Protein AF-A0A7X6Y6E1-F1 (afdb_monomer)

Structure (mmCIF, N/CA/C/O backbone):
data_AF-A0A7X6Y6E1-F1
#
_entry.id   AF-A0A7X6Y6E1-F1
#
loop_
_atom_site.group_PDB
_atom_site.id
_atom_site.type_symbol
_atom_site.label_atom_id
_atom_site.label_alt_id
_atom_site.label_comp_id
_atom_site.label_asym_id
_atom_site.label_entity_id
_atom_site.label_seq_id
_atom_site.pdbx_PDB_ins_code
_atom_site.Cartn_x
_atom_site.Cartn_y
_atom_site.Cartn_z
_atom_site.occupancy
_atom_site.B_iso_or_equiv
_atom_site.auth_seq_id
_atom_site.auth_comp_id
_atom_site.auth_asym_id
_atom_site.auth_atom_id
_atom_site.pdbx_PDB_model_num
ATOM 1 N N . MET A 1 1 ? 26.054 49.146 37.891 1.00 30.83 1 MET A N 1
ATOM 2 C CA . MET A 1 1 ? 25.494 49.285 36.531 1.00 30.83 1 MET A CA 1
ATOM 3 C C . MET A 1 1 ? 24.995 47.897 36.118 1.00 30.83 1 MET A C 1
ATOM 5 O O . MET A 1 1 ? 25.824 47.010 36.020 1.00 30.83 1 MET A O 1
ATOM 9 N N . LYS A 1 2 ? 23.659 47.724 36.072 1.00 27.67 2 LYS A N 1
ATOM 10 C CA . LYS A 1 2 ? 22.815 46.646 35.478 1.00 27.67 2 LYS A CA 1
ATOM 11 C C . LYS A 1 2 ? 23.360 45.190 35.498 1.00 27.67 2 LYS A C 1
ATOM 13 O O . LYS A 1 2 ? 24.242 44.877 34.717 1.00 27.67 2 LYS A O 1
ATOM 18 N N . THR A 1 3 ? 23.024 44.337 36.478 1.00 25.50 3 THR A N 1
ATOM 19 C CA . THR A 1 3 ? 21.828 43.450 36.661 1.00 25.50 3 THR A CA 1
ATOM 20 C C . THR A 1 3 ? 21.759 42.224 35.729 1.00 25.50 3 THR A C 1
ATOM 22 O O . THR A 1 3 ? 21.552 42.403 34.538 1.00 25.50 3 THR A O 1
ATOM 25 N N . LEU A 1 4 ? 21.864 41.006 36.299 1.00 22.98 4 LEU A N 1
ATOM 26 C CA . LEU A 1 4 ? 20.872 39.891 36.333 1.00 22.98 4 LEU A CA 1
ATOM 27 C C . LEU A 1 4 ? 21.601 38.569 36.690 1.00 22.98 4 LEU A C 1
ATOM 29 O O . LEU A 1 4 ? 22.464 38.115 35.951 1.00 22.98 4 LEU A O 1
ATOM 33 N N . ILE A 1 5 ? 21.522 38.082 37.935 1.00 23.28 5 ILE A N 1
ATOM 34 C CA . ILE A 1 5 ? 20.510 37.170 38.524 1.00 23.28 5 ILE A CA 1
ATOM 35 C C . ILE A 1 5 ? 20.552 35.748 37.924 1.00 23.28 5 ILE A C 1
ATOM 37 O O . ILE A 1 5 ? 20.005 35.478 36.862 1.00 23.28 5 ILE A O 1
ATOM 41 N N . ARG A 1 6 ? 21.185 34.837 38.683 1.00 20.30 6 ARG A N 1
ATOM 42 C CA . ARG A 1 6 ? 21.036 33.373 38.629 1.00 20.30 6 ARG A CA 1
ATOM 43 C C . ARG A 1 6 ? 19.869 32.972 39.537 1.00 20.30 6 ARG A C 1
ATOM 45 O O . ARG A 1 6 ? 19.841 33.413 40.684 1.00 20.30 6 ARG A O 1
ATOM 52 N N . ILE A 1 7 ? 18.987 32.090 39.073 1.00 22.06 7 ILE A N 1
ATOM 53 C CA . ILE A 1 7 ? 18.078 31.324 39.939 1.00 22.06 7 ILE A CA 1
ATOM 54 C C . ILE A 1 7 ? 18.465 29.846 39.849 1.00 22.06 7 ILE A C 1
ATOM 56 O O . ILE A 1 7 ? 18.719 29.312 38.773 1.00 22.06 7 ILE A O 1
ATOM 60 N N . VAL A 1 8 ? 18.581 29.247 41.031 1.00 20.56 8 VAL A N 1
ATOM 61 C CA . VAL A 1 8 ? 19.031 27.889 41.337 1.00 20.56 8 VAL A CA 1
ATOM 62 C C . VAL A 1 8 ? 17.807 26.982 41.496 1.00 20.56 8 VAL A C 1
ATOM 64 O O . VAL A 1 8 ? 16.844 27.367 42.156 1.00 20.56 8 VAL A O 1
ATOM 67 N N . LEU A 1 9 ? 17.868 25.780 40.914 1.00 20.02 9 LEU A N 1
ATOM 68 C CA . LEU A 1 9 ? 16.958 24.662 41.186 1.00 20.02 9 LEU A CA 1
ATOM 69 C C . LEU A 1 9 ? 17.162 24.128 42.611 1.00 20.02 9 LEU A C 1
ATOM 71 O O . LEU A 1 9 ? 18.298 23.853 42.995 1.00 20.02 9 LEU A O 1
ATOM 75 N N . VAL A 1 10 ? 16.072 23.842 43.328 1.00 20.66 10 VAL A N 1
ATOM 76 C CA . VAL A 1 10 ? 16.084 22.901 44.460 1.00 20.66 10 VAL A CA 1
ATOM 77 C C . VAL A 1 10 ? 14.851 21.997 44.393 1.00 20.66 10 VAL A C 1
ATOM 79 O O . VAL A 1 10 ? 13.717 22.466 44.397 1.00 20.66 10 VAL A O 1
ATOM 82 N N . PHE A 1 11 ? 15.117 20.692 44.335 1.00 20.47 11 PHE A N 1
ATOM 83 C CA . PHE A 1 11 ? 14.186 19.585 44.554 1.00 20.47 11 PHE A CA 1
ATOM 84 C C . PHE A 1 11 ? 13.979 19.358 46.058 1.00 20.47 11 PHE A C 1
ATOM 86 O O . PHE A 1 11 ? 14.962 19.343 46.797 1.00 20.47 11 PHE A O 1
ATOM 93 N N . VAL A 1 12 ? 12.749 19.052 46.488 1.00 21.39 12 VAL A N 1
ATOM 94 C CA . VAL A 1 12 ? 12.488 18.310 47.736 1.00 21.39 12 VAL A CA 1
ATOM 95 C C . VAL A 1 12 ? 11.337 17.325 47.515 1.00 21.39 12 VAL A C 1
ATOM 97 O O . VAL A 1 12 ? 10.285 17.684 46.993 1.00 21.39 12 VAL A O 1
ATOM 100 N N . SER A 1 13 ? 11.571 16.078 47.917 1.00 22.95 13 SER A N 1
ATOM 101 C CA . SER A 1 13 ? 10.633 14.960 48.000 1.00 22.95 13 SER A CA 1
ATOM 102 C C . SER A 1 13 ? 10.063 14.812 49.421 1.00 22.95 13 SER A C 1
ATOM 104 O O . SER A 1 13 ? 10.759 15.139 50.379 1.00 22.95 13 SER A O 1
ATOM 106 N N . ALA A 1 14 ? 8.830 14.286 49.549 1.00 21.70 14 ALA A N 1
ATOM 107 C CA . ALA A 1 14 ? 8.412 13.209 50.478 1.00 21.70 14 ALA A CA 1
ATOM 108 C C . ALA A 1 14 ? 6.897 13.226 50.830 1.00 21.70 14 ALA A C 1
ATOM 110 O O . ALA A 1 14 ? 6.402 14.154 51.456 1.00 21.70 14 ALA A O 1
ATOM 111 N N . SER 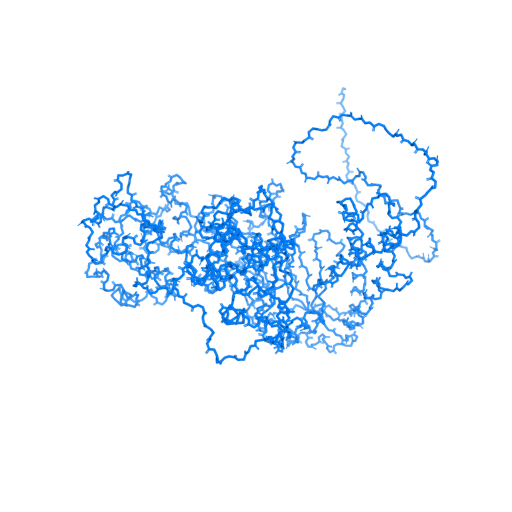A 1 15 ? 6.224 12.128 50.459 1.00 22.19 15 SER A N 1
ATOM 112 C CA . SER A 1 15 ? 5.396 11.216 51.286 1.00 22.19 15 SER A CA 1
ATOM 113 C C . SER A 1 15 ? 4.114 11.649 52.044 1.00 22.19 15 SER A C 1
ATOM 115 O O . SER A 1 15 ? 4.159 12.408 53.001 1.00 22.19 15 SER A O 1
ATOM 117 N N . MET A 1 16 ? 3.026 10.923 51.710 1.00 21.45 16 MET A N 1
ATOM 118 C CA . MET A 1 16 ? 1.918 10.380 52.541 1.00 21.45 16 MET A CA 1
ATOM 119 C C . MET A 1 16 ? 1.062 11.298 53.442 1.00 21.45 16 MET A C 1
ATOM 121 O O . MET A 1 16 ? 1.480 11.628 54.545 1.00 21.45 16 MET A O 1
ATOM 125 N N . ILE A 1 17 ? -0.225 11.475 53.081 1.00 22.83 17 ILE A N 1
ATOM 126 C CA . ILE A 1 17 ? -1.359 11.646 54.021 1.00 22.83 17 ILE A CA 1
ATOM 127 C C . ILE A 1 17 ? -2.628 10.974 53.449 1.00 22.83 17 ILE A C 1
ATOM 129 O O . ILE A 1 17 ? -3.116 11.333 52.382 1.00 22.83 17 ILE A O 1
ATOM 133 N N . THR A 1 18 ? -3.182 10.008 54.184 1.00 22.05 18 THR A N 1
ATOM 134 C CA . THR A 1 18 ? -4.583 9.545 54.117 1.00 22.05 18 THR A CA 1
ATOM 135 C C . THR A 1 18 ? -5.521 10.570 54.765 1.00 22.05 18 THR A C 1
ATOM 137 O O . THR A 1 18 ? -5.207 10.982 55.875 1.00 22.05 18 THR A O 1
ATOM 140 N N . PHE A 1 19 ? -6.668 10.915 54.152 1.00 19.98 19 PHE A N 1
ATOM 141 C CA . PHE A 1 19 ? -8.023 10.922 54.762 1.00 19.98 19 PHE A CA 1
ATOM 142 C C . PHE A 1 19 ? -9.105 11.521 53.824 1.00 19.98 19 PHE A C 1
ATOM 144 O O . PHE A 1 19 ? -8.983 12.646 53.363 1.00 19.98 19 PHE A O 1
ATOM 151 N N . SER A 1 20 ? -10.182 10.743 53.658 1.00 19.56 20 SER A N 1
ATOM 152 C CA . SER A 1 20 ? -11.622 11.074 53.607 1.00 19.56 20 SER A CA 1
ATOM 153 C C . SER A 1 20 ? -12.250 12.091 52.635 1.00 19.56 20 SER A C 1
ATOM 155 O O . SER A 1 20 ? -11.835 13.230 52.469 1.00 19.56 20 SER A O 1
ATOM 157 N N . PHE A 1 21 ? -13.386 11.622 52.102 1.00 26.11 21 PHE A N 1
ATOM 158 C CA . PHE A 1 21 ? -14.432 12.296 51.334 1.00 26.11 21 PHE A CA 1
ATOM 159 C C . PHE A 1 21 ? -14.767 13.721 51.803 1.00 26.11 21 PHE A C 1
ATOM 161 O O . PHE A 1 21 ? -15.201 13.928 52.935 1.00 26.11 21 PHE A O 1
ATOM 168 N N . ALA A 1 22 ? -14.732 14.659 50.856 1.00 21.11 22 ALA A N 1
ATOM 169 C CA . ALA A 1 22 ? -15.537 15.870 50.878 1.00 21.11 22 ALA A CA 1
ATOM 170 C C . ALA A 1 22 ? -16.020 16.167 49.450 1.00 21.11 22 ALA A C 1
ATOM 172 O O . ALA A 1 22 ? -15.223 16.314 48.526 1.00 21.11 22 ALA A O 1
ATOM 173 N N . PHE A 1 23 ? -17.341 16.232 49.284 1.00 28.31 23 PHE A N 1
ATOM 174 C CA . PHE A 1 23 ? -17.993 16.893 48.156 1.00 28.31 23 PHE A CA 1
ATOM 175 C C . PHE A 1 23 ? -17.422 18.314 48.020 1.00 28.31 23 PHE A C 1
ATOM 177 O O . PHE A 1 23 ? -17.504 19.091 48.972 1.00 28.31 23 PHE A O 1
ATOM 184 N N . LEU A 1 24 ? -16.895 18.674 46.847 1.00 21.78 24 LEU A N 1
ATOM 185 C CA . LEU A 1 24 ? -16.661 20.070 46.473 1.00 21.78 24 LEU A CA 1
ATOM 186 C C . LEU A 1 24 ? -17.215 20.353 45.065 1.00 21.78 24 LEU A C 1
ATOM 188 O O . LEU A 1 24 ? -17.225 19.456 44.222 1.00 21.78 24 LEU A O 1
ATOM 192 N N . PRO A 1 25 ? -17.743 21.568 44.836 1.00 24.05 25 PRO A N 1
ATOM 193 C CA . PRO A 1 25 ? -18.765 21.837 43.836 1.00 24.05 25 PRO A CA 1
ATOM 194 C C . PRO A 1 25 ? -18.189 22.237 42.475 1.00 24.05 25 PRO A C 1
ATOM 196 O O . PRO A 1 25 ? -17.036 22.641 42.345 1.00 24.05 25 PRO A O 1
ATOM 199 N N . ALA A 1 26 ? -19.059 22.178 41.468 1.00 26.02 26 ALA A N 1
ATOM 200 C CA . ALA A 1 26 ? -18.879 22.722 40.131 1.00 26.02 26 ALA A CA 1
ATOM 201 C C . ALA A 1 26 ? -18.269 24.139 40.144 1.00 26.02 26 ALA A C 1
ATOM 203 O O . ALA A 1 26 ? -18.972 25.109 40.417 1.00 26.02 26 ALA A O 1
ATOM 204 N N . ARG A 1 27 ? -16.963 24.249 39.864 1.00 25.50 27 ARG A N 1
ATOM 205 C CA . ARG A 1 27 ? -16.255 25.443 39.350 1.00 25.50 27 ARG A CA 1
ATOM 206 C C . ARG A 1 27 ? -14.773 25.113 39.131 1.00 25.50 27 ARG A C 1
ATOM 208 O O . ARG A 1 27 ? -13.900 25.547 39.869 1.00 25.50 27 ARG A O 1
ATOM 215 N N . LEU A 1 28 ? -14.502 24.312 38.105 1.00 22.06 28 LEU A N 1
ATOM 216 C CA . LEU A 1 28 ? -13.175 24.174 37.488 1.00 22.06 28 LEU A CA 1
ATOM 217 C C . LEU A 1 28 ? -13.330 23.691 36.036 1.00 22.06 28 LEU A C 1
ATOM 219 O O . LEU A 1 28 ? -12.651 22.790 35.575 1.00 22.06 28 LEU A O 1
ATOM 223 N N . PHE A 1 29 ? -14.280 24.298 35.326 1.00 27.67 29 PHE A N 1
ATOM 224 C CA . PHE A 1 29 ? -14.415 24.208 33.875 1.00 27.67 29 PHE A CA 1
ATOM 225 C C . PHE A 1 29 ? -14.790 25.600 33.372 1.00 27.67 29 PHE A C 1
ATOM 227 O O . PHE A 1 29 ? -15.958 25.924 33.187 1.00 27.67 29 PHE A O 1
ATOM 234 N N . ALA A 1 30 ? -13.783 26.457 33.239 1.00 24.16 30 ALA A N 1
ATOM 235 C CA . ALA A 1 30 ? -13.841 27.534 32.267 1.00 24.16 30 ALA A CA 1
ATOM 236 C C . ALA A 1 30 ? -13.084 27.006 31.046 1.00 24.16 30 ALA A C 1
ATOM 238 O O . ALA A 1 30 ? -11.857 26.952 31.050 1.00 24.16 30 ALA A O 1
ATOM 239 N N . ALA A 1 31 ? -13.832 26.510 30.062 1.00 25.94 31 ALA A N 1
ATOM 240 C CA . ALA A 1 31 ? -13.303 26.288 28.725 1.00 25.94 31 ALA A CA 1
ATOM 241 C C . ALA A 1 31 ? -12.850 27.644 28.149 1.00 25.94 31 ALA A C 1
ATOM 243 O O . ALA A 1 31 ? -13.511 28.653 28.427 1.00 25.94 31 ALA A O 1
ATOM 244 N N . PRO A 1 32 ? -11.764 27.710 27.362 1.00 23.92 32 PRO A N 1
ATOM 245 C CA . PRO A 1 32 ? -11.493 28.903 26.582 1.00 23.92 32 PRO A CA 1
ATOM 246 C C . PRO A 1 32 ? -12.630 29.094 25.571 1.00 23.92 32 PRO A C 1
ATOM 248 O O . PRO A 1 32 ? -13.103 28.143 24.949 1.00 23.92 32 PRO A O 1
ATOM 251 N N . THR A 1 33 ? -13.087 30.333 25.430 1.00 24.66 33 THR A N 1
ATOM 252 C CA . THR A 1 33 ? -13.958 30.773 24.335 1.00 24.66 33 THR A CA 1
ATOM 253 C C . THR A 1 33 ? -13.275 30.568 22.969 1.00 24.66 33 THR A C 1
ATOM 255 O O . THR A 1 33 ? -12.047 30.492 22.938 1.00 24.66 33 THR A O 1
ATOM 258 N N . PRO A 1 34 ? -14.014 30.531 21.838 1.00 27.05 34 PRO A N 1
ATOM 259 C CA . PRO A 1 34 ? -13.505 30.151 20.504 1.00 27.05 34 PRO A CA 1
ATOM 260 C C . PRO A 1 34 ? -12.503 31.119 19.831 1.00 27.05 34 PRO A C 1
ATOM 262 O O . PRO A 1 34 ? -12.514 31.253 18.613 1.00 27.05 34 PRO A O 1
ATOM 265 N N . ALA A 1 35 ? -11.650 31.813 20.585 1.00 27.00 35 ALA A N 1
ATOM 266 C CA . ALA A 1 35 ? -10.698 32.794 20.062 1.00 27.00 35 ALA A CA 1
ATOM 267 C C . ALA A 1 35 ? -9.215 32.428 20.259 1.00 27.00 35 ALA A C 1
ATOM 269 O O . ALA A 1 35 ? -8.367 33.150 19.754 1.00 27.00 35 ALA A O 1
ATOM 270 N N . ASP A 1 36 ? -8.883 31.306 20.905 1.00 26.39 36 ASP A N 1
ATOM 271 C CA . ASP A 1 36 ? -7.486 30.886 21.101 1.00 26.39 36 ASP A CA 1
ATOM 272 C C . ASP A 1 36 ? -7.236 29.482 20.527 1.00 26.39 36 ASP A C 1
ATOM 274 O O . ASP A 1 36 ? -6.964 28.522 21.249 1.00 26.39 36 ASP A O 1
ATOM 278 N N . ILE A 1 37 ? -7.337 29.360 19.201 1.00 27.25 37 ILE A N 1
ATOM 279 C CA . ILE A 1 37 ? -6.746 28.247 18.450 1.00 27.25 37 ILE A CA 1
ATOM 280 C C . ILE A 1 37 ? -5.604 28.837 17.626 1.00 27.25 37 ILE A C 1
ATOM 282 O O . ILE A 1 37 ? -5.818 29.634 16.715 1.00 27.25 37 ILE A O 1
ATOM 286 N N . TYR A 1 38 ? -4.380 28.462 17.992 1.00 23.58 38 TYR A N 1
ATOM 287 C CA . TYR A 1 38 ? -3.181 28.709 17.201 1.00 23.58 38 TYR A CA 1
ATOM 288 C C . TYR A 1 38 ? -3.335 27.972 15.863 1.00 23.58 38 TYR A C 1
ATOM 290 O O . TYR A 1 38 ? -3.324 26.743 15.822 1.00 23.58 38 TYR A O 1
ATOM 298 N N . TYR A 1 39 ? -3.518 28.737 14.790 1.00 25.19 39 TYR A N 1
ATOM 299 C CA . TYR A 1 39 ? -3.417 28.270 13.413 1.00 25.19 39 TYR A CA 1
ATOM 300 C C . TYR A 1 39 ? -1.936 28.153 13.036 1.00 25.19 39 TYR A C 1
ATOM 302 O O . TYR A 1 39 ? -1.189 29.118 13.190 1.00 25.19 39 TYR A O 1
ATOM 310 N N . ASP A 1 40 ? -1.528 27.002 12.507 1.00 23.80 40 ASP A N 1
ATOM 311 C CA . ASP A 1 40 ? -0.341 26.895 11.659 1.00 23.80 40 ASP A CA 1
ATOM 312 C C . ASP A 1 40 ? -0.819 26.767 10.210 1.00 23.80 40 ASP A C 1
ATOM 314 O O . ASP A 1 40 ? -1.248 25.700 9.776 1.00 23.80 40 ASP A O 1
ATOM 318 N N . TYR A 1 41 ? -0.848 27.898 9.505 1.00 23.92 41 TYR A N 1
ATOM 319 C CA . TYR A 1 41 ? -0.945 27.969 8.050 1.00 23.92 41 TYR A CA 1
ATOM 320 C C . TYR A 1 41 ? -0.172 29.201 7.581 1.00 23.92 41 TYR A C 1
ATOM 322 O O . TYR A 1 41 ? -0.607 30.343 7.752 1.00 23.92 41 TYR A O 1
ATOM 330 N N . ASP A 1 42 ? 0.975 28.954 6.957 1.00 25.12 42 ASP A N 1
ATOM 331 C CA . ASP A 1 42 ? 1.692 29.935 6.156 1.00 25.12 42 ASP A CA 1
ATOM 332 C C . ASP A 1 42 ? 0.908 30.158 4.850 1.00 25.12 42 ASP A C 1
ATOM 334 O O . ASP A 1 42 ? 1.059 29.440 3.864 1.00 25.12 42 ASP A O 1
ATOM 338 N N . SER A 1 43 ? -0.017 31.119 4.856 1.00 24.80 43 SER A N 1
ATOM 339 C CA . SER A 1 43 ? -0.505 31.751 3.629 1.00 24.80 43 SER A CA 1
ATOM 340 C C . SER A 1 43 ? -0.918 33.194 3.911 1.00 24.80 43 SER A C 1
ATOM 342 O O . SER A 1 43 ? -1.805 33.501 4.705 1.00 24.80 43 SER A O 1
ATOM 344 N N . HIS A 1 44 ? -0.200 34.118 3.280 1.00 24.23 44 HIS A N 1
ATOM 345 C CA . HIS A 1 44 ? -0.448 35.547 3.366 1.00 24.23 44 HIS A CA 1
ATOM 346 C C . HIS A 1 44 ? -1.785 35.925 2.719 1.00 24.23 44 HIS A C 1
ATOM 348 O O . HIS A 1 44 ? -1.869 36.063 1.500 1.00 24.23 44 HIS A O 1
ATOM 354 N N . VAL A 1 45 ? -2.789 36.232 3.539 1.00 22.88 45 VAL A N 1
ATOM 355 C CA . VAL A 1 45 ? -3.883 37.133 3.158 1.00 22.88 45 VAL A CA 1
ATOM 356 C C . VAL A 1 45 ? -4.015 38.193 4.248 1.00 22.88 45 VAL A C 1
ATOM 358 O O . VAL A 1 45 ? -4.409 37.918 5.377 1.00 22.88 45 VAL A O 1
ATOM 361 N N . ARG A 1 46 ? -3.614 39.424 3.915 1.00 22.34 46 ARG A N 1
ATOM 362 C CA . ARG A 1 46 ? -3.819 40.608 4.757 1.00 22.34 46 ARG A CA 1
ATOM 363 C C . ARG A 1 46 ? -5.319 40.879 4.878 1.00 22.34 46 ARG A C 1
ATOM 365 O O . ARG A 1 46 ? -5.961 41.130 3.863 1.00 22.34 46 ARG A O 1
ATOM 372 N N . LEU A 1 47 ? -5.834 40.909 6.102 1.00 23.30 47 LEU A N 1
ATOM 373 C CA . LEU A 1 47 ? -7.111 41.540 6.422 1.00 23.30 47 LEU A CA 1
ATOM 374 C C . LEU A 1 47 ? -6.813 42.815 7.215 1.00 23.30 47 LEU A C 1
ATOM 376 O O . LEU A 1 47 ? -6.195 42.763 8.277 1.00 23.30 47 LEU A O 1
ATOM 380 N N . GLU A 1 48 ? -7.173 43.955 6.626 1.00 22.61 48 GLU A N 1
ATOM 381 C CA . GLU A 1 48 ? -7.148 45.265 7.274 1.00 22.61 48 GLU A CA 1
ATOM 382 C C . GLU A 1 48 ? -8.302 45.403 8.277 1.00 22.61 48 GLU A C 1
ATOM 384 O O . GLU A 1 48 ? -9.341 44.750 8.175 1.00 22.61 48 GLU A O 1
ATOM 389 N N . ASP A 1 49 ? -8.055 46.258 9.264 1.00 24.72 49 ASP A N 1
ATOM 390 C CA . ASP A 1 49 ? -8.791 46.455 10.503 1.00 24.72 49 ASP A CA 1
ATOM 391 C C . ASP A 1 49 ? -10.294 46.763 10.371 1.00 24.72 49 ASP A C 1
ATOM 393 O O . ASP A 1 49 ? -10.716 47.659 9.644 1.00 24.72 49 ASP A O 1
ATOM 397 N N . GLY A 1 50 ? -11.056 46.130 11.270 1.00 26.59 50 GLY A N 1
ATOM 398 C CA . GLY A 1 50 ? -12.085 46.785 12.077 1.00 26.59 50 GLY A CA 1
ATOM 399 C C . GLY A 1 50 ? -13.472 46.952 11.461 1.00 26.59 50 GLY A C 1
ATOM 400 O O . GLY A 1 50 ? -13.691 47.864 10.678 1.00 26.59 50 GLY A O 1
ATOM 401 N N . MET A 1 51 ? -14.465 46.223 11.987 1.00 21.53 51 MET A N 1
ATOM 402 C CA . MET A 1 51 ? -15.784 46.811 12.251 1.00 21.53 51 MET A CA 1
ATOM 403 C C . MET A 1 51 ? -16.479 46.180 13.464 1.00 21.53 51 MET A C 1
ATOM 405 O O . MET A 1 51 ? -16.494 44.971 13.674 1.00 21.53 51 MET A O 1
ATOM 409 N N . MET A 1 52 ? -17.006 47.094 14.277 1.00 21.28 52 MET A N 1
ATOM 410 C CA . MET A 1 52 ? -17.697 46.941 15.550 1.00 21.28 52 MET A CA 1
ATOM 411 C C . MET A 1 52 ? -19.062 46.254 15.428 1.00 21.28 52 MET A C 1
ATOM 413 O O . MET A 1 52 ? -19.784 46.429 14.451 1.00 21.28 52 MET A O 1
ATOM 417 N N . TYR A 1 53 ? -19.436 45.591 16.524 1.00 27.97 53 TYR A N 1
ATOM 418 C CA . TYR A 1 53 ? -20.789 45.191 16.906 1.00 27.97 53 TYR A CA 1
ATOM 419 C C . TYR A 1 53 ? -21.851 46.264 16.616 1.00 27.97 53 TYR A C 1
ATOM 421 O O . TYR A 1 53 ? -21.726 47.396 17.079 1.00 27.97 53 TYR A O 1
ATOM 429 N N . MET A 1 54 ? -22.958 45.865 15.984 1.00 20.97 54 MET A N 1
ATOM 430 C CA . MET A 1 54 ? -24.242 46.569 16.052 1.00 20.97 54 MET A CA 1
ATOM 431 C C . MET A 1 54 ? -25.361 45.546 16.266 1.00 20.97 54 MET A C 1
ATOM 433 O O . MET A 1 54 ? -25.709 44.777 15.375 1.00 20.97 54 MET A O 1
ATOM 437 N N . VAL A 1 55 ? -25.909 45.550 17.482 1.00 26.39 55 VAL A N 1
ATOM 438 C CA . VAL A 1 55 ? -27.181 44.913 17.836 1.00 26.39 55 VAL A CA 1
ATOM 439 C C . VAL A 1 55 ? -28.295 45.757 17.222 1.00 26.39 55 VAL A C 1
ATOM 441 O O . VAL A 1 55 ? -28.500 46.897 17.631 1.00 26.39 55 VAL A O 1
ATOM 444 N N . GLY A 1 56 ? -29.003 45.205 16.240 1.00 22.27 56 GLY A N 1
ATOM 445 C CA . GLY A 1 56 ? -30.251 45.754 15.721 1.00 22.27 56 GLY A CA 1
ATOM 446 C C . GLY A 1 56 ? -31.399 44.814 16.064 1.00 22.27 56 GLY A C 1
ATOM 447 O O . GLY A 1 56 ? -31.567 43.792 15.409 1.00 22.27 56 GLY A O 1
ATOM 448 N N . LEU A 1 57 ? -32.170 45.151 17.099 1.00 28.72 57 LEU A N 1
ATOM 449 C CA . LEU A 1 57 ? -33.514 44.610 17.293 1.00 28.72 57 LEU A CA 1
ATOM 450 C C . LEU A 1 57 ? -34.422 45.259 16.243 1.00 28.72 57 LEU A C 1
ATOM 452 O O . LEU A 1 57 ? -34.582 46.478 16.265 1.00 28.72 57 LEU A O 1
ATOM 456 N N . ASN A 1 58 ? -35.016 44.461 15.359 1.00 25.59 58 ASN A N 1
ATOM 457 C CA . ASN A 1 58 ? -36.192 44.864 14.593 1.00 25.59 58 ASN A CA 1
ATOM 458 C C . ASN A 1 58 ? -37.351 43.936 14.971 1.00 25.59 58 ASN A C 1
ATOM 460 O O . ASN A 1 58 ? -37.310 42.739 14.700 1.00 25.59 58 ASN A O 1
ATOM 464 N N . GLU A 1 59 ? -38.356 44.512 15.630 1.00 33.28 59 GLU A N 1
ATOM 465 C CA . GLU A 1 59 ? -39.700 43.951 15.765 1.00 33.28 59 GLU A CA 1
ATOM 466 C C . GLU A 1 59 ? -40.573 44.376 14.568 1.00 33.28 59 GLU A C 1
ATOM 468 O O . GLU A 1 59 ? -40.528 45.535 14.152 1.00 33.28 59 GLU A O 1
ATOM 473 N N . GLY A 1 60 ? -41.416 43.450 14.092 1.00 27.52 60 GLY A N 1
ATOM 474 C CA . GLY A 1 60 ? -42.468 43.644 13.077 1.00 27.52 60 GLY A CA 1
ATOM 475 C C . GLY A 1 60 ? -42.045 43.105 11.704 1.00 27.52 60 GLY A C 1
ATOM 476 O O . GLY A 1 60 ? -41.006 43.500 11.199 1.00 27.52 60 GLY A O 1
ATOM 477 N N . GLU A 1 61 ? -42.752 42.189 11.036 1.00 23.64 61 GLU A N 1
ATOM 478 C CA . GLU A 1 61 ? -44.204 42.016 10.903 1.00 23.64 61 GLU A CA 1
ATOM 479 C C . GLU A 1 61 ? -44.581 40.572 10.498 1.00 23.64 61 GLU A C 1
ATOM 481 O O . GLU A 1 61 ? -43.852 39.898 9.779 1.00 23.64 61 GLU A O 1
ATOM 486 N N . LEU A 1 62 ? -45.760 40.127 10.948 1.00 38.78 62 LEU A N 1
ATOM 487 C CA . LEU A 1 62 ? -46.357 38.802 10.747 1.00 38.78 62 LEU A CA 1
ATOM 488 C C . LEU A 1 62 ? -46.692 38.487 9.278 1.00 38.78 62 LEU A C 1
ATOM 490 O O . LEU A 1 62 ? -47.400 39.258 8.629 1.00 38.78 62 LEU A O 1
ATOM 494 N N . GLY A 1 63 ? -46.359 37.273 8.822 1.00 32.62 63 GLY A N 1
ATOM 495 C CA . GLY A 1 63 ? -47.026 36.659 7.670 1.00 32.62 63 GLY A CA 1
ATOM 496 C C . GLY A 1 63 ? -46.372 35.382 7.131 1.00 32.62 63 GLY A C 1
ATOM 497 O O . GLY A 1 63 ? -45.515 35.474 6.264 1.00 32.62 63 GLY A O 1
ATOM 498 N N . SER A 1 64 ? -46.891 34.213 7.547 1.00 34.91 64 SER A N 1
ATOM 499 C CA . SER A 1 64 ? -46.687 32.840 7.004 1.00 34.91 64 SER A CA 1
ATOM 500 C C . SER A 1 64 ? -45.602 31.907 7.593 1.00 34.91 64 SER A C 1
ATOM 502 O O . SER A 1 64 ? -45.229 30.938 6.940 1.00 34.91 64 SER A O 1
ATOM 504 N N . GLU A 1 65 ? -45.155 32.102 8.838 1.00 36.81 65 GLU A N 1
ATOM 505 C CA . GLU A 1 65 ? -43.934 31.437 9.353 1.00 36.81 65 GLU A CA 1
ATOM 506 C C . GLU A 1 65 ? -44.051 30.015 9.952 1.00 36.81 65 GLU A C 1
ATOM 508 O O . GLU A 1 65 ? -43.021 29.379 10.137 1.00 36.81 65 GLU A O 1
ATOM 513 N N . ASP A 1 66 ? -45.230 29.436 10.200 1.00 39.56 66 ASP A N 1
ATOM 514 C CA . ASP A 1 66 ? -45.271 28.157 10.952 1.00 39.56 66 ASP A CA 1
ATOM 515 C C . ASP A 1 66 ? -45.047 26.881 10.114 1.00 39.56 66 ASP A C 1
ATOM 517 O O . ASP A 1 66 ? -44.734 25.835 10.673 1.00 39.56 66 ASP A O 1
ATOM 521 N N . TYR A 1 67 ? -45.177 26.928 8.783 1.00 39.19 67 TYR A N 1
ATOM 522 C CA . TYR A 1 67 ? -45.036 25.717 7.950 1.00 39.19 67 TYR A CA 1
ATOM 523 C C . TYR A 1 67 ? -43.613 25.485 7.407 1.00 39.19 67 TYR A C 1
ATOM 525 O O . TYR A 1 67 ? -43.337 24.399 6.908 1.00 39.19 67 TYR A O 1
ATOM 533 N N . GLY A 1 68 ? -42.711 26.474 7.499 1.00 49.84 68 GLY A N 1
ATOM 534 C CA . GLY A 1 68 ? -41.327 26.374 7.003 1.00 49.84 68 GLY A CA 1
ATOM 535 C C . GLY A 1 68 ? -40.282 26.037 8.073 1.00 49.84 68 GLY A C 1
ATOM 536 O O . GLY A 1 68 ? -39.290 25.379 7.767 1.00 49.84 68 GLY A O 1
ATOM 537 N N . GLU A 1 69 ? -40.502 26.438 9.331 1.00 53.78 69 GLU A N 1
ATOM 538 C CA . GLU A 1 69 ? -39.522 26.234 10.411 1.00 53.78 69 GLU A CA 1
ATOM 539 C C . GLU A 1 69 ? -39.402 24.764 10.855 1.00 53.78 69 GLU A C 1
ATOM 541 O O . GLU A 1 69 ? -38.308 24.312 11.204 1.00 53.78 69 GLU A O 1
ATOM 546 N N . GLU A 1 70 ? -40.503 24.003 10.835 1.00 59.00 70 GLU A N 1
ATOM 547 C CA . GLU A 1 70 ? -40.512 22.590 11.246 1.00 59.00 70 GLU A CA 1
ATOM 548 C C . GLU A 1 70 ? -39.766 21.711 10.224 1.00 59.00 70 GLU A C 1
ATOM 550 O O . GLU A 1 70 ? -38.907 20.910 10.596 1.00 59.00 70 GLU A O 1
ATOM 555 N N . GLU A 1 71 ? -39.990 21.951 8.924 1.00 65.56 71 GLU A N 1
ATOM 556 C CA . GLU A 1 71 ? -39.299 21.250 7.834 1.00 65.56 71 GLU A CA 1
ATOM 557 C C . GLU A 1 71 ? -37.794 21.575 7.804 1.00 65.56 71 GLU A C 1
ATOM 559 O O . GLU A 1 71 ? -36.957 20.705 7.545 1.00 65.56 71 GLU A O 1
ATOM 564 N N . GLU A 1 72 ? -37.419 22.820 8.112 1.00 68.19 72 GLU A N 1
ATOM 565 C CA . GLU A 1 72 ? -36.018 23.227 8.199 1.00 68.19 72 GLU A CA 1
ATOM 566 C C . GLU A 1 72 ? -35.300 22.591 9.402 1.00 68.19 72 GLU A C 1
ATOM 568 O O . GLU A 1 72 ? -34.167 22.110 9.276 1.00 68.19 72 GLU A O 1
ATOM 573 N N . GLY A 1 73 ? -35.967 22.534 10.559 1.00 72.88 73 GLY A N 1
ATOM 574 C CA . GLY A 1 73 ? -35.461 21.860 11.754 1.00 72.88 73 GLY A CA 1
ATOM 575 C C . GLY A 1 73 ? -35.217 20.365 11.530 1.00 72.88 73 GLY A C 1
ATOM 576 O O . GLY A 1 73 ? -34.184 19.836 11.951 1.00 72.88 73 GLY A O 1
ATOM 577 N N . ASP A 1 74 ? -36.115 19.693 10.812 1.00 79.56 74 ASP A N 1
ATOM 578 C CA . ASP A 1 74 ? -35.973 18.275 10.479 1.00 79.56 74 ASP A CA 1
ATOM 579 C C . ASP A 1 74 ? -34.825 18.014 9.495 1.00 79.56 74 ASP A C 1
ATOM 581 O O . ASP A 1 74 ? -34.066 17.057 9.674 1.00 79.56 74 ASP A O 1
ATOM 585 N N . ARG A 1 75 ? -34.605 18.902 8.515 1.00 80.25 75 ARG A N 1
ATOM 586 C CA . ARG A 1 75 ? -33.440 18.823 7.613 1.00 80.25 75 ARG A CA 1
ATOM 587 C C . ARG A 1 75 ? -32.116 18.995 8.360 1.00 80.25 75 ARG A C 1
ATOM 589 O O . ARG A 1 75 ? -31.180 18.234 8.127 1.00 80.25 75 ARG A O 1
ATOM 596 N N . LYS A 1 76 ? -32.036 19.943 9.300 1.00 83.00 76 LYS A N 1
ATOM 597 C CA . LYS A 1 76 ? -30.848 20.146 10.153 1.00 83.00 76 LYS A CA 1
ATOM 598 C C . LYS A 1 76 ? -30.531 18.905 10.994 1.00 83.00 76 LYS A C 1
ATOM 600 O O . LYS A 1 76 ? -29.374 18.488 11.074 1.00 83.00 76 LYS A O 1
ATOM 605 N N . LYS A 1 77 ? -31.557 18.273 11.577 1.00 84.81 77 LYS A N 1
ATOM 606 C CA . LYS A 1 77 ? -31.408 17.002 12.305 1.00 84.81 77 LYS A CA 1
ATOM 607 C C . LYS A 1 77 ? -30.967 15.859 11.396 1.00 84.81 77 LYS A C 1
ATOM 609 O O . LYS A 1 77 ? -30.136 15.059 11.816 1.00 84.81 77 LYS A O 1
ATOM 614 N N . ALA A 1 78 ? -31.490 15.784 10.171 1.00 84.75 78 ALA A N 1
ATOM 615 C CA . ALA A 1 78 ? -31.092 14.768 9.201 1.00 84.75 78 ALA A CA 1
ATOM 616 C C . ALA A 1 78 ? -29.596 14.868 8.862 1.00 84.75 78 ALA A C 1
ATOM 618 O O . ALA A 1 78 ? -28.892 13.872 8.987 1.00 84.75 78 ALA A O 1
ATOM 619 N N . ILE A 1 79 ? -29.087 16.074 8.573 1.00 84.06 79 ILE A N 1
ATOM 620 C CA . ILE A 1 79 ? -27.654 16.312 8.309 1.00 84.06 79 ILE A CA 1
ATOM 621 C C . ILE A 1 79 ? -26.791 15.870 9.500 1.00 84.06 79 ILE A C 1
ATOM 623 O O . ILE A 1 79 ? -25.815 15.136 9.335 1.00 84.06 79 ILE A O 1
ATOM 627 N N . PHE A 1 80 ? -27.164 16.270 10.722 1.00 87.81 80 PHE A N 1
ATOM 628 C CA . PHE A 1 80 ? -26.453 15.836 11.927 1.00 87.81 80 PHE A CA 1
ATOM 629 C C . PHE A 1 80 ? -26.469 14.311 12.078 1.00 87.81 80 PHE A C 1
ATOM 631 O O . PHE A 1 80 ? -25.425 13.704 12.321 1.00 87.81 80 PHE A O 1
ATOM 638 N N . LYS A 1 81 ? -27.629 13.678 11.886 1.00 88.75 81 LYS A N 1
ATOM 639 C CA . LYS A 1 81 ? -27.778 12.225 11.975 1.00 88.75 81 LYS A CA 1
ATOM 640 C C . LYS A 1 81 ? -26.947 11.500 10.921 1.00 88.75 81 LYS A C 1
ATOM 642 O O . LYS A 1 81 ? -26.335 10.488 11.243 1.00 88.75 81 LYS A O 1
ATOM 647 N N . ASP A 1 82 ? -26.857 12.022 9.704 1.00 85.00 82 ASP A N 1
ATOM 648 C CA . ASP A 1 82 ? -26.021 11.451 8.648 1.00 85.00 82 ASP A CA 1
ATOM 649 C C . ASP A 1 82 ? -24.531 11.529 8.999 1.00 85.00 82 ASP A C 1
ATOM 651 O O . ASP A 1 82 ? -23.797 10.551 8.828 1.00 85.00 82 ASP A O 1
ATOM 655 N N . LYS A 1 83 ? -24.078 12.642 9.586 1.00 83.81 83 LYS A N 1
ATOM 656 C CA . LYS A 1 83 ? -22.694 12.782 10.067 1.00 83.81 83 LYS A CA 1
ATOM 657 C C . LYS A 1 83 ? -22.410 11.858 11.259 1.00 83.81 83 LYS A C 1
ATOM 659 O O . LYS A 1 83 ? -21.342 11.246 11.305 1.00 83.81 83 LYS A O 1
ATOM 664 N N . VAL A 1 84 ? -23.366 11.680 12.176 1.00 87.31 84 VAL A N 1
ATOM 665 C CA . VAL A 1 84 ? -23.284 10.686 13.265 1.00 87.31 84 VAL A CA 1
ATOM 666 C C . VAL A 1 84 ? -23.228 9.263 12.705 1.00 87.31 84 VAL A C 1
ATOM 668 O O . VAL A 1 84 ? -22.358 8.492 13.101 1.00 87.31 84 VAL A O 1
ATOM 671 N N . ASN A 1 85 ? -24.074 8.923 11.730 1.00 82.38 85 ASN A N 1
ATOM 672 C CA . ASN A 1 85 ? -24.056 7.621 11.060 1.00 82.38 85 ASN A CA 1
ATOM 673 C C . ASN A 1 85 ? -22.699 7.363 10.392 1.00 82.38 85 ASN A C 1
ATOM 675 O O . ASN A 1 85 ? -22.157 6.263 10.500 1.00 82.38 85 ASN A O 1
ATOM 679 N N . LYS A 1 86 ? -22.111 8.381 9.748 1.00 81.81 86 LYS A N 1
ATOM 680 C CA . LYS A 1 86 ? -20.762 8.307 9.169 1.00 81.81 86 LYS A CA 1
ATOM 681 C C . LYS A 1 86 ? -19.700 8.065 10.244 1.00 81.81 86 LYS A C 1
ATOM 683 O O . LYS A 1 86 ? -18.870 7.175 10.070 1.00 81.81 86 LYS A O 1
ATOM 688 N N . PHE A 1 87 ? -19.746 8.777 11.367 1.00 85.19 87 PHE A N 1
ATOM 689 C CA . PHE A 1 87 ? -18.868 8.531 12.518 1.00 85.19 87 PHE A CA 1
ATOM 690 C C . PHE A 1 87 ? -19.008 7.093 13.056 1.00 85.19 87 PHE A C 1
ATOM 692 O O . PHE A 1 87 ? -18.024 6.363 13.210 1.00 85.19 87 PHE A O 1
ATOM 699 N N . GLU A 1 88 ? -20.239 6.631 13.271 1.00 85.06 88 GLU A N 1
ATOM 700 C CA . GLU A 1 88 ? -20.520 5.274 13.742 1.00 85.06 88 GLU A CA 1
ATOM 701 C C . GLU A 1 88 ? -20.124 4.204 12.726 1.00 85.06 88 GLU A C 1
ATOM 703 O O . GLU A 1 88 ? -19.844 3.060 13.111 1.00 85.06 88 GLU A O 1
ATOM 708 N N . SER A 1 89 ? -20.027 4.582 11.447 1.00 86.38 89 SER A N 1
ATOM 709 C CA . SER A 1 89 ? -19.632 3.684 10.373 1.00 86.38 89 SER A CA 1
ATOM 710 C C . SER A 1 89 ? -18.163 3.242 10.418 1.00 86.38 89 SER A C 1
ATOM 712 O O . SER A 1 89 ? -17.807 2.250 9.778 1.00 86.38 89 SER A O 1
ATOM 714 N N . SER A 1 90 ? -17.330 3.917 11.219 1.00 88.88 90 SER A N 1
ATOM 715 C CA . SER A 1 90 ? -15.933 3.535 11.448 1.00 88.88 90 SER A CA 1
ATOM 716 C C . SER A 1 90 ? -15.805 2.113 12.010 1.00 88.88 90 SER A C 1
ATOM 718 O O . SER A 1 90 ? -16.645 1.662 12.797 1.00 88.88 90 SER A O 1
ATOM 720 N N . PHE A 1 91 ? -14.717 1.423 11.657 1.00 93.44 91 PHE A N 1
ATOM 721 C CA . PHE A 1 91 ? -14.357 0.098 12.175 1.00 93.44 91 PHE A CA 1
ATOM 722 C C . PHE A 1 91 ? -13.779 0.114 13.593 1.00 93.44 91 PHE A C 1
ATOM 724 O O . PHE A 1 91 ? -13.533 -0.949 14.157 1.00 93.44 91 PHE A O 1
ATOM 731 N N . TYR A 1 92 ? -13.577 1.286 14.190 1.00 94.31 92 TYR A N 1
ATOM 732 C CA . TYR A 1 92 ? -12.990 1.419 15.519 1.00 94.31 92 TYR A CA 1
ATOM 733 C C . TYR A 1 92 ? -13.615 2.565 16.317 1.00 94.31 92 TYR A C 1
ATOM 735 O O . TYR A 1 92 ? -14.283 3.444 15.769 1.00 94.31 92 TYR A O 1
ATOM 743 N N . TRP A 1 93 ? -13.391 2.547 17.627 1.00 94.69 93 TRP A N 1
ATOM 744 C CA . TRP A 1 93 ? -13.523 3.715 18.495 1.00 94.69 93 TRP A CA 1
ATOM 745 C C . TRP A 1 93 ? -12.130 4.234 18.840 1.00 94.69 93 TRP A C 1
ATOM 747 O O . TRP A 1 93 ? -11.246 3.440 19.163 1.00 94.69 93 TRP A O 1
ATOM 757 N N . GLU A 1 94 ? -11.922 5.549 18.786 1.00 92.88 94 GLU A N 1
ATOM 758 C CA . GLU A 1 94 ? -10.710 6.150 19.348 1.00 92.88 94 GLU A CA 1
ATOM 759 C C . GLU A 1 94 ? -10.720 5.985 20.876 1.00 92.88 94 GLU A C 1
ATOM 761 O O . GLU A 1 94 ? -11.770 6.005 21.519 1.00 92.88 94 GLU A O 1
ATOM 766 N N . VAL A 1 95 ? -9.543 5.780 21.458 1.00 94.75 95 VAL A N 1
ATOM 767 C CA . VAL A 1 95 ? -9.329 5.594 22.891 1.00 94.75 95 VAL A CA 1
ATOM 768 C C . VAL A 1 95 ? -8.314 6.632 23.340 1.00 94.75 95 VAL A C 1
ATOM 770 O O . VAL A 1 95 ? -7.202 6.701 22.817 1.00 94.75 95 VAL A O 1
ATOM 773 N N . ASN A 1 96 ? -8.683 7.443 24.329 1.00 90.50 96 ASN A N 1
ATOM 774 C CA . ASN A 1 96 ? -7.755 8.408 24.903 1.00 90.50 96 ASN A CA 1
ATOM 775 C C . ASN A 1 96 ? -6.626 7.688 25.664 1.00 90.50 96 ASN A C 1
ATOM 777 O O . ASN A 1 96 ? -6.872 6.729 26.392 1.00 90.50 96 ASN A O 1
ATOM 781 N N . THR A 1 97 ? -5.387 8.161 25.547 1.00 81.06 97 THR A N 1
ATOM 782 C CA . THR A 1 97 ? -4.200 7.470 26.095 1.00 81.06 97 THR A CA 1
ATOM 783 C C . THR A 1 97 ? -3.564 8.206 27.275 1.00 81.06 97 THR A C 1
ATOM 785 O O . THR A 1 97 ? -2.607 7.702 27.852 1.00 81.06 97 THR A O 1
ATOM 788 N N . GLN A 1 98 ? -4.056 9.399 27.656 1.00 75.94 98 GLN A N 1
ATOM 789 C CA . GLN A 1 98 ? -3.375 10.346 28.576 1.00 75.94 98 GLN A CA 1
ATOM 790 C C . GLN A 1 98 ? -1.940 10.735 28.154 1.00 75.94 98 GLN A C 1
ATOM 792 O O . GLN A 1 98 ? -1.313 11.576 28.796 1.00 75.94 98 GLN A O 1
ATOM 797 N N . ASN A 1 99 ? -1.432 10.168 27.061 1.00 79.06 99 ASN A N 1
ATOM 798 C CA . ASN A 1 99 ? -0.113 10.381 26.512 1.00 79.06 99 ASN A CA 1
ATOM 799 C C . ASN A 1 99 ? -0.283 11.037 25.142 1.00 79.06 99 ASN A C 1
ATOM 801 O O . ASN A 1 99 ? -0.678 10.386 24.181 1.00 79.06 99 ASN A O 1
ATOM 805 N N . SER A 1 100 ? 0.058 12.320 25.036 1.00 75.62 100 SER A N 1
ATOM 806 C CA . SER A 1 100 ? -0.087 13.084 23.790 1.00 75.62 100 SER A CA 1
ATOM 807 C C . SER A 1 100 ? 0.745 12.541 22.622 1.00 75.62 100 SER A C 1
ATOM 809 O O . SER A 1 100 ? 0.532 12.956 21.490 1.00 75.62 100 SER A O 1
ATOM 811 N N . THR A 1 101 ? 1.679 11.619 22.879 1.00 79.06 101 THR A N 1
ATOM 812 C CA . THR A 1 101 ? 2.496 10.961 21.847 1.00 79.06 101 THR A CA 1
ATOM 813 C C . THR A 1 101 ? 1.896 9.655 21.318 1.00 79.06 101 THR A C 1
ATOM 815 O O . THR A 1 101 ? 2.473 9.022 20.428 1.00 79.06 101 THR A O 1
ATOM 818 N N . GLU A 1 102 ? 0.754 9.230 21.860 1.00 85.25 102 GLU A N 1
ATOM 819 C CA . GLU A 1 102 ? 0.125 7.947 21.569 1.00 85.25 102 GLU A CA 1
ATOM 820 C C . GLU A 1 102 ? -1.338 8.116 21.168 1.00 85.25 102 GLU A C 1
ATOM 822 O O . GLU A 1 102 ? -2.108 8.796 21.846 1.00 85.25 102 GLU A O 1
ATOM 827 N N . ARG A 1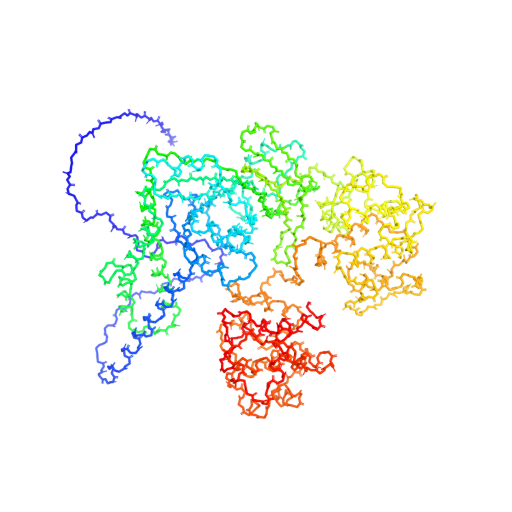 103 ? -1.740 7.430 20.100 1.00 88.56 103 ARG A N 1
ATOM 828 C CA . ARG A 1 103 ? -3.144 7.220 19.742 1.00 88.56 103 ARG A CA 1
ATOM 829 C C . ARG A 1 103 ? -3.497 5.761 19.924 1.00 88.56 103 ARG A C 1
ATOM 831 O O . ARG A 1 103 ? -2.704 4.886 19.586 1.00 88.56 103 ARG A O 1
ATOM 838 N N . ALA A 1 104 ? -4.691 5.502 20.432 1.00 94.00 104 ALA A N 1
ATOM 839 C CA . ALA A 1 104 ? -5.173 4.148 20.595 1.00 94.00 104 ALA A CA 1
ATOM 840 C C . ALA A 1 104 ? -6.565 3.977 19.998 1.00 94.00 104 ALA A C 1
ATOM 842 O O . ALA A 1 104 ? -7.362 4.914 19.961 1.00 94.00 104 ALA A O 1
ATOM 843 N N . PHE A 1 105 ? -6.853 2.764 19.542 1.00 95.31 105 PHE A N 1
ATOM 844 C CA . PHE A 1 105 ? -8.102 2.428 18.878 1.00 95.31 105 PHE A CA 1
ATOM 845 C C . PHE A 1 105 ? -8.598 1.070 19.362 1.00 95.31 105 PHE A C 1
ATOM 847 O O . PHE A 1 105 ? -7.837 0.106 19.399 1.00 95.31 105 PHE A O 1
ATOM 854 N N . LEU A 1 106 ? -9.879 0.985 19.709 1.00 97.19 106 LEU A N 1
ATOM 855 C CA . LEU A 1 106 ? -10.565 -0.271 19.998 1.00 97.19 106 LEU A CA 1
ATOM 856 C C . LEU A 1 106 ? -11.371 -0.693 18.778 1.00 97.19 106 LEU A C 1
ATOM 858 O O . LEU A 1 106 ? -12.289 0.019 18.367 1.00 97.19 106 LEU A O 1
ATOM 862 N N . LEU A 1 107 ? -11.044 -1.850 18.208 1.00 97.12 107 LEU A N 1
ATOM 863 C CA . LEU A 1 107 ? -11.734 -2.348 17.025 1.00 97.12 107 LEU A CA 1
ATOM 864 C C . LEU A 1 107 ? -13.169 -2.786 17.347 1.00 97.12 107 LEU A C 1
ATOM 866 O O . LEU A 1 107 ? -13.450 -3.390 18.386 1.00 97.12 107 LEU A O 1
ATOM 870 N N . LYS A 1 108 ? -14.092 -2.493 16.427 1.00 95.88 108 LYS A N 1
ATOM 871 C CA . LYS A 1 108 ? -15.498 -2.890 16.517 1.00 95.88 108 LYS A CA 1
ATOM 872 C C . LYS A 1 108 ? -15.665 -4.321 16.005 1.00 95.88 108 LYS A C 1
ATOM 874 O O . LYS A 1 108 ? -15.929 -4.516 14.819 1.00 95.88 108 LYS A O 1
ATOM 879 N N . GLY A 1 109 ? -15.510 -5.295 16.903 1.00 93.00 109 GLY A N 1
ATOM 880 C CA . GLY A 1 109 ? -15.508 -6.735 16.631 1.00 93.00 109 GLY A CA 1
ATOM 881 C C . GLY A 1 109 ? -16.568 -7.183 15.631 1.00 93.00 109 GLY A C 1
ATOM 882 O O . GLY A 1 109 ? -16.230 -7.605 14.531 1.00 93.00 109 GLY A O 1
ATOM 883 N N . ASP A 1 110 ? -17.843 -6.988 15.961 1.00 90.69 110 ASP A N 1
ATOM 884 C CA . ASP A 1 110 ? -18.960 -7.435 15.116 1.00 90.69 110 ASP A CA 1
ATOM 885 C C . ASP A 1 110 ? -18.991 -6.752 13.752 1.00 90.69 110 ASP A C 1
ATOM 887 O O . ASP A 1 110 ? -19.362 -7.354 12.750 1.00 90.69 110 ASP A O 1
ATOM 891 N N . ARG A 1 111 ? -18.603 -5.474 13.697 1.00 91.62 111 ARG A N 1
ATOM 892 C CA . ARG A 1 111 ? -18.602 -4.714 12.446 1.00 91.62 111 ARG A CA 1
ATOM 893 C C . ARG A 1 111 ? -17.528 -5.234 11.500 1.00 91.62 111 ARG A C 1
ATOM 895 O O . ARG A 1 111 ? -17.790 -5.380 10.310 1.00 91.62 111 ARG A O 1
ATOM 902 N N . ILE A 1 112 ? -16.341 -5.517 12.031 1.00 91.38 112 ILE A N 1
ATOM 903 C CA . ILE A 1 112 ? -15.241 -6.096 11.260 1.00 91.38 112 ILE A CA 1
ATOM 904 C C . ILE A 1 112 ? -15.568 -7.538 10.878 1.00 91.38 112 ILE A C 1
ATOM 906 O O . ILE A 1 112 ? -15.417 -7.883 9.713 1.00 91.38 112 ILE A O 1
ATOM 910 N N . ALA A 1 113 ? -16.083 -8.355 11.801 1.00 88.50 113 ALA A N 1
ATOM 911 C CA . ALA A 1 113 ? -16.508 -9.722 11.507 1.00 88.50 113 ALA A CA 1
ATOM 912 C C . ALA A 1 113 ? -17.562 -9.755 10.386 1.00 88.50 113 ALA A C 1
ATOM 914 O O . ALA A 1 113 ? -17.367 -10.439 9.386 1.00 88.50 113 ALA A O 1
ATOM 915 N N . ASN A 1 114 ? -18.604 -8.921 10.477 1.00 85.50 114 ASN A N 1
ATOM 916 C CA . ASN A 1 114 ? -19.601 -8.777 9.415 1.00 85.50 114 ASN A CA 1
ATOM 917 C C . ASN A 1 114 ? -18.978 -8.312 8.094 1.00 85.50 114 ASN A C 1
ATOM 919 O O . ASN A 1 114 ? -19.371 -8.782 7.031 1.00 85.50 114 ASN A O 1
ATOM 923 N N . HIS A 1 115 ? -18.015 -7.390 8.127 1.00 84.94 115 HIS A N 1
ATOM 924 C CA . HIS A 1 115 ? -17.327 -6.971 6.911 1.00 84.94 115 HIS A CA 1
ATOM 925 C C . HIS A 1 115 ? -16.534 -8.131 6.290 1.00 84.94 115 HIS A C 1
ATOM 927 O O . HIS A 1 115 ? -16.623 -8.343 5.085 1.00 84.94 115 HIS A O 1
ATOM 933 N N . LEU A 1 116 ? -15.798 -8.900 7.096 1.00 81.62 116 LEU A N 1
ATOM 934 C CA . LEU A 1 116 ? -15.013 -10.049 6.639 1.00 81.62 116 LEU A CA 1
ATOM 935 C C . LEU A 1 116 ? -15.895 -11.130 6.004 1.00 81.62 116 LEU A C 1
ATOM 937 O O . LEU A 1 116 ? -15.529 -11.663 4.961 1.00 81.62 116 LEU A O 1
ATOM 941 N N . GLU A 1 117 ? -17.072 -11.401 6.567 1.00 80.25 117 GLU A N 1
ATOM 942 C CA . GLU A 1 117 ? -18.022 -12.382 6.018 1.00 80.25 117 GLU A CA 1
ATOM 943 C C . GLU A 1 117 ? -18.645 -11.949 4.678 1.00 80.25 117 GLU A C 1
ATOM 945 O O . GLU A 1 117 ? -19.081 -12.790 3.893 1.00 80.25 117 GLU A O 1
ATOM 950 N N . ASN A 1 118 ? -18.703 -10.640 4.405 1.00 79.19 118 ASN A N 1
ATOM 951 C CA . ASN A 1 118 ? -19.436 -10.084 3.262 1.00 79.19 118 ASN A CA 1
ATOM 952 C C . ASN A 1 118 ? -18.545 -9.419 2.197 1.00 79.19 118 ASN A C 1
ATOM 954 O O . ASN A 1 118 ? -19.060 -8.948 1.183 1.00 79.19 118 ASN A O 1
ATOM 958 N N . SER A 1 119 ? -17.224 -9.379 2.390 1.00 76.38 119 SER A N 1
ATOM 959 C CA . SER A 1 119 ? -16.264 -8.794 1.442 1.00 76.38 119 SER A CA 1
ATOM 960 C C . SER A 1 119 ? -15.253 -9.820 0.921 1.00 76.38 119 SER A C 1
ATOM 962 O O . SER A 1 119 ? -15.135 -10.922 1.451 1.00 76.38 119 SER A O 1
ATOM 964 N N . ARG A 1 120 ? -14.499 -9.470 -0.128 1.00 73.81 120 ARG A N 1
ATOM 965 C CA . ARG A 1 120 ? -13.366 -10.257 -0.659 1.00 73.81 120 ARG A CA 1
ATOM 966 C C . ARG A 1 120 ? -12.058 -9.464 -0.513 1.00 73.81 120 ARG A C 1
ATOM 968 O O . ARG A 1 120 ? -12.103 -8.255 -0.338 1.00 73.81 120 ARG A O 1
ATOM 975 N N . GLY A 1 121 ? -10.903 -10.131 -0.602 1.00 75.25 121 GLY A N 1
ATOM 976 C CA . GLY A 1 121 ? -9.574 -9.481 -0.573 1.00 75.25 121 GLY A CA 1
ATOM 977 C C . GLY A 1 121 ? -8.991 -9.272 0.835 1.00 75.25 121 GLY A C 1
ATOM 978 O O . GLY A 1 121 ? -9.558 -9.754 1.800 1.00 75.25 121 GLY A O 1
ATOM 979 N N . PRO A 1 122 ? -7.843 -8.617 1.031 1.00 75.81 122 PRO A N 1
ATOM 980 C CA . PRO A 1 122 ? -7.356 -8.289 2.378 1.00 75.81 122 PRO A CA 1
ATOM 981 C C . PRO A 1 122 ? -8.314 -7.317 3.096 1.00 75.81 122 PRO A C 1
ATOM 983 O O . PRO A 1 122 ? -8.928 -6.468 2.456 1.00 75.81 122 PRO A O 1
ATOM 986 N N . PHE A 1 123 ? -8.446 -7.414 4.421 1.00 84.94 123 PHE A N 1
ATOM 987 C CA . PHE A 1 123 ? -9.080 -6.361 5.216 1.00 84.94 123 PHE A CA 1
ATOM 988 C C . PHE A 1 123 ? -8.063 -5.263 5.483 1.00 84.94 123 PHE A C 1
ATOM 990 O O . PHE A 1 123 ? -7.071 -5.510 6.166 1.00 84.94 123 PHE A O 1
ATOM 997 N N . LEU A 1 124 ? -8.309 -4.066 4.962 1.00 87.62 124 LEU A N 1
ATOM 998 C CA . LEU A 1 124 ? -7.465 -2.903 5.192 1.00 87.62 124 LEU A CA 1
ATOM 999 C C . LEU A 1 124 ? -8.094 -2.000 6.254 1.00 87.62 124 LEU A C 1
ATOM 1001 O O . LEU A 1 124 ? -9.197 -1.485 6.084 1.00 87.62 124 LEU A O 1
ATOM 1005 N N . LEU A 1 125 ? -7.361 -1.798 7.343 1.00 87.06 125 LEU A N 1
ATOM 1006 C CA . LEU A 1 125 ? -7.634 -0.775 8.334 1.00 87.06 125 LEU A CA 1
ATOM 1007 C C . LEU A 1 125 ? -6.756 0.441 8.047 1.00 87.06 125 LEU A C 1
ATOM 1009 O O . LEU A 1 125 ? -5.565 0.446 8.363 1.00 87.06 125 LEU A O 1
ATOM 1013 N N . GLU A 1 126 ? -7.356 1.476 7.475 1.00 82.31 126 GLU A N 1
ATOM 1014 C CA . GLU A 1 126 ? -6.685 2.757 7.279 1.00 82.31 126 GLU A CA 1
ATOM 1015 C C . GLU A 1 126 ? -6.805 3.612 8.538 1.00 82.31 126 GLU A C 1
ATOM 1017 O O . GLU A 1 126 ? -7.903 3.945 8.994 1.00 82.31 126 GLU A O 1
ATOM 1022 N N . ILE A 1 127 ? -5.658 3.975 9.106 1.00 76.75 127 ILE A N 1
ATOM 1023 C CA . ILE A 1 127 ? -5.569 4.935 10.198 1.00 76.75 127 ILE A CA 1
ATOM 1024 C C . ILE A 1 127 ? -5.080 6.240 9.582 1.00 76.75 127 ILE A C 1
ATOM 1026 O O . ILE A 1 127 ? -3.966 6.318 9.060 1.00 76.75 127 ILE A O 1
ATOM 1030 N N . GLY A 1 128 ? -5.933 7.269 9.631 1.00 63.94 128 GLY A N 1
ATOM 1031 C CA . GLY A 1 128 ? -5.619 8.588 9.080 1.00 63.94 128 GLY A CA 1
ATOM 1032 C C . GLY A 1 128 ? -4.300 9.159 9.615 1.00 63.94 128 GLY A C 1
ATOM 1033 O O . GLY A 1 128 ? -3.802 8.729 10.659 1.00 63.94 128 GLY A O 1
ATOM 1034 N N . ASN A 1 129 ? -3.750 10.145 8.898 1.00 59.94 129 ASN A N 1
ATOM 1035 C CA . ASN A 1 129 ? -2.437 10.737 9.173 1.00 59.94 129 ASN A CA 1
ATOM 1036 C C . ASN A 1 129 ? -2.189 10.997 10.668 1.00 59.94 129 ASN A C 1
ATOM 1038 O O . ASN A 1 129 ? -3.062 11.483 11.392 1.00 59.94 129 ASN A O 1
ATOM 1042 N N . MET A 1 130 ? -0.975 10.676 11.125 1.00 65.38 130 MET A N 1
ATOM 1043 C CA . MET A 1 130 ? -0.585 10.903 12.513 1.00 65.38 130 MET A CA 1
ATOM 1044 C C . MET A 1 130 ? -0.581 12.408 12.814 1.00 65.38 130 MET A C 1
ATOM 1046 O O . MET A 1 130 ? 0.096 13.157 12.107 1.00 65.38 130 MET A O 1
ATOM 1050 N N . PRO A 1 131 ? -1.304 12.862 13.856 1.00 66.62 131 PRO A N 1
ATOM 1051 C CA . PRO A 1 131 ? -1.207 14.237 14.319 1.00 66.62 131 PRO A CA 1
ATOM 1052 C C . PRO A 1 131 ? 0.225 14.583 14.724 1.00 66.62 131 PRO A C 1
ATOM 1054 O O . PRO A 1 131 ? 0.990 13.719 15.161 1.00 66.62 131 PRO A O 1
ATOM 1057 N N . TYR A 1 132 ? 0.566 15.867 14.637 1.00 63.72 132 TYR A N 1
ATOM 1058 C CA . TYR A 1 132 ? 1.869 16.359 15.064 1.00 63.72 132 TYR A CA 1
ATOM 1059 C C . TYR A 1 132 ? 2.185 15.934 16.515 1.00 63.72 132 TYR A C 1
ATOM 1061 O O . TYR A 1 132 ? 1.351 16.065 17.413 1.00 63.72 132 TYR A O 1
ATOM 1069 N N . GLY A 1 133 ? 3.391 15.401 16.740 1.00 65.75 133 GLY A N 1
ATOM 1070 C CA . GLY A 1 133 ? 3.850 14.912 18.047 1.00 65.75 133 GLY A CA 1
ATOM 1071 C C . GLY A 1 133 ? 3.404 13.490 18.419 1.00 65.75 133 GLY A C 1
ATOM 1072 O O . GLY A 1 133 ? 3.926 12.938 19.390 1.00 65.75 133 GLY A O 1
ATOM 1073 N N . VAL A 1 134 ? 2.503 12.866 17.651 1.00 74.38 134 VAL A N 1
ATOM 1074 C CA . VAL A 1 134 ? 2.136 11.452 17.819 1.00 74.38 134 VAL A CA 1
ATOM 1075 C C . VAL A 1 134 ? 3.142 10.575 17.090 1.00 74.38 134 VAL A C 1
ATOM 1077 O O . VAL A 1 134 ? 3.382 10.735 15.898 1.00 74.38 134 VAL A O 1
ATOM 1080 N N . HIS A 1 135 ? 3.698 9.606 17.807 1.00 79.62 135 HIS A N 1
ATOM 1081 C CA . HIS A 1 135 ? 4.656 8.651 17.256 1.00 79.62 135 HIS A CA 1
ATOM 1082 C C . HIS A 1 135 ? 4.317 7.199 17.605 1.00 79.62 135 HIS A C 1
ATOM 1084 O O . HIS A 1 135 ? 5.089 6.303 17.288 1.00 79.62 135 HIS A O 1
ATOM 1090 N N . THR A 1 136 ? 3.205 6.942 18.298 1.00 88.25 136 THR A N 1
ATOM 1091 C CA . THR A 1 136 ? 2.782 5.592 18.689 1.00 88.25 136 THR A CA 1
ATOM 1092 C C . THR A 1 136 ? 1.309 5.392 18.371 1.00 88.25 136 THR A C 1
ATOM 1094 O O . THR A 1 136 ? 0.483 6.224 18.739 1.00 88.25 136 THR A O 1
ATOM 1097 N N . ASN A 1 137 ? 0.979 4.269 17.742 1.00 91.12 137 ASN A N 1
ATOM 1098 C CA . ASN A 1 137 ? -0.389 3.811 17.543 1.00 91.12 137 ASN A CA 1
ATOM 1099 C C . ASN A 1 137 ? -0.582 2.473 18.257 1.00 91.12 137 ASN A C 1
ATOM 1101 O O . ASN A 1 137 ? 0.276 1.595 18.164 1.00 91.12 137 ASN A O 1
ATOM 1105 N N . VAL A 1 138 ? -1.701 2.322 18.961 1.00 94.88 138 VAL A N 1
ATOM 1106 C CA . VAL A 1 138 ? -2.076 1.096 19.672 1.00 94.88 138 VAL A CA 1
ATOM 1107 C C . VAL A 1 138 ? -3.429 0.618 19.166 1.00 94.88 138 VAL A C 1
ATOM 1109 O O . VAL A 1 138 ? -4.410 1.357 19.189 1.00 94.88 138 VAL A O 1
ATOM 1112 N N . LEU A 1 139 ? -3.494 -0.627 18.713 1.00 96.56 139 LEU A N 1
ATOM 1113 C CA . LEU A 1 139 ? -4.724 -1.281 18.292 1.00 96.56 139 LEU A CA 1
ATOM 1114 C C . LEU A 1 139 ? -5.101 -2.343 19.309 1.00 96.56 139 LEU A C 1
ATOM 1116 O O . LEU A 1 139 ? -4.365 -3.308 19.503 1.00 96.56 139 LEU A O 1
ATOM 1120 N N . TYR A 1 140 ? -6.267 -2.169 19.915 1.00 97.25 140 TYR A N 1
ATOM 1121 C CA . TYR A 1 140 ? -6.922 -3.158 20.751 1.00 97.25 140 TYR A CA 1
ATOM 1122 C C . TYR A 1 140 ? -7.875 -3.983 19.884 1.00 97.25 140 TYR A C 1
ATOM 1124 O O . TYR A 1 140 ? -8.879 -3.470 19.381 1.00 97.25 140 TYR A O 1
ATOM 1132 N N . ILE A 1 141 ? -7.549 -5.258 19.702 1.00 96.75 141 ILE A N 1
ATOM 1133 C CA . ILE A 1 141 ? -8.239 -6.184 18.808 1.00 96.75 141 ILE A CA 1
ATOM 1134 C C . ILE A 1 141 ? -8.977 -7.234 19.649 1.00 96.75 141 ILE A C 1
ATOM 1136 O O . ILE A 1 141 ? -8.326 -8.051 20.310 1.00 96.75 141 ILE A O 1
ATOM 1140 N N . PRO A 1 142 ? -10.323 -7.225 19.647 1.00 95.75 142 PRO A N 1
ATOM 1141 C CA . PRO A 1 142 ? -11.128 -8.244 20.317 1.00 95.75 142 PRO A CA 1
ATOM 1142 C C . PRO A 1 142 ? -10.895 -9.645 19.745 1.00 95.75 142 PRO A C 1
ATOM 1144 O O . PRO A 1 142 ? -10.628 -9.796 18.550 1.00 95.75 142 PRO A O 1
ATOM 1147 N N . GLU A 1 143 ? -11.088 -10.676 20.572 1.00 92.88 143 GLU A N 1
ATOM 1148 C CA . GLU A 1 143 ? -10.962 -12.081 20.164 1.00 92.88 143 GLU A CA 1
ATOM 1149 C C . GLU A 1 143 ? -11.883 -12.424 18.972 1.00 92.88 143 GLU A C 1
ATOM 1151 O O . GLU A 1 143 ? -11.489 -13.170 18.076 1.00 92.88 143 GLU A O 1
ATOM 1156 N N . SER A 1 144 ? -13.069 -11.808 18.892 1.00 93.06 144 SER A N 1
ATOM 1157 C CA . SER A 1 144 ? -14.012 -11.998 17.780 1.00 93.06 144 SER A CA 1
ATOM 1158 C C . SER A 1 144 ? -13.450 -11.606 16.408 1.00 93.06 144 SER A C 1
ATOM 1160 O O . SER A 1 144 ? -13.782 -12.248 15.412 1.00 93.06 144 SER A O 1
ATOM 1162 N N . VAL A 1 145 ? -12.566 -10.604 16.339 1.00 93.69 145 VAL A N 1
ATOM 1163 C CA . VAL A 1 145 ? -11.906 -10.209 15.082 1.00 93.69 145 VAL A CA 1
ATOM 1164 C C . VAL A 1 145 ? -10.905 -11.272 14.647 1.00 93.69 145 VAL A C 1
ATOM 1166 O O . VAL A 1 145 ? -10.855 -11.610 13.467 1.00 93.69 145 VAL A O 1
ATOM 1169 N N . ILE A 1 146 ? -10.132 -11.816 15.591 1.00 91.88 146 ILE A N 1
ATOM 1170 C CA . ILE A 1 146 ? -9.137 -12.859 15.312 1.00 91.88 146 ILE A CA 1
ATOM 1171 C C . ILE A 1 146 ? -9.829 -14.103 14.749 1.00 91.88 146 ILE A C 1
ATOM 1173 O O . ILE A 1 146 ? -9.477 -14.565 13.665 1.00 91.88 146 ILE A O 1
ATOM 1177 N N . HIS A 1 147 ? -10.901 -14.554 15.405 1.00 90.75 147 HIS A N 1
ATOM 1178 C CA . HIS A 1 147 ? -11.699 -15.691 14.937 1.00 90.75 147 HIS A CA 1
ATOM 1179 C C . HIS A 1 147 ? -12.319 -15.458 13.561 1.00 90.75 147 HIS A C 1
ATOM 1181 O O . HIS A 1 147 ? -12.354 -16.374 12.742 1.00 90.75 147 HIS A O 1
ATOM 1187 N N . ALA A 1 148 ? -12.798 -14.244 13.279 1.00 91.81 148 ALA A N 1
ATOM 1188 C CA . ALA A 1 148 ? -13.345 -13.911 11.968 1.00 91.81 148 ALA A CA 1
ATOM 1189 C C . ALA A 1 148 ? -12.266 -13.933 10.870 1.00 91.81 148 ALA A C 1
ATOM 1191 O O . ALA A 1 148 ? -12.501 -14.471 9.789 1.00 91.81 148 ALA A O 1
ATOM 1192 N N . LEU A 1 149 ? -11.070 -13.402 11.147 1.00 90.06 149 LEU A N 1
ATOM 1193 C CA . LEU A 1 149 ? -9.938 -13.441 10.215 1.00 90.06 149 LEU A CA 1
ATOM 1194 C C . LEU A 1 149 ? -9.492 -14.878 9.914 1.00 90.06 149 LEU A C 1
ATOM 1196 O O . LEU A 1 149 ? -9.221 -15.201 8.755 1.00 90.06 149 LEU A O 1
ATOM 1200 N N . GLU A 1 150 ? -9.444 -15.740 10.933 1.00 88.19 150 GLU A N 1
ATOM 1201 C CA . GLU A 1 150 ? -9.118 -17.162 10.788 1.00 88.19 150 GLU A CA 1
ATOM 1202 C C . GLU A 1 150 ? -10.187 -17.915 9.987 1.00 88.19 150 GLU A C 1
ATOM 1204 O O . GLU A 1 150 ? -9.859 -18.610 9.022 1.00 88.19 150 GLU A O 1
ATOM 1209 N N . LYS A 1 151 ? -11.465 -17.747 10.354 1.00 90.31 151 LYS A N 1
ATOM 1210 C CA . LYS A 1 151 ? -12.614 -18.395 9.705 1.00 90.31 151 LYS A CA 1
ATOM 1211 C C . LYS A 1 151 ? -12.671 -18.077 8.213 1.00 90.31 151 LYS A C 1
ATOM 1213 O O . LYS A 1 151 ? -12.839 -18.983 7.400 1.00 90.31 151 LYS A O 1
ATOM 1218 N N . GLU A 1 152 ? -12.511 -16.804 7.867 1.00 88.25 152 GLU A N 1
ATOM 1219 C CA . GLU A 1 152 ? -12.590 -16.328 6.485 1.00 88.25 152 GLU A CA 1
ATOM 1220 C C . GLU A 1 152 ? -11.240 -16.435 5.743 1.00 88.25 152 GLU A C 1
ATOM 1222 O O . GLU A 1 152 ? -11.158 -16.132 4.551 1.00 88.25 152 GLU A O 1
ATOM 1227 N N . ASN A 1 153 ? -10.171 -16.868 6.429 1.00 86.00 153 ASN A N 1
ATOM 1228 C CA . ASN A 1 153 ? -8.806 -16.988 5.908 1.00 86.00 153 ASN A CA 1
ATOM 1229 C C . ASN A 1 153 ? -8.314 -15.694 5.224 1.00 86.00 153 ASN A C 1
ATOM 1231 O O . ASN A 1 153 ? -7.858 -15.700 4.076 1.00 86.00 153 ASN A O 1
ATOM 1235 N N . ARG A 1 154 ? -8.438 -14.564 5.930 1.00 85.19 154 ARG A N 1
ATOM 1236 C CA . ARG A 1 154 ? -8.201 -13.212 5.395 1.00 85.19 154 ARG A CA 1
ATOM 1237 C C . ARG A 1 154 ? -6.912 -12.607 5.939 1.00 85.19 154 ARG A C 1
ATOM 1239 O O . ARG A 1 154 ? -6.551 -12.807 7.094 1.00 85.19 154 ARG A O 1
ATOM 1246 N N . GLU A 1 155 ? -6.228 -11.837 5.098 1.00 83.56 155 GLU A N 1
ATOM 1247 C CA . GLU A 1 155 ? -5.134 -10.969 5.538 1.00 83.56 155 GLU A CA 1
ATOM 1248 C C . GLU A 1 155 ? -5.710 -9.722 6.223 1.00 83.56 155 GLU A C 1
ATOM 1250 O O . GLU A 1 155 ? -6.669 -9.132 5.728 1.00 83.56 155 GLU A O 1
ATOM 1255 N N . PHE A 1 156 ? -5.109 -9.313 7.337 1.00 89.94 156 PHE A N 1
ATOM 1256 C CA . PHE A 1 156 ? -5.406 -8.076 8.051 1.00 89.94 156 PHE A CA 1
ATOM 1257 C C . PHE A 1 156 ? -4.268 -7.082 7.822 1.00 89.94 156 PHE A C 1
ATOM 1259 O O . PHE A 1 156 ? -3.134 -7.341 8.210 1.00 89.94 156 PHE A O 1
ATOM 1266 N N . ARG A 1 157 ? -4.544 -5.950 7.180 1.00 91.19 157 ARG A N 1
ATOM 1267 C CA . ARG A 1 157 ? -3.570 -4.892 6.900 1.00 91.19 157 ARG A CA 1
ATOM 1268 C C . ARG A 1 157 ? -3.892 -3.660 7.726 1.00 91.19 157 ARG A C 1
ATOM 1270 O O . ARG A 1 157 ? -5.047 -3.265 7.817 1.00 91.19 157 ARG A O 1
ATOM 1277 N N . VAL A 1 158 ? -2.864 -3.034 8.279 1.00 89.75 158 VAL A N 1
ATOM 1278 C CA . VAL A 1 158 ? -2.962 -1.737 8.956 1.00 89.75 158 VAL A CA 1
ATOM 1279 C C . VAL A 1 158 ? -2.101 -0.741 8.191 1.00 89.75 158 VAL A C 1
ATOM 1281 O O . VAL A 1 158 ? -0.896 -0.963 8.098 1.00 89.75 158 VAL A O 1
ATOM 1284 N N . ASP A 1 159 ? -2.693 0.330 7.660 1.00 84.81 159 ASP A N 1
ATOM 1285 C CA . ASP A 1 159 ? -1.956 1.464 7.081 1.00 84.81 159 ASP A CA 1
ATOM 1286 C C . ASP A 1 159 ? -1.904 2.615 8.092 1.00 84.81 159 ASP A C 1
ATOM 1288 O O . ASP A 1 159 ? -2.938 3.098 8.558 1.00 84.81 159 ASP A O 1
ATOM 1292 N N . ILE A 1 160 ? -0.686 3.037 8.439 1.00 79.88 160 ILE A N 1
ATOM 1293 C CA . ILE A 1 160 ? -0.409 4.217 9.257 1.00 79.88 160 ILE A CA 1
ATOM 1294 C C . ILE A 1 160 ? 0.534 5.125 8.473 1.00 79.88 160 ILE A C 1
ATOM 1296 O O . ILE A 1 160 ? 1.740 4.875 8.391 1.00 79.88 160 ILE A O 1
ATOM 1300 N N . GLY A 1 161 ? 0.002 6.213 7.913 1.00 69.19 161 GLY A N 1
ATOM 1301 C CA . GLY A 1 161 ? 0.814 7.220 7.222 1.00 69.19 161 GLY A CA 1
ATOM 1302 C C . GLY A 1 161 ? 1.613 6.665 6.032 1.00 69.19 161 GLY A C 1
ATOM 1303 O O . GLY A 1 161 ? 2.681 7.183 5.714 1.00 69.19 161 GLY A O 1
ATOM 1304 N N . GLY A 1 162 ? 1.125 5.609 5.372 1.00 71.56 162 GLY A N 1
ATOM 1305 C CA . GLY A 1 162 ? 1.808 4.890 4.294 1.00 71.56 162 GLY A CA 1
ATOM 1306 C C . GLY A 1 162 ? 2.643 3.699 4.729 1.00 71.56 162 GLY A C 1
ATOM 1307 O O . GLY A 1 162 ? 3.102 2.950 3.872 1.00 71.56 162 GLY A O 1
ATOM 1308 N N . MET A 1 163 ? 2.868 3.498 6.025 1.00 80.88 163 MET A N 1
ATOM 1309 C CA . MET A 1 163 ? 3.491 2.272 6.510 1.00 80.88 163 MET A CA 1
ATOM 1310 C C . MET A 1 163 ? 2.423 1.196 6.638 1.00 80.88 163 MET A C 1
ATOM 1312 O O . MET A 1 163 ? 1.481 1.360 7.411 1.00 80.88 163 MET A O 1
ATOM 1316 N N . VAL A 1 164 ? 2.585 0.093 5.907 1.00 86.62 164 VAL A N 1
ATOM 1317 C CA . VAL A 1 164 ? 1.601 -0.995 5.892 1.00 86.62 164 VAL A CA 1
ATOM 1318 C C . VAL A 1 164 ? 2.131 -2.201 6.653 1.00 86.62 164 VAL A C 1
ATOM 1320 O O . VAL A 1 164 ? 3.218 -2.703 6.361 1.00 86.62 164 VAL A O 1
ATOM 1323 N N . PHE A 1 165 ? 1.335 -2.692 7.598 1.00 90.94 165 PHE A N 1
ATOM 1324 C CA . PHE A 1 165 ? 1.596 -3.896 8.381 1.00 90.94 165 PHE A CA 1
ATOM 1325 C C . PHE A 1 165 ? 0.563 -4.953 7.998 1.00 90.94 165 PHE A C 1
ATOM 1327 O O . PHE A 1 165 ? -0.590 -4.883 8.416 1.00 90.94 165 PHE A O 1
ATOM 1334 N N . GLY A 1 166 ? 0.971 -5.902 7.159 1.00 90.56 166 GLY A N 1
ATOM 1335 C CA . GLY A 1 166 ? 0.158 -7.011 6.677 1.00 90.56 166 GLY A CA 1
ATOM 1336 C C . GLY A 1 166 ? 0.328 -8.260 7.534 1.00 90.56 166 GLY A C 1
ATOM 1337 O O . GLY A 1 166 ? 1.345 -8.954 7.476 1.00 90.56 166 GLY A O 1
ATOM 1338 N N . PHE A 1 167 ? -0.693 -8.573 8.314 1.00 89.31 167 PHE A N 1
ATOM 1339 C CA . PHE A 1 167 ? -0.835 -9.812 9.058 1.00 89.31 167 PHE A CA 1
ATOM 1340 C C . PHE A 1 167 ? -1.538 -10.829 8.160 1.00 89.31 167 PHE A C 1
ATOM 1342 O O . PHE A 1 167 ? -2.740 -10.745 7.915 1.00 89.31 167 PHE A O 1
ATOM 1349 N N . ARG A 1 168 ? -0.773 -11.790 7.640 1.00 84.12 168 ARG A N 1
ATOM 1350 C CA . ARG A 1 168 ? -1.292 -12.865 6.785 1.00 84.12 168 ARG A CA 1
ATOM 1351 C C . ARG A 1 168 ? -2.282 -13.737 7.561 1.00 84.12 168 ARG A C 1
ATOM 1353 O O . ARG A 1 168 ? -2.279 -13.696 8.796 1.00 84.12 168 ARG A O 1
ATOM 1360 N N . PRO A 1 169 ? -3.084 -14.573 6.878 1.00 81.31 169 PRO A N 1
ATOM 1361 C CA . PRO A 1 169 ? -3.836 -15.602 7.576 1.00 81.31 169 PRO A CA 1
ATOM 1362 C C . PRO A 1 169 ? -2.898 -16.377 8.504 1.00 81.31 169 PRO A C 1
ATOM 1364 O O . PRO A 1 169 ? -1.830 -16.813 8.070 1.00 81.31 169 PRO A O 1
ATOM 1367 N N . LYS A 1 170 ? -3.296 -16.509 9.771 1.00 84.62 170 LYS A N 1
ATOM 1368 C CA . LYS A 1 170 ? -2.524 -17.099 10.878 1.00 84.62 170 LYS A CA 1
ATOM 1369 C C . LYS A 1 170 ? -1.408 -16.268 11.508 1.00 84.62 170 LYS A C 1
ATOM 1371 O O . LYS A 1 170 ? -0.824 -16.680 12.510 1.00 84.62 170 LYS A O 1
ATOM 1376 N N . SER A 1 171 ? -1.125 -15.061 11.016 1.00 85.50 171 SER A N 1
ATOM 1377 C CA . SER A 1 171 ? -0.160 -14.173 11.684 1.00 85.50 171 SER A CA 1
ATOM 1378 C C . SER A 1 171 ? -0.638 -13.775 13.080 1.00 85.50 171 SER A C 1
ATOM 1380 O O . SER A 1 171 ? 0.194 -13.599 13.968 1.00 85.50 171 SER A O 1
ATOM 1382 N N . LEU A 1 172 ? -1.957 -13.687 13.278 1.00 86.25 172 LEU A N 1
ATOM 1383 C CA . LEU A 1 172 ? -2.590 -13.377 14.558 1.00 86.25 172 LEU A CA 1
ATOM 1384 C C . LEU A 1 172 ? -3.114 -14.608 15.321 1.00 86.25 172 LEU A C 1
ATOM 1386 O O . LEU A 1 172 ? -3.850 -14.421 16.286 1.00 86.25 172 LEU A O 1
ATOM 1390 N N . ASP A 1 173 ? -2.632 -15.826 15.026 1.00 86.25 173 ASP A N 1
ATOM 1391 C CA . ASP A 1 173 ? -2.833 -17.029 15.872 1.00 86.25 173 ASP A CA 1
ATOM 1392 C C . ASP A 1 173 ? -2.069 -16.908 17.220 1.00 86.25 173 ASP A C 1
ATOM 1394 O O . ASP A 1 173 ? -1.610 -17.878 17.827 1.00 86.25 173 ASP A O 1
ATOM 1398 N N . VAL A 1 174 ? -1.882 -15.683 17.714 1.00 84.94 174 VAL A N 1
ATOM 1399 C CA . VAL A 1 174 ? -1.174 -15.353 18.951 1.00 84.94 174 VAL A CA 1
ATOM 1400 C C . VAL A 1 174 ? -1.901 -15.896 20.179 1.00 84.94 174 VAL A C 1
ATOM 1402 O O . VAL A 1 174 ? -1.273 -16.148 21.208 1.00 84.94 174 VAL A O 1
ATOM 1405 N N . LEU A 1 175 ? -3.210 -16.135 20.062 1.00 86.88 175 LEU A N 1
ATOM 1406 C CA . LEU A 1 175 ? -4.034 -16.744 21.105 1.00 86.88 175 LEU A CA 1
ATOM 1407 C C . LEU A 1 175 ? -3.717 -18.232 21.307 1.00 86.88 175 LEU A C 1
ATOM 1409 O O . LEU A 1 175 ? -3.985 -18.777 22.379 1.00 86.88 175 LEU A O 1
ATOM 1413 N N . GLU A 1 176 ? -3.079 -18.874 20.325 1.00 87.50 176 GLU A N 1
ATOM 1414 C CA . GLU A 1 176 ? -2.674 -20.275 20.409 1.00 87.50 176 GLU A CA 1
ATOM 1415 C C . GLU A 1 176 ? -1.335 -20.481 21.132 1.00 87.50 176 GLU A C 1
ATOM 1417 O O . GLU A 1 176 ? -0.984 -21.623 21.465 1.00 87.50 176 GLU A O 1
ATOM 1422 N N . THR A 1 177 ? -0.616 -19.392 21.432 1.00 87.94 177 THR A N 1
ATOM 1423 C CA . THR A 1 177 ? 0.636 -19.416 22.200 1.00 87.94 177 THR A CA 1
ATOM 1424 C C . THR A 1 177 ? 0.411 -19.914 23.629 1.00 87.94 177 THR A C 1
ATOM 1426 O O . THR A 1 177 ? -0.678 -19.810 24.205 1.00 87.94 177 THR A O 1
ATOM 1429 N N . ARG A 1 178 ? 1.458 -20.491 24.233 1.00 89.75 178 ARG A N 1
ATOM 1430 C CA . ARG A 1 178 ? 1.378 -21.036 25.595 1.00 89.75 178 ARG A CA 1
ATOM 1431 C C . ARG A 1 178 ? 1.047 -19.933 26.599 1.00 89.75 178 ARG A C 1
ATOM 1433 O O . ARG A 1 178 ? 0.229 -20.142 27.490 1.00 89.75 178 ARG A O 1
ATOM 1440 N N . GLU A 1 179 ? 1.689 -18.787 26.449 1.00 90.56 179 GLU A N 1
ATOM 1441 C CA . GLU A 1 179 ? 1.574 -17.607 27.294 1.00 90.56 179 GLU A CA 1
ATOM 1442 C C . GLU A 1 179 ? 0.144 -17.055 27.252 1.00 90.56 179 GLU A C 1
ATOM 1444 O O . GLU A 1 179 ? -0.483 -16.902 28.304 1.00 90.56 179 GLU A O 1
ATOM 1449 N N . ALA A 1 180 ? -0.420 -16.871 26.050 1.00 92.44 180 ALA A N 1
ATOM 1450 C CA . ALA A 1 180 ? -1.797 -16.411 25.882 1.00 92.44 180 ALA A CA 1
ATOM 1451 C C . ALA A 1 180 ? -2.817 -17.413 26.446 1.00 92.44 180 ALA A C 1
ATOM 1453 O O . ALA A 1 180 ? -3.746 -17.013 27.148 1.00 92.44 180 ALA A O 1
ATOM 1454 N N . LYS A 1 181 ? -2.621 -18.723 26.233 1.00 93.75 181 LYS A N 1
ATOM 1455 C CA . LYS A 1 181 ? -3.485 -19.771 26.810 1.00 93.75 181 LYS A CA 1
ATOM 1456 C C . LYS A 1 181 ? -3.455 -19.788 28.336 1.00 93.75 181 LYS A C 1
ATOM 1458 O O . LYS A 1 181 ? -4.492 -20.005 28.962 1.00 93.75 181 LYS A O 1
ATOM 1463 N N . VAL A 1 182 ? -2.290 -19.578 28.952 1.00 94.25 182 VAL A N 1
ATOM 1464 C CA . VAL A 1 182 ? -2.174 -19.482 30.417 1.00 94.25 182 VAL A CA 1
ATOM 1465 C C . VAL A 1 182 ? -2.920 -18.253 30.934 1.00 94.25 182 VAL A C 1
ATOM 1467 O O . VAL A 1 182 ? -3.667 -18.373 31.904 1.00 94.25 182 VAL A O 1
ATOM 1470 N N . LEU A 1 183 ? -2.770 -17.103 30.271 1.00 95.12 183 LEU A N 1
ATOM 1471 C CA . LEU A 1 183 ? -3.469 -15.873 30.640 1.00 95.12 183 LEU A CA 1
ATOM 1472 C C . LEU A 1 183 ? -4.991 -16.009 30.484 1.00 95.12 183 LEU A C 1
ATOM 1474 O O . LEU A 1 183 ? -5.724 -15.682 31.413 1.00 95.12 183 LEU A O 1
ATOM 1478 N N . LYS A 1 184 ? -5.465 -16.563 29.362 1.00 93.50 184 LYS A N 1
ATOM 1479 C CA . LYS A 1 184 ? -6.893 -16.786 29.080 1.00 93.50 184 LYS A CA 1
ATOM 1480 C C . LYS A 1 184 ? -7.575 -17.666 30.130 1.00 93.50 184 LYS A C 1
ATOM 1482 O O . LYS A 1 184 ? -8.727 -17.433 30.473 1.00 93.50 184 LYS A O 1
ATOM 1487 N N . ASN A 1 185 ? -6.860 -18.658 30.661 1.00 94.00 185 ASN A N 1
ATOM 1488 C CA . ASN A 1 185 ? -7.371 -19.570 31.689 1.00 94.00 185 ASN A CA 1
ATOM 1489 C C . ASN A 1 185 ? -7.134 -19.073 33.129 1.00 94.00 185 ASN A C 1
ATOM 1491 O O . ASN A 1 185 ? -7.459 -19.779 34.088 1.00 94.00 185 ASN A O 1
ATOM 1495 N N . ALA A 1 186 ? -6.539 -17.891 33.313 1.00 94.00 186 ALA A N 1
ATOM 1496 C CA . ALA A 1 186 ? -6.279 -17.351 34.638 1.00 94.00 186 ALA A CA 1
ATOM 1497 C C . ALA A 1 186 ? -7.581 -16.893 35.315 1.00 94.00 186 ALA A C 1
ATOM 1499 O O . ALA A 1 186 ? -8.442 -16.258 34.711 1.00 94.00 186 ALA A O 1
ATOM 1500 N N . GLY A 1 187 ? -7.707 -17.158 36.619 1.00 93.19 187 GLY A N 1
ATOM 1501 C CA . GLY A 1 187 ? -8.845 -16.671 37.400 1.00 93.19 187 GLY A CA 1
ATOM 1502 C C . GLY A 1 187 ? -8.980 -15.145 37.318 1.00 93.19 187 GLY A C 1
ATOM 1503 O O . GLY A 1 187 ? -7.993 -14.426 37.487 1.00 93.19 187 GLY A O 1
ATOM 1504 N N . GLY A 1 188 ? -10.203 -14.667 37.070 1.00 91.75 188 GLY A N 1
ATOM 1505 C CA . GLY A 1 188 ? -10.517 -13.243 36.897 1.00 91.75 188 GLY A CA 1
ATOM 1506 C C . GLY A 1 188 ? -10.449 -12.738 35.452 1.00 91.75 188 GLY A C 1
ATOM 1507 O O . GLY A 1 188 ? -10.851 -11.602 35.209 1.00 91.75 188 GLY A O 1
ATOM 1508 N N . VAL A 1 189 ? -9.998 -13.570 34.507 1.00 96.62 189 VAL A N 1
ATOM 1509 C CA . VAL A 1 189 ? -10.039 -13.295 33.066 1.00 96.62 189 VAL A CA 1
ATOM 1510 C C . VAL A 1 189 ? -11.296 -13.940 32.475 1.00 96.62 189 VAL A C 1
ATOM 1512 O O . VAL A 1 189 ? -11.526 -15.134 32.650 1.00 96.62 189 VAL A O 1
ATOM 1515 N N . LYS A 1 190 ? -12.138 -13.140 31.820 1.00 96.38 190 LYS A N 1
ATOM 1516 C CA . LYS A 1 190 ? -13.316 -13.586 31.062 1.00 96.38 190 LYS A CA 1
ATOM 1517 C C . LYS A 1 190 ? -13.026 -13.712 29.568 1.00 96.38 190 LYS A C 1
ATOM 1519 O O . LYS A 1 190 ? -13.577 -14.592 28.921 1.00 96.38 190 LYS A O 1
ATOM 1524 N N . GLU A 1 191 ? -12.192 -12.823 29.041 1.00 95.44 191 GLU A N 1
ATOM 1525 C CA . GLU A 1 191 ? -11.823 -12.738 27.626 1.00 95.44 191 GLU A CA 1
ATOM 1526 C C . GLU A 1 191 ? -10.411 -12.152 27.508 1.00 95.44 191 GLU A C 1
ATOM 1528 O O . GLU A 1 191 ? -9.876 -11.616 28.482 1.00 95.44 191 GLU A O 1
ATOM 1533 N N . VAL A 1 192 ? -9.794 -12.265 26.336 1.00 95.56 192 VAL A N 1
ATOM 1534 C CA . VAL A 1 192 ? -8.488 -11.674 26.037 1.00 95.56 192 VAL A CA 1
ATOM 1535 C C . VAL A 1 192 ? -8.584 -10.651 24.909 1.00 95.56 192 VAL A C 1
ATOM 1537 O O . VAL A 1 192 ? -9.437 -10.742 24.031 1.00 95.56 192 VAL A O 1
ATOM 1540 N N . LEU A 1 193 ? -7.674 -9.685 24.936 1.00 95.38 193 LEU A N 1
ATOM 1541 C CA . LEU A 1 193 ? -7.550 -8.606 23.964 1.00 95.38 193 LEU A CA 1
ATOM 1542 C C . LEU A 1 193 ? -6.145 -8.650 23.373 1.00 95.38 193 LEU A C 1
ATOM 1544 O O . LEU A 1 193 ? -5.168 -8.685 24.123 1.00 95.38 193 LEU A O 1
ATOM 1548 N N . VAL A 1 194 ? -6.034 -8.656 22.048 1.00 96.31 194 VAL A N 1
ATOM 1549 C CA . VAL A 1 194 ? -4.734 -8.551 21.377 1.00 96.31 194 VAL A CA 1
ATOM 1550 C C . VAL A 1 194 ? -4.382 -7.075 21.231 1.00 96.31 194 VAL A C 1
ATOM 1552 O O . VAL A 1 194 ? -5.198 -6.275 20.782 1.00 96.31 194 VAL A O 1
ATOM 1555 N N . GLU A 1 195 ? -3.162 -6.713 21.601 1.00 95.88 195 GLU A N 1
ATOM 1556 C CA . GLU A 1 195 ? -2.623 -5.364 21.481 1.00 95.88 195 GLU A CA 1
ATOM 1557 C C . GLU A 1 195 ? -1.536 -5.348 20.411 1.00 95.88 195 GLU A C 1
ATOM 1559 O O . GLU A 1 195 ? -0.508 -6.016 20.549 1.00 95.88 195 GLU A O 1
ATOM 1564 N N . ILE A 1 196 ? -1.752 -4.568 19.352 1.00 96.06 196 ILE A N 1
ATOM 1565 C CA . ILE A 1 196 ? -0.724 -4.265 18.355 1.00 96.06 196 ILE A CA 1
ATOM 1566 C C . ILE A 1 196 ? -0.257 -2.843 18.591 1.00 96.06 196 ILE A C 1
ATOM 1568 O O . ILE A 1 196 ? -1.021 -1.896 18.408 1.00 96.06 196 ILE A O 1
ATOM 1572 N N . ARG A 1 197 ? 1.005 -2.683 18.974 1.00 94.75 197 ARG A N 1
ATOM 1573 C CA . ARG A 1 197 ? 1.599 -1.369 19.189 1.00 94.75 197 ARG A CA 1
ATOM 1574 C C . ARG A 1 197 ? 2.670 -1.108 18.147 1.00 94.75 197 ARG A C 1
ATOM 1576 O O . ARG A 1 197 ? 3.608 -1.884 17.995 1.00 94.75 197 ARG A O 1
ATOM 1583 N N . ILE A 1 198 ? 2.503 -0.005 17.431 1.00 92.75 198 ILE A N 1
ATOM 1584 C CA . ILE A 1 198 ? 3.371 0.434 16.345 1.00 92.75 198 ILE A CA 1
ATOM 1585 C C . ILE A 1 198 ? 3.914 1.807 16.721 1.00 92.75 198 ILE A C 1
ATOM 1587 O O . ILE A 1 198 ? 3.170 2.788 16.745 1.00 92.75 198 ILE A O 1
ATOM 1591 N N . ALA A 1 199 ? 5.205 1.881 17.029 1.00 89.44 199 ALA A N 1
ATOM 1592 C CA . ALA A 1 199 ? 5.892 3.138 17.294 1.00 89.44 199 ALA A CA 1
ATOM 1593 C C . ALA A 1 199 ? 6.798 3.518 16.120 1.00 89.44 199 ALA A C 1
ATOM 1595 O O . ALA A 1 199 ? 7.597 2.716 15.650 1.00 89.44 199 ALA A O 1
ATOM 1596 N N . ILE A 1 200 ? 6.695 4.757 15.655 1.00 83.88 200 ILE A N 1
ATOM 1597 C CA . ILE A 1 200 ? 7.442 5.300 14.522 1.00 83.88 200 ILE A CA 1
ATOM 1598 C C . ILE A 1 200 ? 8.400 6.352 15.076 1.00 83.88 200 ILE A C 1
ATOM 1600 O O . ILE A 1 200 ? 8.014 7.466 15.413 1.00 83.88 200 ILE A O 1
ATOM 1604 N N . LYS A 1 201 ? 9.666 5.970 15.233 1.00 77.12 201 LYS A N 1
ATOM 1605 C CA . LYS A 1 201 ? 10.717 6.785 15.848 1.00 77.12 201 LYS A CA 1
ATOM 1606 C C . LYS A 1 201 ? 11.636 7.357 14.770 1.00 77.12 201 LYS A C 1
ATOM 1608 O O . LYS A 1 201 ? 12.229 6.617 13.991 1.00 77.12 201 LYS A O 1
ATOM 1613 N N . GLY A 1 202 ? 11.816 8.675 14.781 1.00 62.06 202 GLY A N 1
ATOM 1614 C CA . GLY A 1 202 ? 12.597 9.403 13.778 1.00 62.06 202 GLY A CA 1
ATOM 1615 C C . GLY A 1 202 ? 11.689 10.022 12.718 1.00 62.06 202 GLY A C 1
ATOM 1616 O O . GLY A 1 202 ? 10.792 9.374 12.193 1.00 62.06 202 GLY A O 1
ATOM 1617 N N . GLU A 1 203 ? 11.889 11.306 12.448 1.00 48.53 203 GLU A N 1
ATOM 1618 C CA . GLU A 1 203 ? 11.000 12.089 11.594 1.00 48.53 203 GLU A CA 1
ATOM 1619 C C . GLU A 1 203 ? 11.327 11.879 10.110 1.00 48.53 203 GLU A C 1
ATOM 1621 O O . GLU A 1 203 ? 12.487 11.972 9.697 1.00 48.53 203 GLU A O 1
ATOM 1626 N N . ALA A 1 204 ? 10.294 11.651 9.298 1.00 40.25 204 ALA A N 1
ATOM 1627 C CA . ALA A 1 204 ? 10.350 11.881 7.863 1.00 40.25 204 ALA A CA 1
ATOM 1628 C C . ALA A 1 204 ? 9.960 13.340 7.584 1.00 40.25 204 ALA A C 1
ATOM 1630 O O . ALA A 1 204 ? 8.841 13.627 7.190 1.00 40.25 204 ALA A O 1
ATOM 1631 N N . THR A 1 205 ? 10.892 14.259 7.852 1.00 39.69 205 THR A N 1
ATOM 1632 C CA . THR A 1 205 ? 11.080 15.517 7.103 1.00 39.69 205 THR A CA 1
ATOM 1633 C C . THR A 1 205 ? 9.819 16.210 6.558 1.00 39.69 205 THR A C 1
ATOM 1635 O O . THR A 1 205 ? 9.723 16.478 5.363 1.00 39.69 205 THR A O 1
ATOM 1638 N N . THR A 1 206 ? 8.897 16.610 7.430 1.00 33.56 206 THR A N 1
ATOM 1639 C CA . THR A 1 206 ? 7.998 17.738 7.148 1.00 33.56 206 THR A CA 1
ATOM 1640 C C . THR A 1 206 ? 8.528 18.975 7.861 1.00 33.56 206 THR A C 1
ATOM 1642 O O . THR A 1 206 ? 8.026 19.342 8.911 1.00 33.56 206 THR A O 1
ATOM 1645 N N . GLY A 1 207 ? 9.581 19.584 7.304 1.00 36.91 207 GLY A N 1
ATOM 1646 C CA . GLY A 1 207 ? 9.909 21.018 7.409 1.00 36.91 207 GLY A CA 1
ATOM 1647 C C . GLY A 1 207 ? 10.208 21.680 8.764 1.00 36.91 207 GLY A C 1
ATOM 1648 O O . GLY A 1 207 ? 10.976 22.637 8.779 1.00 36.91 207 GLY A O 1
ATOM 1649 N N . ILE A 1 208 ? 9.676 21.234 9.896 1.00 31.03 208 ILE A N 1
ATOM 1650 C CA . ILE A 1 208 ? 9.891 21.842 11.207 1.00 31.03 208 ILE A CA 1
ATOM 1651 C C . ILE A 1 208 ? 9.922 20.697 12.215 1.00 31.03 208 ILE A C 1
ATOM 1653 O O . ILE A 1 208 ? 8.938 19.989 12.354 1.00 31.03 208 ILE A O 1
ATOM 1657 N N . HIS A 1 209 ? 11.073 20.557 12.875 1.00 36.44 209 HIS A N 1
ATOM 1658 C CA . HIS A 1 209 ? 11.384 19.892 14.148 1.00 36.44 209 HIS A CA 1
ATOM 1659 C C . HIS A 1 209 ? 12.665 19.021 14.083 1.00 36.44 209 HIS A C 1
ATOM 1661 O O . HIS A 1 209 ? 13.002 18.448 13.052 1.00 36.44 209 HIS A O 1
ATOM 1667 N N . PRO A 1 210 ? 13.525 19.035 15.125 1.00 30.22 210 PRO A N 1
ATOM 1668 C CA . PRO A 1 210 ? 14.897 18.539 15.020 1.00 30.22 210 PRO A CA 1
ATOM 1669 C C . PRO A 1 210 ? 15.046 17.171 15.699 1.00 30.22 210 PRO A C 1
ATOM 1671 O O . PRO A 1 210 ? 14.969 17.090 16.923 1.00 30.22 210 PRO A O 1
ATOM 1674 N N . GLY A 1 211 ? 15.330 16.099 14.943 1.00 38.22 211 GLY A N 1
ATOM 1675 C CA . GLY A 1 211 ? 15.424 14.774 15.576 1.00 38.22 211 GLY A CA 1
ATOM 1676 C C . GLY A 1 211 ? 16.029 13.586 14.817 1.00 38.22 211 GLY A C 1
ATOM 1677 O O . GLY A 1 211 ? 15.880 12.469 15.293 1.00 38.22 211 GLY A O 1
ATOM 1678 N N . ILE A 1 212 ? 16.753 13.742 13.699 1.00 43.66 212 ILE A N 1
ATOM 1679 C CA . ILE A 1 212 ? 17.435 12.593 13.034 1.00 43.66 212 ILE A CA 1
ATOM 1680 C C . ILE A 1 212 ? 18.638 12.058 13.858 1.00 43.66 212 ILE A C 1
ATOM 1682 O O . ILE A 1 212 ? 19.177 10.982 13.599 1.00 43.66 212 ILE A O 1
ATOM 1686 N N . ARG A 1 213 ? 19.078 12.780 14.897 1.00 44.12 213 ARG A N 1
ATOM 1687 C CA . ARG A 1 213 ? 20.342 12.490 15.598 1.00 44.12 213 ARG A CA 1
ATOM 1688 C C . ARG A 1 213 ? 20.353 11.229 16.470 1.00 44.12 213 ARG A C 1
ATOM 1690 O O . ARG A 1 213 ? 21.453 10.742 16.729 1.00 44.12 213 ARG A O 1
ATOM 1697 N N . ASP A 1 214 ? 19.204 10.696 16.882 1.00 41.91 214 ASP A N 1
ATOM 1698 C CA . ASP A 1 214 ? 19.169 9.562 17.820 1.00 41.91 214 ASP A CA 1
ATOM 1699 C C . ASP A 1 214 ? 19.043 8.196 17.126 1.00 41.91 214 ASP A C 1
ATOM 1701 O O . ASP A 1 214 ? 19.679 7.240 17.565 1.00 41.91 214 ASP A O 1
ATOM 1705 N N . ALA A 1 215 ? 18.347 8.101 15.984 1.00 46.84 215 ALA A N 1
ATOM 1706 C CA . ALA A 1 215 ? 18.310 6.870 15.178 1.00 46.84 215 ALA A CA 1
ATOM 1707 C C . ALA A 1 215 ? 19.662 6.566 14.497 1.00 46.84 215 ALA A C 1
ATOM 1709 O O . ALA A 1 215 ? 20.002 5.408 14.273 1.00 46.84 215 ALA A O 1
ATOM 1710 N N . ALA A 1 216 ? 20.464 7.598 14.211 1.00 50.69 216 ALA A N 1
ATOM 1711 C CA . ALA A 1 216 ? 21.754 7.474 13.532 1.00 50.69 216 ALA A CA 1
ATOM 1712 C C . ALA A 1 216 ? 22.893 6.898 14.402 1.00 50.69 216 ALA A C 1
ATOM 1714 O O . ALA A 1 216 ? 23.954 6.586 13.867 1.00 50.69 216 ALA A O 1
ATOM 1715 N N . ARG A 1 217 ? 22.723 6.773 15.729 1.00 55.38 217 ARG A N 1
ATOM 1716 C CA . ARG A 1 217 ? 23.807 6.315 16.628 1.00 55.38 217 ARG A CA 1
ATOM 1717 C C . ARG A 1 217 ? 23.942 4.795 16.736 1.00 55.38 217 ARG A C 1
ATOM 1719 O O . ARG A 1 217 ? 25.023 4.330 17.078 1.00 55.38 217 ARG A O 1
ATOM 1726 N N . ASP A 1 218 ? 22.885 4.055 16.406 1.00 69.56 218 ASP A N 1
ATOM 1727 C CA . ASP A 1 218 ? 22.777 2.608 16.648 1.00 69.56 218 ASP A CA 1
ATOM 1728 C C . ASP A 1 218 ? 22.696 1.768 15.359 1.00 69.56 218 ASP A C 1
ATOM 1730 O O . ASP A 1 218 ? 22.398 0.577 15.430 1.00 69.56 218 ASP A O 1
ATOM 1734 N N . VAL A 1 219 ? 22.926 2.350 14.177 1.00 76.94 219 VAL A N 1
ATOM 1735 C CA . VAL A 1 219 ? 22.912 1.615 12.896 1.00 76.94 219 VAL A CA 1
ATOM 1736 C C . VAL A 1 219 ? 24.290 1.013 12.569 1.00 76.94 219 VAL A C 1
ATOM 1738 O O . VAL A 1 219 ? 25.310 1.534 13.027 1.00 76.94 219 VAL A O 1
ATOM 1741 N N . PRO A 1 220 ? 24.365 -0.077 11.776 1.00 83.38 220 PRO A N 1
ATOM 1742 C CA . PRO A 1 220 ? 25.636 -0.644 11.327 1.00 83.38 220 PRO A CA 1
ATOM 1743 C C . PRO A 1 220 ? 26.564 0.386 10.661 1.00 83.38 220 PRO A C 1
ATOM 1745 O O . PRO A 1 220 ? 26.119 1.302 9.972 1.00 83.38 220 PRO A O 1
ATOM 1748 N N . LYS A 1 221 ? 27.881 0.215 10.829 1.00 82.25 221 LYS A N 1
ATOM 1749 C CA . LYS A 1 221 ? 28.894 1.106 10.240 1.00 82.25 221 LYS A CA 1
ATOM 1750 C C . LYS A 1 221 ? 28.785 1.144 8.708 1.00 82.25 221 LYS A C 1
ATOM 1752 O O . LYS A 1 221 ? 28.691 0.095 8.079 1.00 82.25 221 LYS A O 1
ATOM 1757 N N . GLY A 1 222 ? 28.891 2.340 8.122 1.00 81.25 222 GLY A N 1
ATOM 1758 C CA . GLY A 1 222 ? 28.809 2.542 6.669 1.00 81.25 222 GLY A CA 1
ATOM 1759 C C . GLY A 1 222 ? 27.382 2.498 6.122 1.00 81.25 222 GLY A C 1
ATOM 1760 O O . GLY A 1 222 ? 27.201 2.297 4.925 1.00 81.25 222 GLY A O 1
ATOM 1761 N N . LYS A 1 223 ? 26.376 2.651 6.991 1.00 82.88 223 LYS A N 1
ATOM 1762 C CA . LYS A 1 223 ? 24.957 2.683 6.637 1.00 82.88 223 LYS A CA 1
ATOM 1763 C C . LYS A 1 223 ? 24.299 3.965 7.147 1.00 82.88 223 LYS A C 1
ATOM 1765 O O . LYS A 1 223 ? 24.618 4.431 8.239 1.00 82.88 223 LYS A O 1
ATOM 1770 N N . LYS A 1 224 ? 23.326 4.487 6.395 1.00 81.75 224 LYS A N 1
ATOM 1771 C CA . LYS A 1 224 ? 22.472 5.621 6.792 1.00 81.75 224 LYS A CA 1
ATOM 1772 C C . LYS A 1 224 ? 20.998 5.231 6.777 1.00 81.75 224 LYS A C 1
ATOM 1774 O O . LYS A 1 224 ? 20.575 4.576 5.827 1.00 81.75 224 LYS A O 1
ATOM 1779 N N . PRO A 1 225 ? 20.199 5.655 7.770 1.00 81.62 225 PRO A N 1
ATOM 1780 C CA . PRO A 1 225 ? 18.757 5.462 7.720 1.00 81.62 225 PRO A CA 1
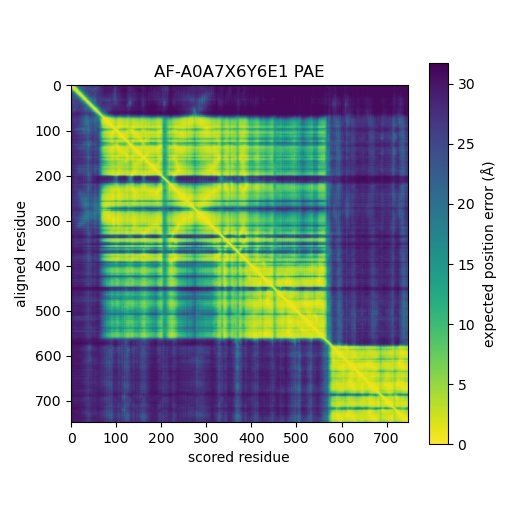ATOM 1781 C C . PRO A 1 225 ? 18.134 6.289 6.592 1.00 81.62 225 PRO A C 1
ATOM 1783 O O . PRO A 1 225 ? 18.372 7.492 6.490 1.00 81.62 225 PRO A O 1
ATOM 1786 N N . VAL A 1 226 ? 17.319 5.627 5.771 1.00 81.25 226 VAL A N 1
ATOM 1787 C CA . VAL A 1 226 ? 16.476 6.231 4.722 1.00 81.25 226 VAL A CA 1
ATOM 1788 C C . VAL A 1 226 ? 14.989 6.051 5.015 1.00 81.25 226 VAL A C 1
ATOM 1790 O O . VAL A 1 226 ? 14.145 6.260 4.157 1.00 81.25 226 VAL A O 1
ATOM 1793 N N . SER A 1 227 ? 14.654 5.666 6.242 1.00 81.38 227 SER A N 1
ATOM 1794 C CA . SER A 1 227 ? 13.294 5.639 6.768 1.00 81.38 227 SER A CA 1
ATOM 1795 C C . SER A 1 227 ? 13.317 5.943 8.268 1.00 81.38 227 SER A C 1
ATOM 1797 O O . SER A 1 227 ? 14.377 5.846 8.901 1.00 81.38 227 SER A O 1
ATOM 1799 N N . PRO A 1 228 ? 12.157 6.235 8.876 1.00 80.75 228 PRO A N 1
ATOM 1800 C CA . PRO A 1 228 ? 11.984 6.110 10.318 1.00 80.75 228 PRO A CA 1
ATOM 1801 C C . PRO A 1 228 ? 12.314 4.695 10.810 1.00 80.75 228 PRO A C 1
ATOM 1803 O O . PRO A 1 228 ? 12.218 3.720 10.056 1.00 80.75 228 PRO A O 1
ATOM 1806 N N . VAL A 1 229 ? 12.667 4.585 12.091 1.00 85.44 229 VAL A N 1
ATOM 1807 C CA . VAL A 1 229 ? 12.727 3.305 12.799 1.00 85.44 229 VAL A CA 1
ATOM 1808 C C . VAL A 1 229 ? 11.321 2.965 13.268 1.00 85.44 229 VAL A C 1
ATOM 1810 O O . VAL A 1 229 ? 10.737 3.674 14.083 1.00 85.44 229 VAL A O 1
ATOM 1813 N N . VAL A 1 230 ? 10.794 1.858 12.776 1.00 88.62 230 VAL A N 1
ATOM 1814 C CA . VAL A 1 230 ? 9.476 1.344 13.132 1.00 88.62 230 VAL A CA 1
ATOM 1815 C C . VAL A 1 230 ? 9.640 0.248 14.172 1.00 88.62 230 VAL A C 1
ATOM 1817 O O . VAL A 1 230 ? 10.425 -0.671 13.982 1.00 88.62 230 VAL A O 1
ATOM 1820 N N . GLU A 1 231 ? 8.907 0.320 15.270 1.00 90.94 231 GLU A N 1
ATOM 1821 C CA . GLU A 1 231 ? 8.889 -0.680 16.332 1.00 90.94 231 GLU A CA 1
ATOM 1822 C C . GLU A 1 231 ? 7.501 -1.312 16.402 1.00 90.94 231 GLU A C 1
ATOM 1824 O O . GLU A 1 231 ? 6.510 -0.605 16.571 1.00 90.94 231 GLU A O 1
ATOM 1829 N N . LEU A 1 232 ? 7.441 -2.634 16.245 1.00 93.38 232 LEU A N 1
ATOM 1830 C CA . LEU A 1 232 ? 6.232 -3.440 16.396 1.00 93.38 232 LEU A CA 1
ATOM 1831 C C . LEU A 1 232 ? 6.327 -4.223 17.701 1.00 93.38 232 LEU A C 1
ATOM 1833 O O . LEU A 1 232 ? 7.272 -4.991 17.887 1.00 93.38 232 LEU A O 1
ATOM 1837 N N . GLU A 1 233 ? 5.318 -4.085 18.549 1.00 94.44 233 GLU A N 1
ATOM 1838 C CA . GLU A 1 233 ? 5.086 -4.906 19.734 1.00 94.44 233 GLU A CA 1
ATOM 1839 C C . GLU A 1 233 ? 3.735 -5.623 19.585 1.00 94.44 233 GLU A C 1
ATOM 1841 O O . GLU A 1 233 ? 2.766 -5.044 19.084 1.00 94.44 233 GLU A O 1
ATOM 1846 N N . LEU A 1 234 ? 3.675 -6.880 20.029 1.00 94.62 234 LEU A N 1
ATOM 1847 C CA . LEU A 1 234 ? 2.446 -7.667 20.103 1.00 94.62 234 LEU A CA 1
ATOM 1848 C C . LEU A 1 234 ? 2.276 -8.196 21.521 1.00 94.62 234 LEU A C 1
ATOM 1850 O O . LEU A 1 234 ? 3.167 -8.875 22.040 1.00 94.62 234 LEU A O 1
ATOM 1854 N N . LYS A 1 235 ? 1.127 -7.906 22.128 1.00 95.88 235 LYS A N 1
ATOM 1855 C CA . LYS A 1 235 ? 0.784 -8.372 23.473 1.00 95.88 235 LYS A CA 1
ATOM 1856 C C . LYS A 1 235 ? -0.612 -8.963 23.516 1.00 95.88 235 LYS A C 1
ATOM 1858 O O . LYS A 1 235 ? -1.456 -8.665 22.674 1.00 95.88 235 LYS A O 1
ATOM 1863 N N . VAL A 1 236 ? -0.854 -9.792 24.521 1.00 96.56 236 VAL A N 1
ATOM 1864 C CA . VAL A 1 236 ? -2.192 -10.262 24.877 1.00 96.56 236 VAL A CA 1
ATOM 1865 C C . VAL A 1 236 ? -2.487 -9.839 26.307 1.00 96.56 236 VAL A C 1
ATOM 1867 O O . VAL A 1 236 ? -1.718 -10.137 27.221 1.00 96.56 236 VAL A O 1
ATOM 1870 N N . SER A 1 237 ? -3.616 -9.165 26.492 1.00 95.75 237 SER A N 1
ATOM 1871 C CA . SER A 1 237 ? -4.101 -8.675 27.780 1.00 95.75 237 SER A CA 1
ATOM 1872 C C . SER A 1 237 ? -5.347 -9.443 28.206 1.00 95.75 237 SER A C 1
ATOM 1874 O O . SER A 1 237 ? -6.223 -9.732 27.395 1.00 95.75 237 SER A O 1
ATOM 1876 N N . GLY A 1 238 ? -5.443 -9.783 29.491 1.00 96.06 238 GLY A N 1
ATOM 1877 C CA . GLY A 1 238 ? -6.634 -10.411 30.059 1.00 96.06 238 GLY A CA 1
ATOM 1878 C C . GLY A 1 238 ? -7.664 -9.359 30.460 1.00 96.06 238 GLY A C 1
ATOM 1879 O O . GLY A 1 238 ? -7.318 -8.360 31.088 1.00 96.06 238 GLY A O 1
ATOM 1880 N N . MET A 1 239 ? -8.936 -9.599 30.159 1.00 96.50 239 MET A N 1
ATOM 1881 C CA . MET A 1 239 ? -10.050 -8.722 30.511 1.00 96.50 239 MET A CA 1
ATOM 1882 C C . MET A 1 239 ? -10.952 -9.376 31.561 1.00 96.50 239 MET A C 1
ATOM 1884 O O . MET A 1 239 ? -11.311 -10.543 31.459 1.00 96.50 239 MET A O 1
ATOM 1888 N N . SER A 1 240 ? -11.359 -8.611 32.572 1.00 95.88 240 SER A N 1
ATOM 1889 C CA . SER A 1 240 ? -12.367 -8.986 33.576 1.00 95.88 240 SER A CA 1
ATOM 1890 C C . SER A 1 240 ? -13.812 -8.783 33.104 1.00 95.88 240 SER A C 1
ATOM 1892 O O . SER A 1 240 ? -14.758 -9.232 33.760 1.00 95.88 240 SER A O 1
ATOM 1894 N N . ARG A 1 241 ? -13.991 -8.119 31.960 1.00 95.94 241 ARG A N 1
ATOM 1895 C CA . ARG A 1 241 ? -15.250 -7.996 31.219 1.00 95.94 241 ARG A CA 1
ATOM 1896 C C . ARG A 1 241 ? -15.072 -8.575 29.824 1.00 95.94 241 ARG A C 1
ATOM 1898 O O . ARG A 1 241 ? -13.951 -8.668 29.348 1.00 95.94 241 ARG A O 1
ATOM 1905 N N . THR A 1 242 ? -16.165 -8.970 29.199 1.00 96.44 242 THR A N 1
ATOM 1906 C CA . THR A 1 242 ? -16.166 -9.356 27.782 1.00 96.44 242 THR A CA 1
ATOM 1907 C C . THR A 1 242 ? -16.184 -8.117 26.888 1.00 96.44 242 THR A C 1
ATOM 1909 O O . THR A 1 242 ? -16.600 -7.035 27.319 1.00 96.44 242 THR A O 1
ATOM 1912 N N . TYR A 1 243 ? -15.765 -8.267 25.636 1.00 95.88 243 TYR A N 1
ATOM 1913 C CA . TYR A 1 243 ? -15.894 -7.244 24.609 1.00 95.88 243 TYR A CA 1
ATOM 1914 C C . TYR A 1 243 ? -17.355 -6.799 24.443 1.00 95.88 243 TYR A C 1
ATOM 1916 O O . TYR A 1 243 ? -17.620 -5.599 24.402 1.00 95.88 243 TYR A O 1
ATOM 1924 N N . ASP A 1 244 ? -18.309 -7.733 24.457 1.00 96.56 244 ASP A N 1
ATOM 1925 C CA . ASP A 1 244 ? -19.741 -7.425 24.352 1.00 96.56 244 ASP A CA 1
ATOM 1926 C C . ASP A 1 244 ? -20.239 -6.560 25.517 1.00 96.56 244 ASP A C 1
ATOM 1928 O O . ASP A 1 244 ? -21.022 -5.627 25.323 1.00 96.56 244 ASP A O 1
ATOM 1932 N N . GLU A 1 245 ? -19.770 -6.817 26.744 1.00 97.25 245 GLU A N 1
ATOM 1933 C CA . GLU A 1 245 ? -20.069 -5.957 27.896 1.00 97.25 245 GLU A CA 1
ATOM 1934 C C . GLU A 1 245 ? -19.545 -4.525 27.669 1.00 97.25 245 GLU A C 1
ATOM 1936 O O . GLU A 1 245 ? -20.260 -3.565 27.961 1.00 97.25 245 GLU A O 1
ATOM 1941 N N . ILE A 1 246 ? -18.337 -4.363 27.115 1.00 96.69 246 ILE A N 1
ATOM 1942 C CA . ILE A 1 246 ? -17.751 -3.048 26.794 1.00 96.69 246 ILE A CA 1
ATOM 1943 C C . ILE A 1 246 ? -18.517 -2.357 25.668 1.00 96.69 246 ILE A C 1
ATOM 1945 O O . ILE A 1 246 ? -18.889 -1.192 25.813 1.00 96.69 246 ILE A O 1
ATOM 1949 N N . LYS A 1 247 ? -18.792 -3.064 24.569 1.00 96.25 247 LYS A N 1
ATOM 1950 C CA . LYS A 1 247 ? -19.562 -2.562 23.427 1.00 96.25 247 LYS A CA 1
ATOM 1951 C C . LYS A 1 247 ? -20.914 -2.013 23.880 1.00 96.25 247 LYS A C 1
ATOM 1953 O O . LYS A 1 247 ? -21.238 -0.870 23.573 1.00 96.25 247 LYS A O 1
ATOM 1958 N N . ASN A 1 248 ? -21.658 -2.773 24.682 1.00 96.31 248 ASN A N 1
ATOM 1959 C CA . ASN A 1 248 ? -22.955 -2.336 25.202 1.00 96.31 248 ASN A CA 1
ATOM 1960 C C . ASN A 1 248 ? -22.842 -1.062 26.059 1.00 96.31 248 ASN A C 1
ATOM 1962 O O . ASN A 1 248 ? -23.709 -0.189 26.010 1.00 96.31 248 ASN A O 1
ATOM 1966 N N . MET A 1 249 ? -21.769 -0.922 26.847 1.00 96.56 249 MET A N 1
ATOM 1967 C CA . MET A 1 249 ? -21.518 0.302 27.613 1.00 96.56 249 MET A CA 1
ATOM 1968 C C . MET A 1 249 ? -21.212 1.499 26.698 1.00 96.56 249 MET A C 1
ATOM 1970 O O . MET A 1 249 ? -21.697 2.599 26.969 1.00 96.56 249 MET A O 1
ATOM 1974 N N . MET A 1 250 ? -20.448 1.290 25.620 1.00 95.75 250 MET A N 1
ATOM 1975 C CA . MET A 1 250 ? -20.145 2.306 24.602 1.00 95.75 250 MET A CA 1
ATOM 1976 C C . MET A 1 250 ? -21.411 2.771 23.875 1.00 95.75 250 MET A C 1
ATOM 1978 O O . MET A 1 250 ? -21.673 3.970 23.808 1.00 95.75 250 MET A O 1
ATOM 1982 N N . GLU A 1 251 ? -22.235 1.834 23.400 1.00 95.25 251 GLU A N 1
ATOM 1983 C CA . GLU A 1 251 ? -23.507 2.126 22.727 1.00 95.25 251 GLU A CA 1
ATOM 1984 C C . GLU A 1 251 ? -24.471 2.874 23.647 1.00 95.25 251 GLU A C 1
ATOM 1986 O O . GLU A 1 251 ? -25.069 3.871 23.244 1.00 95.25 251 GLU A O 1
ATOM 1991 N N . LYS A 1 252 ? -24.557 2.468 24.919 1.00 96.19 252 LYS A N 1
ATOM 1992 C CA . LYS A 1 252 ? -25.362 3.186 25.908 1.00 96.19 252 LYS A CA 1
ATOM 1993 C C . LYS A 1 252 ? -24.867 4.618 26.115 1.00 96.19 252 LYS A C 1
ATOM 1995 O O . LYS A 1 252 ? -25.680 5.534 26.168 1.00 96.19 252 LYS A O 1
ATOM 2000 N N . ARG A 1 253 ? -23.552 4.848 26.215 1.00 96.38 253 ARG A N 1
ATOM 2001 C CA . ARG A 1 253 ? -23.013 6.215 26.346 1.00 96.38 253 ARG A CA 1
ATOM 2002 C C . ARG A 1 253 ? -23.327 7.078 25.125 1.00 96.38 253 ARG A C 1
ATOM 2004 O O . ARG A 1 253 ? -23.495 8.286 25.276 1.00 96.38 253 ARG A O 1
ATOM 2011 N N . LEU A 1 254 ? -23.413 6.478 23.944 1.00 95.06 254 LEU A N 1
ATOM 2012 C CA . LEU A 1 254 ? -23.700 7.197 22.711 1.00 95.06 254 LEU A CA 1
ATOM 2013 C C . LEU A 1 254 ? -25.195 7.535 22.567 1.00 95.06 254 LEU A C 1
ATOM 2015 O O . LEU A 1 254 ? -25.526 8.688 22.298 1.00 95.06 254 LEU A O 1
ATOM 2019 N N . HIS A 1 255 ? -26.079 6.564 22.823 1.00 95.81 255 HIS A N 1
ATOM 2020 C CA . HIS A 1 255 ? -27.489 6.599 22.396 1.00 95.81 255 HIS A CA 1
ATOM 2021 C C . HIS A 1 255 ? -28.538 6.628 23.512 1.00 95.81 255 HIS A C 1
ATOM 2023 O O . HIS A 1 255 ? -29.728 6.707 23.210 1.00 95.81 255 HIS A O 1
ATOM 2029 N N . ASP A 1 256 ? -28.157 6.550 24.791 1.00 93.88 256 ASP A N 1
ATOM 2030 C CA . ASP A 1 256 ? -29.132 6.592 25.890 1.00 93.88 256 ASP A CA 1
ATOM 2031 C C . ASP A 1 256 ? -30.047 7.824 25.766 1.00 93.88 256 ASP A C 1
ATOM 2033 O O . ASP A 1 256 ? -29.587 8.962 25.716 1.00 93.88 256 ASP A O 1
ATOM 2037 N N . THR A 1 257 ? -31.362 7.605 25.718 1.00 81.44 257 THR A N 1
ATOM 2038 C CA . THR A 1 257 ? -32.343 8.637 25.340 1.00 81.44 257 THR A CA 1
ATOM 2039 C C . THR A 1 257 ? -32.358 9.852 26.272 1.00 81.44 257 THR A C 1
ATOM 2041 O O . THR A 1 257 ? -32.860 10.907 25.892 1.00 81.44 257 THR A O 1
ATOM 2044 N N . GLY A 1 258 ? -31.846 9.720 27.502 1.00 76.50 258 GLY A N 1
ATOM 2045 C CA . GLY A 1 258 ? -31.784 10.816 28.471 1.00 76.50 258 GLY A CA 1
ATOM 2046 C C . GLY A 1 258 ? -30.389 11.406 28.671 1.00 76.50 258 GLY A C 1
ATOM 2047 O O . GLY A 1 258 ? -30.278 12.591 28.986 1.00 76.50 258 GLY A O 1
ATOM 2048 N N . THR A 1 259 ? -29.341 10.593 28.522 1.00 84.94 259 THR A N 1
ATOM 2049 C CA . THR A 1 259 ? -27.964 10.938 28.933 1.00 84.94 259 THR A CA 1
ATOM 2050 C C . THR A 1 259 ? -26.890 10.627 27.885 1.00 84.94 259 THR A C 1
ATOM 2052 O O . THR A 1 259 ? -25.696 10.801 28.149 1.00 84.94 259 THR A O 1
ATOM 2055 N N . GLY A 1 260 ? -27.305 10.145 26.714 1.00 92.94 260 GLY A N 1
ATOM 2056 C CA . GLY A 1 260 ? -26.438 9.805 25.598 1.00 92.94 260 GLY A CA 1
ATOM 2057 C C . GLY A 1 260 ? -25.894 11.042 24.895 1.00 92.94 260 GLY A C 1
ATOM 2058 O O . GLY A 1 260 ? -26.553 12.081 24.827 1.00 92.94 260 GLY A O 1
ATOM 2059 N N . LEU A 1 261 ? -24.690 10.909 24.344 1.00 94.94 261 LEU A N 1
ATOM 2060 C CA . LEU A 1 261 ? -24.005 11.988 23.637 1.00 94.94 261 LEU A CA 1
ATOM 2061 C C . LEU A 1 261 ? -24.779 12.460 22.399 1.00 94.94 261 LEU A C 1
ATOM 2063 O O . LEU A 1 261 ? -24.881 13.663 22.175 1.00 94.94 261 LEU A O 1
ATOM 2067 N N . VAL A 1 262 ? -25.357 11.544 21.615 1.00 94.81 262 VAL A N 1
ATOM 2068 C CA . VAL A 1 262 ? -26.095 11.900 20.391 1.00 94.81 262 VAL A CA 1
ATOM 2069 C C . VAL A 1 262 ? -27.365 12.698 20.726 1.00 94.81 262 VAL A C 1
ATOM 2071 O O . VAL A 1 262 ? -27.471 13.829 20.245 1.00 94.81 262 VAL A O 1
ATOM 2074 N N . PRO A 1 263 ? -28.274 12.224 21.608 1.00 93.56 263 PRO A N 1
ATOM 2075 C CA . PRO A 1 263 ? -29.434 13.018 22.026 1.00 93.56 263 PRO A CA 1
ATOM 2076 C C . PRO A 1 263 ? -29.073 14.330 22.737 1.00 93.56 263 PRO A C 1
ATOM 2078 O O . PRO A 1 263 ? -29.832 15.298 22.678 1.00 93.56 263 PRO A O 1
ATOM 2081 N N . GLU A 1 264 ? -27.939 14.386 23.443 1.00 92.81 264 GLU A N 1
ATOM 2082 C CA . GLU A 1 264 ? -27.439 15.629 24.033 1.00 92.81 264 GLU A CA 1
ATOM 2083 C C . GLU A 1 264 ? -27.064 16.637 22.943 1.00 92.81 264 GLU A C 1
ATOM 2085 O O . GLU A 1 264 ? -27.523 17.781 23.000 1.00 92.81 264 GLU A O 1
ATOM 2090 N N . LYS A 1 265 ? -26.277 16.224 21.936 1.00 92.94 265 LYS A N 1
ATOM 2091 C CA . LYS A 1 265 ? -25.812 17.145 20.894 1.00 92.94 265 LYS A CA 1
ATOM 2092 C C . LYS A 1 265 ? -26.890 17.528 19.884 1.00 92.94 265 LYS A C 1
ATOM 2094 O O . LYS A 1 265 ? -26.887 18.659 19.405 1.00 92.94 265 LYS A O 1
ATOM 2099 N N . GLU A 1 266 ? -27.869 16.661 19.641 1.00 90.44 266 GLU A N 1
ATOM 2100 C CA . GLU A 1 266 ? -29.035 16.970 18.802 1.00 90.44 266 GLU A CA 1
ATOM 2101 C C . GLU A 1 266 ? -29.809 18.201 19.316 1.00 90.44 266 GLU A C 1
ATOM 2103 O O . GLU A 1 266 ? -30.302 19.014 18.532 1.00 90.44 266 GLU A O 1
ATOM 2108 N N . LYS A 1 267 ? -29.845 18.420 20.641 1.00 88.31 267 LYS A N 1
ATOM 2109 C CA . LYS A 1 267 ? -30.458 19.622 21.237 1.00 88.31 267 LYS A CA 1
ATOM 2110 C C . LYS A 1 267 ? -29.731 20.907 20.847 1.00 88.31 267 LYS A C 1
ATOM 2112 O O . LYS A 1 267 ? -30.366 21.956 20.786 1.00 88.31 267 LYS A O 1
ATOM 2117 N N . TYR A 1 268 ? -28.423 20.857 20.602 1.00 88.44 268 TYR A N 1
ATOM 2118 C CA . TYR A 1 268 ? -27.670 22.023 20.139 1.00 88.44 268 TYR A CA 1
ATOM 2119 C C . TYR A 1 268 ? -27.955 22.322 18.665 1.00 88.44 268 TYR A C 1
ATOM 2121 O O . TYR A 1 268 ? -28.119 23.486 18.310 1.00 88.44 268 TYR A O 1
ATOM 2129 N N . VAL A 1 269 ? -28.135 21.285 17.840 1.00 86.31 269 VAL A N 1
ATOM 2130 C CA . VAL A 1 269 ? -28.555 21.423 16.433 1.00 86.31 269 VAL A CA 1
ATOM 2131 C C . VAL A 1 269 ? -29.909 22.124 16.331 1.00 86.31 269 VAL A C 1
ATOM 2133 O O . VAL A 1 269 ? -30.055 23.069 15.562 1.00 86.31 269 VAL A O 1
ATOM 2136 N N . ALA A 1 270 ? -30.878 21.722 17.160 1.00 75.38 270 ALA A N 1
ATOM 2137 C CA . ALA A 1 270 ? -32.213 22.325 17.185 1.00 75.38 270 ALA A CA 1
ATOM 2138 C C . ALA A 1 270 ? -32.219 23.814 17.594 1.00 75.38 270 ALA A C 1
ATOM 2140 O O . ALA A 1 270 ? -33.169 24.527 17.288 1.00 75.38 270 ALA A O 1
ATOM 2141 N N . ASN A 1 271 ? -31.170 24.280 18.281 1.00 74.81 271 ASN A N 1
ATOM 2142 C CA . ASN A 1 271 ? -31.042 25.654 18.772 1.00 74.81 271 ASN A CA 1
ATOM 2143 C C . ASN A 1 271 ? -30.046 26.501 17.959 1.00 74.81 271 ASN A C 1
ATOM 2145 O O . ASN A 1 271 ? -29.795 27.654 18.318 1.00 74.81 271 ASN A O 1
ATOM 2149 N N . PHE A 1 272 ? -29.457 25.953 16.892 1.00 76.25 272 PHE A N 1
ATOM 2150 C CA . PHE A 1 272 ? -28.556 26.701 16.021 1.00 76.25 272 PHE A CA 1
ATOM 2151 C C . PHE A 1 272 ? -29.333 27.767 15.238 1.00 76.25 272 PHE A C 1
ATOM 2153 O O . PHE A 1 272 ? -30.448 27.503 14.789 1.00 76.25 272 PHE A O 1
ATOM 2160 N N . TYR A 1 273 ? -28.745 28.962 15.099 1.00 66.12 273 TYR A N 1
ATOM 2161 C CA . TYR A 1 273 ? -29.343 30.166 14.505 1.00 66.12 273 TYR A CA 1
ATOM 2162 C C . TYR A 1 273 ? -30.395 29.861 13.429 1.00 66.12 273 TYR A C 1
ATOM 2164 O O . TYR A 1 273 ? -30.063 29.396 12.338 1.00 66.12 273 TYR A O 1
ATOM 2172 N N . LYS A 1 274 ? -31.666 30.167 13.728 1.00 61.56 274 LYS A N 1
ATOM 2173 C CA . LYS A 1 274 ? -32.802 29.911 12.825 1.00 61.56 274 LYS A CA 1
ATOM 2174 C C . LYS A 1 274 ? -32.644 30.551 11.439 1.00 61.56 274 LYS A C 1
ATOM 2176 O O . LYS A 1 274 ? -33.236 30.071 10.492 1.00 61.56 274 LYS A O 1
ATOM 2181 N N . THR A 1 275 ? -31.831 31.602 11.310 1.00 59.25 275 THR A N 1
ATOM 2182 C CA . THR A 1 275 ? -31.596 32.320 10.047 1.00 59.25 275 THR A CA 1
ATOM 2183 C C . THR A 1 275 ? -30.549 31.673 9.138 1.00 59.25 275 THR A C 1
ATOM 2185 O O . THR A 1 275 ? -30.422 32.083 7.987 1.00 59.25 275 THR A O 1
ATOM 2188 N N . VAL A 1 276 ? -29.760 30.716 9.638 1.00 64.25 276 VAL A N 1
ATOM 2189 C CA . VAL A 1 276 ? -28.765 29.991 8.835 1.00 64.25 276 VAL A CA 1
ATOM 2190 C C . VAL A 1 276 ? -29.401 28.694 8.359 1.00 64.25 276 VAL A C 1
ATOM 2192 O O . VAL A 1 276 ? -29.703 27.823 9.175 1.00 64.25 276 VAL A O 1
ATOM 2195 N N . GLY A 1 277 ? -29.625 28.584 7.051 1.00 66.50 277 GLY A N 1
ATOM 2196 C CA . GLY A 1 277 ? -30.306 27.441 6.448 1.00 66.50 277 GLY A CA 1
ATOM 2197 C C . GLY A 1 277 ? -29.497 26.133 6.505 1.00 66.50 277 GLY A C 1
ATOM 2198 O O . GLY A 1 277 ? -28.272 26.157 6.645 1.00 66.50 277 GLY A O 1
ATOM 2199 N N . PRO A 1 278 ? -30.161 24.970 6.376 1.00 60.97 278 PRO A N 1
ATOM 2200 C CA . PRO A 1 278 ? -29.498 23.677 6.238 1.00 60.97 278 PRO A CA 1
ATOM 2201 C C . PRO A 1 278 ? -28.654 23.650 4.955 1.00 60.97 278 PRO A C 1
ATOM 2203 O O . PRO A 1 278 ? -29.126 24.057 3.894 1.00 60.97 278 PRO A O 1
ATOM 2206 N N . GLY A 1 279 ? -27.417 23.160 5.059 1.00 64.69 279 GLY A N 1
ATOM 2207 C CA . GLY A 1 279 ? -26.474 23.069 3.937 1.00 64.69 279 GLY A CA 1
ATOM 2208 C C . GLY A 1 279 ? -25.608 24.312 3.703 1.00 64.69 279 GLY A C 1
ATOM 2209 O O . GLY A 1 279 ? -24.923 24.368 2.686 1.00 64.69 279 GLY A O 1
ATOM 2210 N N . SER A 1 280 ? -25.624 25.303 4.605 1.00 74.44 280 SER A N 1
ATOM 2211 C CA . SER A 1 280 ? -24.593 26.349 4.609 1.00 74.44 280 SER A CA 1
ATOM 2212 C C . SER A 1 280 ? -23.268 25.798 5.147 1.00 74.44 280 SER A C 1
ATOM 2214 O O . SER A 1 280 ? -23.269 24.934 6.030 1.00 74.44 280 SER A O 1
ATOM 2216 N N . ASP A 1 281 ? -22.146 26.336 4.666 1.00 76.19 281 ASP A N 1
ATOM 2217 C CA . ASP A 1 281 ? -20.808 25.946 5.129 1.00 76.19 281 ASP A CA 1
ATOM 2218 C C . ASP A 1 281 ? -20.659 26.154 6.648 1.00 76.19 281 ASP A C 1
ATOM 2220 O O . ASP A 1 281 ? -20.060 25.336 7.345 1.00 76.19 281 ASP A O 1
ATOM 2224 N N . GLU A 1 282 ? -21.263 27.212 7.202 1.00 77.31 282 GLU A N 1
ATOM 2225 C CA . GLU A 1 282 ? -21.239 27.485 8.642 1.00 77.31 282 GLU A CA 1
ATOM 2226 C C . GLU A 1 282 ? -22.006 26.438 9.457 1.00 77.31 282 GLU A C 1
ATOM 2228 O O . GLU A 1 282 ? -21.560 26.057 10.542 1.00 77.31 282 GLU A O 1
ATOM 2233 N N . PHE A 1 283 ? -23.157 25.969 8.962 1.00 81.12 283 PHE A N 1
ATOM 2234 C CA . PHE A 1 283 ? -23.922 24.919 9.632 1.00 81.12 283 PHE A CA 1
ATOM 2235 C C . PHE A 1 283 ? -23.212 23.563 9.543 1.00 81.12 283 PHE A C 1
ATOM 2237 O O . PHE A 1 283 ? -23.148 22.843 10.539 1.00 81.12 283 PHE A O 1
ATOM 2244 N N . GLU A 1 284 ? -22.636 23.235 8.385 1.00 81.94 284 GLU A N 1
ATOM 2245 C CA . GLU A 1 284 ? -21.840 22.018 8.189 1.00 81.94 284 GLU A CA 1
ATOM 2246 C C . GLU A 1 284 ? -20.636 21.977 9.144 1.00 81.94 284 GLU A C 1
ATOM 2248 O O . GLU A 1 284 ? -20.485 21.009 9.891 1.00 81.94 284 GLU A O 1
ATOM 2253 N N . LEU A 1 285 ? -19.848 23.057 9.224 1.00 78.50 285 LEU A N 1
ATOM 2254 C CA . LEU A 1 285 ? -18.722 23.173 10.162 1.00 78.50 285 LEU A CA 1
ATOM 2255 C C . LEU A 1 285 ? -19.166 23.057 11.626 1.00 78.50 285 LEU A C 1
ATOM 2257 O O . LEU A 1 285 ? -18.482 22.448 12.453 1.00 78.50 285 LEU A O 1
ATOM 2261 N N . TYR A 1 286 ? -20.324 23.627 11.964 1.00 84.44 286 TYR A N 1
ATOM 2262 C CA . TYR A 1 286 ? -20.888 23.516 13.305 1.00 84.44 286 TYR A CA 1
ATOM 2263 C C . TYR A 1 286 ? -21.265 22.070 13.655 1.00 84.44 286 TYR A C 1
ATOM 2265 O O . TYR A 1 286 ? -20.893 21.570 14.721 1.00 84.44 286 TYR A O 1
ATOM 2273 N N . VAL A 1 287 ? -21.967 21.381 12.752 1.00 87.06 287 VA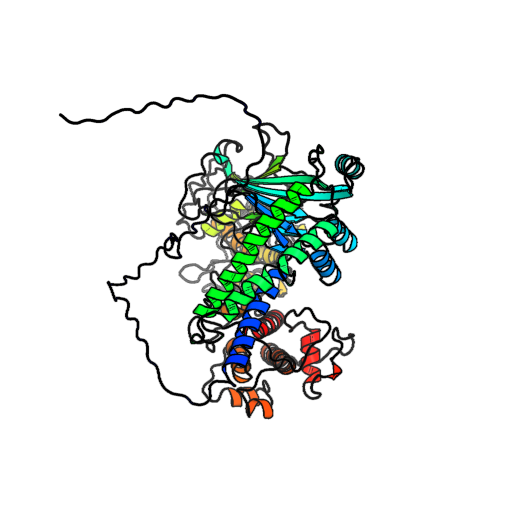L A N 1
ATOM 2274 C CA . VAL A 1 287 ? -22.345 19.969 12.900 1.00 87.06 287 VAL A CA 1
ATOM 2275 C C . VAL A 1 287 ? -21.107 19.080 13.013 1.00 87.06 287 VAL A C 1
ATOM 2277 O O . VAL A 1 287 ? -21.058 18.203 13.877 1.00 87.06 287 VAL A O 1
ATOM 2280 N N . GLU A 1 288 ? -20.080 19.328 12.203 1.00 85.00 288 GLU A N 1
ATOM 2281 C CA . GLU A 1 288 ? -18.799 18.623 12.286 1.00 85.00 288 GLU A CA 1
ATOM 2282 C C . GLU A 1 288 ? -18.118 18.835 13.641 1.00 85.00 288 GLU A C 1
ATOM 2284 O O . GLU A 1 288 ? -17.655 17.871 14.255 1.00 85.00 288 GLU A O 1
ATOM 2289 N N . GLY A 1 289 ? -18.149 20.060 14.172 1.00 83.12 289 GLY A N 1
ATOM 2290 C CA . GLY A 1 289 ? -17.672 20.364 15.520 1.00 83.12 289 GLY A CA 1
ATOM 2291 C C . GLY A 1 289 ? -18.421 19.601 16.621 1.00 83.12 289 GLY A C 1
ATOM 2292 O O . GLY A 1 289 ? -17.805 19.171 17.599 1.00 83.12 289 GLY A O 1
ATOM 2293 N N . LEU A 1 290 ? -19.732 19.385 16.471 1.00 90.81 290 LEU A N 1
ATOM 2294 C CA . LEU A 1 290 ? -20.518 18.579 17.413 1.00 90.81 290 LEU A CA 1
ATOM 2295 C C . LEU A 1 290 ? -20.155 17.092 17.341 1.00 90.81 290 LEU A C 1
ATOM 2297 O O . LEU A 1 290 ? -19.983 16.459 18.383 1.00 90.81 290 LEU A O 1
ATOM 2301 N N . VAL A 1 291 ? -20.002 16.534 16.138 1.00 90.75 291 VAL A N 1
ATOM 2302 C CA . VAL A 1 291 ? -19.581 15.133 15.958 1.00 90.75 291 VAL A CA 1
ATOM 2303 C C . VAL A 1 291 ? -18.167 14.914 16.499 1.00 90.75 291 VAL A C 1
ATOM 2305 O O . VAL A 1 291 ? -17.924 13.927 17.192 1.00 90.75 291 VAL A O 1
ATOM 2308 N N . TRP A 1 292 ? -17.258 15.867 16.291 1.00 85.06 292 TRP A N 1
ATOM 2309 C CA . TRP A 1 292 ? -15.918 15.832 16.878 1.00 85.06 292 TRP A CA 1
ATOM 2310 C C . TRP A 1 292 ? -15.957 15.819 18.415 1.00 85.06 292 TRP A C 1
ATOM 2312 O O . TRP A 1 292 ? -15.237 15.047 19.048 1.00 85.06 292 TRP A O 1
ATOM 2322 N N . GLN A 1 293 ? -16.838 16.606 19.045 1.00 86.06 293 GLN A N 1
ATOM 2323 C CA . GLN A 1 293 ? -17.029 16.550 20.502 1.00 86.06 293 GLN A CA 1
ATOM 2324 C C . GLN A 1 293 ? -17.537 15.179 20.964 1.00 86.06 293 GLN A C 1
ATOM 2326 O O . GLN A 1 293 ? -17.026 14.654 21.954 1.00 86.06 293 GLN A O 1
ATOM 2331 N N . ILE A 1 294 ? -18.496 14.578 20.245 1.00 92.81 294 ILE A N 1
ATOM 2332 C CA . ILE A 1 294 ? -18.978 13.215 20.530 1.00 92.81 294 ILE A CA 1
ATOM 2333 C C . ILE A 1 294 ? -17.812 12.226 20.491 1.00 92.81 294 ILE A C 1
ATOM 2335 O O . ILE A 1 294 ? -17.644 11.451 21.431 1.00 92.81 294 ILE A O 1
ATOM 2339 N N . GLU A 1 295 ? -16.986 12.275 19.445 1.00 89.81 295 GLU A N 1
ATOM 2340 C CA . GLU A 1 295 ? -15.817 11.408 19.299 1.00 89.81 295 GLU A CA 1
ATOM 2341 C C . GLU A 1 295 ? -14.845 11.560 20.480 1.00 89.81 295 GLU A C 1
ATOM 2343 O O . GLU A 1 295 ? -14.456 10.558 21.085 1.00 89.81 295 GLU A O 1
ATOM 2348 N N . LYS A 1 296 ? -14.493 12.793 20.873 1.00 89.06 296 LYS A N 1
ATOM 2349 C CA . LYS A 1 296 ? -13.539 13.037 21.972 1.00 89.06 296 LYS A CA 1
ATOM 2350 C C . LYS A 1 296 ? -14.091 12.668 23.345 1.00 89.06 296 LYS A C 1
ATOM 2352 O O . LYS A 1 296 ? -13.372 12.066 24.145 1.00 89.06 296 LYS A O 1
ATOM 2357 N N . GLU A 1 297 ? -15.356 12.969 23.625 1.00 91.06 297 GLU A N 1
ATOM 2358 C CA . GLU A 1 297 ? -16.002 12.545 24.870 1.00 91.06 297 GLU A CA 1
ATOM 2359 C C . GLU A 1 297 ? -16.115 11.016 24.954 1.00 91.06 297 GLU A C 1
ATOM 2361 O O . GLU A 1 297 ? -15.858 10.425 26.011 1.00 91.06 297 GLU A O 1
ATOM 2366 N N . LEU A 1 298 ? -16.448 10.362 23.837 1.00 95.81 298 LEU A N 1
ATOM 2367 C CA . LEU A 1 298 ? -16.506 8.908 23.759 1.00 95.81 298 LEU A CA 1
ATOM 2368 C C . LEU A 1 298 ? -15.113 8.280 23.912 1.00 95.81 298 LEU A C 1
ATOM 2370 O O . LEU A 1 298 ? -14.995 7.259 24.584 1.00 95.81 298 LEU A O 1
ATOM 2374 N N . ALA A 1 299 ? -14.052 8.900 23.388 1.00 93.69 299 ALA A N 1
ATOM 2375 C CA . ALA A 1 299 ? -12.683 8.401 23.525 1.00 93.69 299 ALA A CA 1
ATOM 2376 C C . ALA A 1 299 ? -12.177 8.405 24.978 1.00 93.69 299 ALA A C 1
ATOM 2378 O O . ALA A 1 299 ? -11.511 7.459 25.414 1.00 93.69 299 ALA A O 1
ATOM 2379 N N . VAL A 1 300 ? -12.522 9.432 25.764 1.00 92.06 300 VAL A N 1
ATOM 2380 C CA . VAL A 1 300 ? -12.233 9.473 27.212 1.00 92.06 300 VAL A CA 1
ATOM 2381 C C . VAL A 1 300 ? -13.038 8.407 27.957 1.00 92.06 300 VAL A C 1
ATOM 2383 O O . VAL A 1 300 ? -12.538 7.754 28.875 1.00 92.06 300 VAL A O 1
ATOM 2386 N N . PHE A 1 301 ? -14.291 8.196 27.562 1.00 95.56 301 PHE A N 1
ATOM 2387 C CA . PHE A 1 301 ? -15.116 7.139 28.134 1.00 95.56 301 PHE A CA 1
ATOM 2388 C C . PHE A 1 301 ? -14.566 5.739 27.816 1.00 95.56 301 PHE A C 1
ATOM 2390 O O . PHE A 1 301 ? -14.450 4.915 28.726 1.00 95.56 301 PHE A O 1
ATOM 2397 N N . ALA A 1 302 ? -14.145 5.501 26.571 1.00 95.88 302 ALA A N 1
ATOM 2398 C CA . ALA A 1 302 ? -13.521 4.260 26.121 1.00 95.88 302 ALA A CA 1
ATOM 2399 C C . ALA A 1 302 ? -12.262 3.937 26.929 1.00 95.88 302 ALA A C 1
ATOM 2401 O O . ALA A 1 302 ? -12.109 2.814 27.405 1.00 95.88 302 ALA A O 1
ATOM 2402 N N . GLN A 1 303 ? -11.404 4.939 27.157 1.00 94.88 303 GLN A N 1
ATOM 2403 C CA . GLN A 1 303 ? -10.222 4.808 28.010 1.00 94.88 303 GLN A CA 1
ATOM 2404 C C . GLN A 1 303 ? -10.588 4.299 29.404 1.00 94.88 303 GLN A C 1
ATOM 2406 O O . GLN A 1 303 ? -10.007 3.328 29.890 1.00 94.88 303 GLN A O 1
ATOM 2411 N N . ASN A 1 304 ? -11.553 4.958 30.050 1.00 93.44 304 ASN A N 1
ATOM 2412 C CA . ASN A 1 304 ? -11.971 4.598 31.398 1.00 93.44 304 ASN A CA 1
ATOM 2413 C C . ASN A 1 304 ? -12.534 3.175 31.435 1.00 93.44 304 ASN A C 1
ATOM 2415 O O . ASN A 1 304 ? -12.167 2.400 32.316 1.00 93.44 304 ASN A O 1
ATOM 2419 N N . ILE A 1 305 ? -13.397 2.807 30.483 1.00 95.19 305 ILE A N 1
ATOM 2420 C CA . ILE A 1 305 ? -13.950 1.452 30.445 1.00 95.19 305 ILE A CA 1
ATOM 2421 C C . ILE A 1 305 ? -12.853 0.425 30.231 1.00 95.19 305 ILE A C 1
ATOM 2423 O O . ILE A 1 305 ? -12.820 -0.544 30.984 1.00 95.19 305 ILE A O 1
ATOM 2427 N N . LEU A 1 306 ? -11.975 0.612 29.246 1.00 93.50 306 LEU A N 1
ATOM 2428 C CA . LEU A 1 306 ? -10.898 -0.335 28.975 1.00 93.50 306 LEU A CA 1
ATOM 2429 C C . LEU A 1 306 ? -10.022 -0.522 30.214 1.00 93.50 306 LEU A C 1
ATOM 2431 O O . LEU A 1 306 ? -9.858 -1.654 30.662 1.00 93.50 306 LEU A O 1
ATOM 2435 N N . TYR A 1 307 ? -9.588 0.570 30.849 1.00 91.62 307 TYR A N 1
ATOM 2436 C CA . TYR A 1 307 ? -8.811 0.524 32.09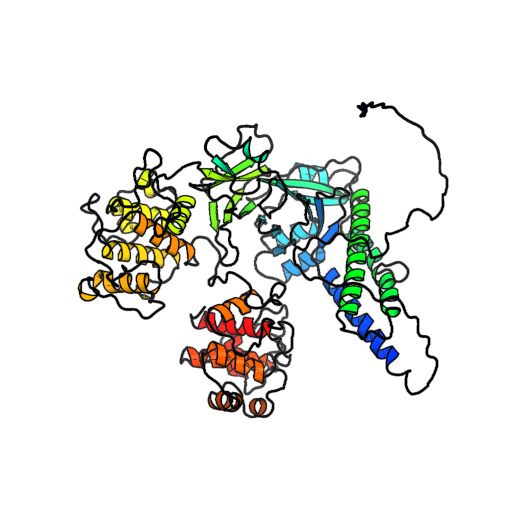0 1.00 91.62 307 TYR A CA 1
ATOM 2437 C C . TYR A 1 307 ? -9.505 -0.292 33.192 1.00 91.62 307 TYR A C 1
ATOM 2439 O O . TYR A 1 307 ? -8.899 -1.176 33.796 1.00 91.62 307 TYR A O 1
ATOM 2447 N N . TRP A 1 308 ? -10.796 -0.046 33.435 1.00 91.38 308 TRP A N 1
ATOM 2448 C CA . TRP A 1 308 ? -11.566 -0.768 34.456 1.00 91.38 308 TRP A CA 1
ATOM 2449 C C . TRP A 1 308 ? -11.982 -2.185 34.049 1.00 91.38 308 TRP A C 1
ATOM 2451 O O . TRP A 1 308 ? -12.448 -2.946 34.900 1.00 91.38 308 TRP A O 1
ATOM 2461 N N . SER A 1 309 ? -11.841 -2.529 32.771 1.00 94.62 309 SER A N 1
ATOM 2462 C CA . SER A 1 309 ? -12.183 -3.838 32.221 1.00 94.62 309 SER A CA 1
ATOM 2463 C C . SER A 1 309 ? -10.989 -4.775 32.152 1.00 94.62 309 SER A C 1
ATOM 2465 O O . SER A 1 309 ? -11.205 -5.974 32.013 1.00 94.62 309 SER A O 1
ATOM 2467 N N . MET A 1 310 ? -9.755 -4.294 32.306 1.00 92.50 310 MET A N 1
ATOM 2468 C CA . MET A 1 310 ? -8.581 -5.166 32.394 1.00 92.50 310 MET A CA 1
ATOM 2469 C C . MET A 1 310 ? -8.625 -6.044 33.655 1.00 92.50 310 MET A C 1
ATOM 2471 O O . MET A 1 310 ? -9.146 -5.652 34.704 1.00 92.50 310 MET A O 1
ATOM 2475 N N . ALA A 1 311 ? -8.106 -7.268 33.557 1.00 92.25 311 ALA A N 1
ATOM 2476 C CA . ALA A 1 311 ? -7.989 -8.176 34.689 1.00 92.25 311 ALA A CA 1
ATOM 2477 C C . ALA A 1 311 ? -6.926 -7.661 35.669 1.00 92.25 311 ALA A C 1
ATOM 2479 O O . ALA A 1 311 ? -5.760 -7.485 35.319 1.00 92.25 311 ALA A O 1
ATOM 2480 N N . ARG A 1 312 ? -7.333 -7.416 36.919 1.00 85.56 312 ARG A N 1
ATOM 2481 C CA . ARG A 1 312 ? -6.424 -6.925 37.966 1.00 85.56 312 ARG A CA 1
ATOM 2482 C C . ARG A 1 312 ? -5.348 -7.967 38.275 1.00 85.56 312 ARG A C 1
ATOM 2484 O O . ARG A 1 312 ? -5.627 -9.165 38.275 1.00 85.56 312 ARG A O 1
ATOM 2491 N N . ASP A 1 313 ? -4.133 -7.496 38.548 1.00 85.62 313 ASP A N 1
ATOM 2492 C CA . ASP A 1 313 ? -2.966 -8.318 38.903 1.00 85.62 313 ASP A CA 1
ATOM 2493 C C . ASP A 1 313 ? -2.544 -9.335 37.821 1.00 85.62 313 ASP A C 1
ATOM 2495 O O . ASP A 1 313 ? -1.889 -10.340 38.119 1.00 85.62 313 ASP A O 1
ATOM 2499 N N . LYS A 1 314 ? -2.933 -9.100 36.560 1.00 90.62 314 LYS A N 1
ATOM 2500 C CA . LYS A 1 314 ? -2.492 -9.864 35.388 1.00 90.62 314 LYS A CA 1
ATOM 2501 C C . LYS A 1 314 ? -1.744 -8.932 34.447 1.00 90.62 314 LYS A C 1
ATOM 2503 O O . LYS A 1 314 ? -2.337 -8.019 33.882 1.00 90.62 314 LYS A O 1
ATOM 2508 N N . GLU A 1 315 ? -0.443 -9.152 34.301 1.00 91.06 315 GLU A N 1
ATOM 2509 C CA . GLU A 1 315 ? 0.349 -8.407 33.326 1.00 91.06 315 GLU A CA 1
ATOM 2510 C C . GLU A 1 315 ? 0.038 -8.899 31.903 1.00 91.06 315 GLU A C 1
ATOM 2512 O O . GLU A 1 315 ? -0.180 -10.103 31.713 1.00 91.06 315 GLU A O 1
ATOM 2517 N N . PRO A 1 316 ? 0.012 -7.995 30.905 1.00 93.56 316 PRO A N 1
ATOM 2518 C CA . PRO A 1 316 ? -0.002 -8.390 29.505 1.00 93.56 316 PRO A CA 1
ATOM 2519 C C . PRO A 1 316 ? 1.193 -9.291 29.186 1.00 93.56 316 PRO A C 1
ATOM 2521 O O . PRO A 1 316 ? 2.292 -9.076 29.698 1.00 93.56 316 PRO A O 1
ATOM 2524 N N . VAL A 1 317 ? 0.989 -10.280 28.321 1.00 95.00 317 VAL A N 1
ATOM 2525 C CA . VAL A 1 317 ? 2.053 -11.193 27.887 1.00 95.00 317 VAL A CA 1
ATOM 2526 C C . VAL A 1 317 ? 2.528 -10.826 26.488 1.00 95.00 317 VAL A C 1
ATOM 2528 O O . VAL A 1 317 ? 1.708 -10.630 25.592 1.00 95.00 317 VAL A O 1
ATOM 2531 N N . ASP A 1 318 ? 3.844 -10.745 26.295 1.00 92.75 318 ASP A N 1
ATOM 2532 C CA . ASP A 1 318 ? 4.436 -10.587 24.966 1.00 92.75 318 ASP A CA 1
ATOM 2533 C C . ASP A 1 318 ? 4.238 -11.869 24.150 1.00 92.75 318 ASP A C 1
ATOM 2535 O O . ASP A 1 318 ? 4.447 -12.982 24.641 1.00 92.75 318 ASP A O 1
ATOM 2539 N N . VAL A 1 319 ? 3.851 -11.713 22.886 1.00 92.25 319 VAL A N 1
ATOM 2540 C CA . VAL A 1 319 ? 3.593 -12.827 21.967 1.00 92.25 319 VAL A CA 1
ATOM 2541 C C . VAL A 1 319 ? 4.314 -12.612 20.644 1.00 92.25 319 VAL A C 1
ATOM 2543 O O . VAL A 1 319 ? 4.629 -11.491 20.252 1.00 92.25 319 VAL A O 1
ATOM 2546 N N . SER A 1 320 ? 4.585 -13.705 19.935 1.00 89.81 320 SER A N 1
ATOM 2547 C CA . SER A 1 320 ? 5.122 -13.659 18.572 1.00 89.81 320 SER A CA 1
ATOM 2548 C C . SER A 1 320 ? 4.038 -14.017 17.554 1.00 89.81 320 SER A C 1
ATOM 2550 O O . SER A 1 320 ? 3.151 -14.805 17.889 1.00 89.81 320 SER A O 1
ATOM 2552 N N . PRO A 1 321 ? 4.104 -13.481 16.322 1.00 89.25 321 PRO A N 1
ATOM 2553 C CA . PRO A 1 321 ? 3.195 -13.861 15.247 1.00 89.25 321 PRO A CA 1
ATOM 2554 C C . PRO A 1 321 ? 3.215 -15.372 14.975 1.00 89.25 321 PRO A C 1
ATOM 2556 O O . PRO A 1 321 ? 4.279 -15.992 15.010 1.00 89.25 321 PRO A O 1
ATOM 2559 N N . GLY A 1 322 ? 2.063 -15.952 14.626 1.00 85.94 322 GLY A N 1
ATOM 2560 C CA . GLY A 1 322 ? 1.973 -17.362 14.209 1.00 85.94 322 GLY A CA 1
ATOM 2561 C C . GLY A 1 322 ? 2.580 -17.628 12.822 1.00 85.94 322 GLY A C 1
ATOM 2562 O O . GLY A 1 322 ? 3.080 -18.718 12.541 1.00 85.94 322 GLY A O 1
ATOM 2563 N N . SER A 1 323 ? 2.602 -16.606 11.966 1.00 85.69 323 SER A N 1
ATOM 2564 C CA . SER A 1 323 ? 3.250 -16.597 10.652 1.00 85.69 323 SER A CA 1
ATOM 2565 C C . SER A 1 323 ? 3.865 -15.227 10.347 1.00 85.69 323 SER A C 1
ATOM 2567 O O . SER A 1 323 ? 3.442 -14.234 10.950 1.00 85.69 323 SER A O 1
ATOM 2569 N N . PRO A 1 324 ? 4.822 -15.134 9.400 1.00 86.50 324 PRO A N 1
ATOM 2570 C CA . PRO A 1 324 ? 5.520 -13.886 9.115 1.00 86.50 324 PRO A CA 1
ATOM 2571 C C . PRO A 1 324 ? 4.574 -12.716 8.826 1.00 86.50 324 PRO A C 1
ATOM 2573 O O . PRO A 1 324 ? 3.613 -12.858 8.068 1.00 86.50 324 PRO A O 1
ATOM 2576 N N . VAL A 1 325 ? 4.876 -11.564 9.419 1.00 89.31 325 VAL A N 1
ATOM 2577 C CA . VAL A 1 325 ? 4.192 -10.292 9.170 1.00 89.31 325 VAL A CA 1
ATOM 2578 C C . VAL A 1 325 ? 4.890 -9.604 8.007 1.00 89.31 325 VAL A C 1
ATOM 2580 O O . VAL A 1 325 ? 6.118 -9.563 7.940 1.00 89.31 325 VAL A O 1
ATOM 2583 N N . ASN A 1 326 ? 4.113 -9.075 7.076 1.00 89.25 326 ASN A N 1
ATOM 2584 C CA . ASN A 1 326 ? 4.618 -8.269 5.984 1.00 89.25 326 ASN A CA 1
ATOM 2585 C C . ASN A 1 326 ? 4.676 -6.801 6.414 1.00 89.25 326 ASN A C 1
ATOM 2587 O O . ASN A 1 326 ? 3.682 -6.260 6.883 1.00 89.25 326 ASN A O 1
ATOM 2591 N N . ILE A 1 327 ? 5.828 -6.156 6.269 1.00 89.44 327 ILE A N 1
ATOM 2592 C CA . ILE A 1 327 ? 6.012 -4.744 6.600 1.00 89.44 327 ILE A CA 1
ATOM 2593 C C . ILE A 1 327 ? 6.401 -4.003 5.327 1.00 89.44 327 ILE A C 1
ATOM 2595 O O . ILE A 1 327 ? 7.325 -4.416 4.632 1.00 89.44 327 ILE A O 1
ATOM 2599 N N . THR A 1 328 ? 5.709 -2.906 5.035 1.00 87.31 328 THR A N 1
ATOM 2600 C CA . THR A 1 328 ? 6.003 -2.004 3.918 1.00 87.31 328 THR A CA 1
ATOM 2601 C C . THR A 1 328 ? 6.337 -0.624 4.473 1.00 87.31 328 THR A C 1
ATOM 2603 O O . THR A 1 328 ? 5.517 -0.027 5.168 1.00 87.31 328 THR A O 1
ATOM 2606 N N . ILE A 1 329 ? 7.546 -0.127 4.197 1.00 85.12 329 ILE A N 1
ATOM 2607 C CA . ILE A 1 329 ? 8.053 1.155 4.717 1.00 85.12 329 ILE A CA 1
ATOM 2608 C C . ILE A 1 329 ? 8.404 2.083 3.545 1.00 85.12 329 ILE A C 1
ATOM 2610 O O . ILE A 1 329 ? 9.073 1.624 2.616 1.00 85.12 329 ILE A O 1
ATOM 2614 N N . PRO A 1 330 ? 8.001 3.369 3.580 1.00 79.31 330 PRO A N 1
ATOM 2615 C CA . PRO A 1 330 ? 8.429 4.352 2.591 1.00 79.31 330 PRO A CA 1
ATOM 2616 C C . PRO A 1 330 ? 9.918 4.674 2.733 1.00 79.31 330 PRO A C 1
ATOM 2618 O O . PRO A 1 330 ? 10.437 4.871 3.836 1.00 79.31 330 PRO A O 1
ATOM 2621 N N . VAL A 1 331 ? 10.589 4.794 1.595 1.00 75.56 331 VAL A N 1
ATOM 2622 C CA . VAL A 1 331 ? 11.932 5.351 1.470 1.00 75.56 331 VAL A CA 1
ATOM 2623 C C . VAL A 1 331 ? 11.814 6.867 1.435 1.00 75.56 331 VAL A C 1
ATOM 2625 O O . VAL A 1 331 ? 11.238 7.459 0.525 1.00 75.56 331 VAL A O 1
ATOM 2628 N N . ASN A 1 332 ? 12.385 7.511 2.442 1.00 70.44 332 ASN A N 1
ATOM 2629 C CA . ASN A 1 332 ? 12.461 8.953 2.523 1.00 70.44 332 ASN A CA 1
ATOM 2630 C C . ASN A 1 332 ? 13.664 9.476 1.719 1.00 70.44 332 ASN A C 1
ATOM 2632 O O . ASN A 1 332 ? 14.795 9.512 2.213 1.00 70.44 332 ASN A O 1
ATOM 2636 N N . TYR A 1 333 ? 13.407 9.931 0.492 1.00 55.25 333 TYR A N 1
ATOM 2637 C CA . TYR A 1 333 ? 14.414 10.530 -0.392 1.00 55.25 333 TYR A CA 1
ATOM 2638 C C . TYR A 1 333 ? 14.828 11.959 -0.006 1.00 55.25 333 TYR A C 1
ATOM 2640 O O . TYR A 1 333 ? 15.731 12.517 -0.626 1.00 55.25 333 TYR A O 1
ATOM 2648 N N . ILE A 1 334 ? 14.233 12.563 1.032 1.00 47.16 334 ILE A N 1
ATOM 2649 C CA . ILE A 1 334 ? 14.466 13.979 1.382 1.00 47.16 334 ILE A CA 1
ATOM 2650 C C . ILE A 1 334 ? 15.925 14.242 1.817 1.00 47.16 334 ILE A C 1
ATOM 2652 O O . ILE A 1 334 ? 16.400 15.377 1.795 1.00 47.16 334 ILE A O 1
ATOM 2656 N N . ASN A 1 335 ? 16.703 13.190 2.088 1.00 42.66 335 ASN A N 1
ATOM 2657 C CA . ASN A 1 335 ? 18.158 13.271 2.112 1.00 42.66 335 ASN A CA 1
ATOM 2658 C C . ASN A 1 335 ? 18.747 12.851 0.754 1.00 42.66 335 ASN A C 1
ATOM 2660 O O . ASN A 1 335 ? 19.125 11.693 0.579 1.00 42.66 335 ASN A O 1
ATOM 2664 N N . TYR A 1 336 ? 18.968 13.817 -0.146 1.00 43.81 336 TYR A N 1
ATOM 2665 C CA . TYR A 1 336 ? 19.749 13.703 -1.400 1.00 43.81 336 TYR A CA 1
ATOM 2666 C C . TYR A 1 336 ? 21.195 13.139 -1.238 1.00 43.81 336 TYR A C 1
ATOM 2668 O O . TYR A 1 336 ? 21.977 13.112 -2.185 1.00 43.81 336 TYR A O 1
ATOM 2676 N N . ASN A 1 337 ? 21.571 12.680 -0.037 1.00 44.97 337 ASN A N 1
ATOM 2677 C CA . ASN A 1 337 ? 22.897 12.193 0.354 1.00 44.97 337 ASN A CA 1
ATOM 2678 C C . ASN A 1 337 ? 22.939 10.699 0.738 1.00 44.97 337 ASN A C 1
ATOM 2680 O O . ASN A 1 337 ? 23.993 10.214 1.168 1.00 44.97 337 ASN A O 1
ATOM 2684 N N . SER A 1 338 ? 21.814 9.984 0.664 1.00 52.69 338 SER A N 1
ATOM 2685 C CA . SER A 1 338 ? 21.762 8.526 0.854 1.00 52.69 338 SER A CA 1
ATOM 2686 C C . SER A 1 338 ? 21.966 7.853 -0.500 1.00 52.69 338 SER A C 1
ATOM 2688 O O . SER A 1 338 ? 21.037 7.683 -1.280 1.00 52.69 338 SER A O 1
ATOM 2690 N N . GLN A 1 339 ? 23.226 7.560 -0.794 1.00 64.50 339 GLN A N 1
ATOM 2691 C CA . GLN A 1 339 ? 23.722 7.128 -2.093 1.00 64.50 339 GLN A CA 1
ATOM 2692 C C . GLN A 1 339 ? 24.179 5.672 -1.977 1.00 64.50 339 GLN A C 1
ATOM 2694 O O . GLN A 1 339 ? 25.254 5.413 -1.444 1.00 64.50 339 GLN A O 1
ATOM 2699 N N . GLY A 1 340 ? 23.357 4.718 -2.419 1.00 73.44 340 GLY A N 1
ATOM 2700 C CA . GLY A 1 340 ? 23.722 3.300 -2.411 1.00 73.44 340 GLY A CA 1
ATOM 2701 C C . GLY A 1 340 ? 22.543 2.347 -2.239 1.00 73.44 340 GLY A C 1
ATOM 2702 O O . GLY A 1 340 ? 21.395 2.777 -2.134 1.00 73.44 340 GLY A O 1
ATOM 2703 N N . LEU A 1 341 ? 22.851 1.048 -2.201 1.00 81.94 341 LEU A N 1
ATOM 2704 C CA . LEU A 1 341 ? 21.876 -0.030 -2.043 1.00 81.94 341 LEU A CA 1
ATOM 2705 C C . LEU A 1 341 ? 21.090 0.146 -0.741 1.00 81.94 341 LEU A C 1
ATOM 2707 O O . LEU A 1 341 ? 21.678 0.252 0.340 1.00 81.94 341 LEU A O 1
ATOM 2711 N N . ILE A 1 342 ? 19.764 0.147 -0.843 1.00 84.25 342 ILE A N 1
ATOM 2712 C CA . ILE A 1 342 ? 18.871 0.202 0.310 1.00 84.25 342 ILE A CA 1
ATOM 2713 C C . ILE A 1 342 ? 18.487 -1.223 0.695 1.00 84.25 342 ILE A C 1
ATOM 2715 O O . ILE A 1 342 ? 18.055 -2.031 -0.122 1.00 84.25 342 ILE A O 1
ATOM 2719 N N . THR A 1 343 ? 18.678 -1.549 1.968 1.00 86.69 343 THR A N 1
ATOM 2720 C CA . THR A 1 343 ? 18.399 -2.871 2.530 1.00 86.69 343 THR A CA 1
ATOM 2721 C C . THR A 1 343 ? 17.537 -2.711 3.783 1.00 86.69 343 THR A C 1
ATOM 2723 O O . THR A 1 343 ? 17.855 -1.867 4.628 1.00 86.69 343 THR A O 1
ATOM 2726 N N . PRO A 1 344 ? 16.462 -3.501 3.944 1.00 90.56 344 PRO A N 1
ATOM 2727 C CA . PRO A 1 344 ? 15.733 -3.555 5.201 1.00 90.56 344 PRO A CA 1
ATOM 2728 C C . PRO A 1 344 ? 16.576 -4.225 6.287 1.00 90.56 344 PRO A C 1
ATOM 2730 O O . PRO A 1 344 ? 17.220 -5.246 6.050 1.00 90.56 344 PRO A O 1
ATOM 2733 N N . TYR A 1 345 ? 16.558 -3.663 7.490 1.00 90.81 345 TYR A N 1
ATOM 2734 C CA . TYR A 1 345 ? 17.229 -4.200 8.669 1.00 90.81 345 TYR A CA 1
ATOM 2735 C C . TYR A 1 345 ? 16.231 -4.436 9.795 1.00 90.81 345 TYR A C 1
ATOM 2737 O O . TYR A 1 345 ? 15.317 -3.638 10.006 1.00 90.81 345 TYR A O 1
ATOM 2745 N N . VAL A 1 346 ? 16.448 -5.515 10.547 1.00 91.25 346 VAL A N 1
ATOM 2746 C CA . VAL A 1 346 ? 15.647 -5.876 11.722 1.00 91.25 346 VAL A CA 1
ATOM 2747 C C . VAL A 1 346 ? 16.508 -5.968 12.970 1.00 91.25 346 VAL A C 1
ATOM 2749 O O . VAL A 1 346 ? 17.675 -6.357 12.909 1.00 91.25 346 VAL A O 1
ATOM 2752 N N . LYS A 1 347 ? 15.911 -5.650 14.113 1.00 89.19 347 LYS A N 1
ATOM 2753 C CA . LYS A 1 347 ? 16.474 -5.852 15.445 1.00 89.19 347 LYS A CA 1
ATOM 2754 C C . LYS A 1 347 ? 15.372 -6.368 16.362 1.00 89.19 347 LYS A C 1
ATOM 2756 O O . LYS A 1 347 ? 14.550 -5.594 16.854 1.00 89.19 347 LYS A O 1
ATOM 2761 N N . TYR A 1 348 ? 15.336 -7.683 16.553 1.00 87.19 348 TYR A N 1
ATOM 2762 C CA . TYR A 1 348 ? 14.322 -8.337 17.378 1.00 87.19 348 TYR A CA 1
ATOM 2763 C C . TYR A 1 348 ? 14.532 -8.060 18.870 1.00 87.19 348 TYR A C 1
ATOM 2765 O O . TYR A 1 348 ? 15.644 -7.756 19.321 1.00 87.19 348 TYR A O 1
ATOM 2773 N N . ALA A 1 349 ? 13.452 -8.172 19.644 1.00 75.38 349 ALA A N 1
ATOM 2774 C CA . ALA A 1 349 ? 13.510 -8.047 21.095 1.00 75.38 349 ALA A CA 1
ATOM 2775 C C . ALA A 1 349 ? 14.528 -9.038 21.700 1.00 75.38 349 ALA A C 1
ATOM 2777 O O . ALA A 1 349 ? 14.629 -10.189 21.279 1.00 75.38 349 ALA A O 1
ATOM 2778 N N . GLY A 1 350 ? 15.320 -8.579 22.674 1.00 70.88 350 GLY A N 1
ATOM 2779 C CA . GLY A 1 350 ? 16.374 -9.379 23.315 1.00 70.88 350 GLY A CA 1
ATOM 2780 C C . GLY A 1 350 ? 17.738 -9.372 22.608 1.00 70.88 350 GLY A C 1
ATOM 2781 O O . GLY A 1 350 ? 18.705 -9.885 23.168 1.00 70.88 350 GLY A O 1
ATOM 2782 N N . MET A 1 351 ? 17.863 -8.755 21.426 1.00 71.75 351 MET A N 1
ATOM 2783 C CA . MET A 1 351 ? 19.158 -8.551 20.762 1.00 71.75 351 MET A CA 1
ATOM 2784 C C . MET A 1 351 ? 19.896 -7.309 21.309 1.00 71.75 351 MET A C 1
ATOM 2786 O O . MET A 1 351 ? 19.290 -6.263 21.547 1.00 71.75 351 MET A O 1
ATOM 2790 N N . GLY A 1 352 ? 21.220 -7.414 21.498 1.00 59.62 352 GLY A N 1
ATOM 2791 C CA . GLY A 1 352 ? 22.083 -6.333 22.009 1.00 59.62 352 GLY A CA 1
ATOM 2792 C C . GLY A 1 352 ? 22.248 -5.131 21.060 1.00 59.62 352 GLY A C 1
ATOM 2793 O O . GLY A 1 352 ? 21.651 -5.072 19.985 1.00 59.62 352 GLY A O 1
ATOM 2794 N N . SER A 1 353 ? 23.072 -4.144 21.440 1.00 53.47 353 SER A N 1
ATOM 2795 C CA . SER A 1 353 ? 23.294 -2.908 20.661 1.00 53.47 353 SER A CA 1
ATOM 2796 C C . SER A 1 353 ? 23.789 -3.161 19.228 1.00 53.47 353 SER A C 1
ATOM 2798 O O . SER A 1 353 ? 23.285 -2.513 18.318 1.00 53.47 353 SER A O 1
ATOM 2800 N N . GLU A 1 354 ? 24.642 -4.167 19.005 1.00 58.16 354 GLU A N 1
ATOM 2801 C CA . GLU A 1 354 ? 25.157 -4.574 17.679 1.00 58.16 354 GLU A CA 1
ATOM 2802 C C . GLU A 1 354 ? 24.175 -5.427 16.834 1.00 58.16 354 GLU A C 1
ATOM 2804 O O . GLU A 1 354 ? 24.524 -5.905 15.760 1.00 58.16 354 GLU A O 1
ATOM 2809 N N . GLY A 1 355 ? 22.940 -5.643 17.303 1.00 73.19 355 GLY A N 1
ATOM 2810 C CA . GLY A 1 355 ? 22.018 -6.679 16.811 1.00 73.19 355 GLY A CA 1
ATOM 2811 C C . GLY A 1 355 ? 21.181 -6.379 15.561 1.00 73.19 355 GLY A C 1
ATOM 2812 O O . GLY A 1 355 ? 20.132 -6.999 15.407 1.00 73.19 355 GLY A O 1
ATOM 2813 N N . TRP A 1 356 ? 21.572 -5.440 14.695 1.00 87.06 356 TRP A N 1
ATOM 2814 C CA . TRP A 1 356 ? 20.850 -5.217 13.434 1.00 87.06 356 TRP A CA 1
ATOM 2815 C C . TRP A 1 356 ? 21.244 -6.258 12.384 1.00 87.06 356 TRP A C 1
ATOM 2817 O O . TRP A 1 356 ? 22.417 -6.382 12.032 1.00 87.06 356 TRP A O 1
ATOM 2827 N N . LEU A 1 357 ? 20.257 -6.963 11.834 1.00 88.44 357 LEU A N 1
ATOM 2828 C CA . LEU A 1 357 ? 20.447 -7.982 10.803 1.00 88.44 357 LEU A CA 1
ATOM 2829 C C . LEU A 1 357 ? 19.792 -7.545 9.486 1.00 88.44 357 LEU A C 1
ATOM 2831 O O . LEU A 1 357 ? 18.638 -7.111 9.513 1.00 88.44 357 LEU A O 1
ATOM 2835 N N . PRO A 1 358 ? 20.488 -7.652 8.338 1.00 87.94 358 PRO A N 1
ATOM 2836 C CA . PRO A 1 358 ? 19.897 -7.334 7.046 1.00 87.94 358 PRO A CA 1
ATOM 2837 C C . PRO A 1 358 ? 18.889 -8.407 6.621 1.00 87.94 358 PRO A C 1
ATOM 2839 O O . PRO A 1 358 ? 19.127 -9.606 6.783 1.00 87.94 358 PRO A O 1
ATOM 2842 N N . VAL A 1 359 ? 17.801 -7.979 5.990 1.00 83.56 359 VAL A N 1
ATOM 2843 C CA . VAL A 1 359 ? 16.810 -8.846 5.345 1.00 83.56 359 VAL A CA 1
ATOM 2844 C C . VAL A 1 359 ? 17.165 -8.956 3.867 1.00 83.56 359 VAL A C 1
ATOM 2846 O O . VAL A 1 359 ? 16.705 -8.194 3.018 1.00 83.56 359 VAL A O 1
ATOM 2849 N N . LEU A 1 360 ? 18.071 -9.892 3.582 1.00 67.62 360 LEU A N 1
ATOM 2850 C CA . LEU A 1 360 ? 18.631 -10.113 2.243 1.00 67.62 360 LEU A CA 1
ATOM 2851 C C . LEU A 1 360 ? 17.724 -10.953 1.332 1.00 67.62 360 LEU A C 1
ATOM 2853 O O . LEU A 1 360 ? 17.951 -11.018 0.129 1.00 67.62 360 LEU A O 1
ATOM 2857 N N . ARG A 1 361 ? 16.749 -11.653 1.915 1.00 56.47 361 ARG A N 1
ATOM 2858 C CA . ARG A 1 361 ? 15.759 -12.486 1.224 1.00 56.47 361 ARG A CA 1
ATOM 2859 C C . ARG A 1 361 ? 14.378 -12.028 1.668 1.00 56.47 361 ARG A C 1
ATOM 2861 O O . ARG A 1 361 ? 14.249 -11.529 2.781 1.00 56.47 361 ARG A O 1
ATOM 2868 N N . ASP A 1 362 ? 13.377 -12.198 0.814 1.00 58.50 362 ASP A N 1
ATOM 2869 C CA . ASP A 1 362 ? 11.989 -11.813 1.100 1.00 58.50 362 ASP A CA 1
ATOM 2870 C C . ASP A 1 362 ? 11.768 -10.304 1.283 1.00 58.50 362 ASP A C 1
ATOM 2872 O O . ASP A 1 362 ? 10.820 -9.900 1.961 1.00 58.50 362 ASP A O 1
ATOM 2876 N N . SER A 1 363 ? 12.627 -9.481 0.673 1.00 62.06 363 SER A N 1
ATOM 2877 C CA . SER A 1 363 ? 12.388 -8.057 0.463 1.00 62.06 363 SER A CA 1
ATOM 2878 C C . SER A 1 363 ? 12.089 -7.782 -1.008 1.00 62.06 363 SER A C 1
ATOM 2880 O O . SER A 1 363 ? 12.645 -8.414 -1.905 1.00 62.06 363 SER A O 1
ATOM 2882 N N . ALA A 1 364 ? 11.164 -6.866 -1.250 1.00 60.06 364 ALA A N 1
ATOM 2883 C CA . ALA A 1 364 ? 10.758 -6.437 -2.571 1.00 60.06 364 ALA A CA 1
ATOM 2884 C C . ALA A 1 364 ? 10.605 -4.923 -2.563 1.00 60.06 364 ALA A C 1
ATOM 2886 O O . ALA A 1 364 ? 10.065 -4.339 -1.618 1.00 60.06 364 ALA A O 1
ATOM 2887 N N . TRP A 1 365 ? 11.077 -4.296 -3.629 1.00 64.75 365 TRP A N 1
ATOM 2888 C CA . TRP A 1 365 ? 10.726 -2.917 -3.902 1.00 64.75 365 TRP A CA 1
ATOM 2889 C C . TRP A 1 365 ? 9.277 -2.863 -4.339 1.00 64.75 365 TRP A C 1
ATOM 2891 O O . TRP A 1 365 ? 8.841 -3.658 -5.164 1.00 64.75 365 TRP A O 1
ATOM 2901 N N . TYR A 1 366 ? 8.548 -1.943 -3.738 1.00 54.31 366 TYR A N 1
ATOM 2902 C CA . TYR A 1 366 ? 7.174 -1.643 -4.073 1.00 54.31 366 TYR A CA 1
ATOM 2903 C C . TYR A 1 366 ? 7.138 -0.154 -4.370 1.00 54.31 366 TYR A C 1
ATOM 2905 O O . TYR A 1 366 ? 7.427 0.650 -3.493 1.00 54.31 366 TYR A O 1
ATOM 2913 N N . ASP A 1 367 ? 6.860 0.225 -5.606 1.00 49.97 367 ASP A N 1
ATOM 2914 C CA . ASP A 1 367 ? 6.663 1.626 -5.955 1.00 49.97 367 ASP A CA 1
ATOM 2915 C C . ASP A 1 367 ? 5.170 1.802 -6.232 1.00 49.97 367 ASP A C 1
ATOM 2917 O O . ASP A 1 367 ? 4.710 1.426 -7.308 1.00 49.97 367 ASP A O 1
ATOM 2921 N N . PRO A 1 368 ? 4.361 2.235 -5.250 1.00 38.62 368 PRO A N 1
ATOM 2922 C CA . PRO A 1 368 ? 2.988 2.579 -5.540 1.00 38.62 368 PRO A CA 1
ATOM 2923 C C . PRO A 1 368 ? 3.020 3.818 -6.426 1.00 38.62 368 PRO A C 1
ATOM 2925 O O . PRO A 1 368 ? 3.520 4.861 -6.003 1.00 38.62 368 PRO A O 1
ATOM 2928 N N . SER A 1 369 ? 2.405 3.720 -7.603 1.00 36.19 369 SER A N 1
ATOM 2929 C CA . SER A 1 369 ? 2.274 4.740 -8.657 1.00 36.19 369 SER A CA 1
ATOM 2930 C C . SER A 1 369 ? 1.776 6.127 -8.188 1.00 36.19 369 SER A C 1
ATOM 2932 O O . SER A 1 369 ? 1.691 7.062 -8.977 1.00 36.19 369 SER A O 1
ATOM 2934 N N . PHE A 1 370 ? 1.438 6.279 -6.906 1.00 33.00 370 PHE A N 1
ATOM 2935 C CA . PHE A 1 370 ? 0.688 7.372 -6.300 1.00 33.00 370 PHE A CA 1
ATOM 2936 C C . PHE A 1 370 ? 1.423 8.096 -5.143 1.00 33.00 370 PHE A C 1
ATOM 2938 O O . PHE A 1 370 ? 0.925 9.089 -4.612 1.00 33.00 370 PHE A O 1
ATOM 2945 N N . ARG A 1 371 ? 2.609 7.641 -4.708 1.00 35.88 371 ARG A N 1
ATOM 2946 C CA . ARG A 1 371 ? 3.378 8.302 -3.629 1.00 35.88 371 ARG A CA 1
ATOM 2947 C C . ARG A 1 371 ? 4.742 8.747 -4.180 1.00 35.88 371 ARG A C 1
ATOM 2949 O O . ARG A 1 371 ? 5.390 7.956 -4.849 1.00 35.88 371 ARG A O 1
ATOM 2956 N N . PRO A 1 372 ? 5.260 9.947 -3.852 1.00 37.12 372 PRO A N 1
ATOM 2957 C CA . PRO A 1 372 ? 6.584 10.414 -4.302 1.00 37.12 372 PRO A CA 1
ATOM 2958 C C . PRO A 1 372 ? 7.762 9.650 -3.657 1.00 37.12 372 PRO A C 1
ATOM 2960 O O . PRO A 1 372 ? 8.891 10.134 -3.627 1.00 37.12 372 PRO A O 1
ATOM 2963 N N . SER A 1 373 ? 7.504 8.493 -3.052 1.00 49.78 373 SER A N 1
ATOM 2964 C CA . SER A 1 373 ? 8.451 7.714 -2.267 1.00 49.78 373 SER A CA 1
ATOM 2965 C C . SER A 1 373 ? 8.333 6.259 -2.688 1.00 49.78 373 SER A C 1
ATOM 2967 O O . SER A 1 373 ? 7.269 5.673 -2.533 1.00 49.78 373 SER A O 1
ATOM 2969 N N . SER A 1 374 ? 9.421 5.661 -3.163 1.00 68.12 374 SER A N 1
ATOM 2970 C CA . SER A 1 374 ? 9.504 4.208 -3.308 1.00 68.12 374 SER A CA 1
ATOM 2971 C C . SER A 1 374 ? 9.378 3.544 -1.935 1.00 68.12 374 SER A C 1
ATOM 2973 O O . SER A 1 374 ? 9.769 4.116 -0.921 1.00 68.12 374 SER A O 1
ATOM 2975 N N . TYR A 1 375 ? 8.859 2.326 -1.873 1.00 73.62 375 TYR A N 1
ATOM 2976 C CA . TYR A 1 375 ? 8.716 1.560 -0.639 1.00 73.62 375 TYR A CA 1
ATOM 2977 C C . TYR A 1 375 ? 9.540 0.289 -0.711 1.00 73.62 375 TYR A C 1
ATOM 2979 O O . TYR A 1 375 ? 9.805 -0.270 -1.776 1.00 73.62 375 TYR A O 1
ATOM 2987 N N . VAL A 1 376 ? 9.891 -0.213 0.464 1.00 79.44 376 VAL A N 1
ATOM 2988 C CA . VAL A 1 376 ? 10.460 -1.547 0.604 1.00 79.44 376 VAL A CA 1
ATOM 2989 C C . VAL A 1 376 ? 9.510 -2.376 1.448 1.00 79.44 376 VAL A C 1
ATOM 2991 O O . VAL A 1 376 ? 9.216 -2.043 2.600 1.00 79.44 376 VAL A O 1
ATOM 2994 N N . ARG A 1 377 ? 9.030 -3.464 0.851 1.00 83.44 377 ARG A N 1
ATOM 2995 C CA . ARG A 1 377 ? 8.215 -4.495 1.481 1.00 83.44 377 ARG A CA 1
ATOM 2996 C C . ARG A 1 377 ? 9.122 -5.638 1.920 1.00 83.44 377 ARG A C 1
ATOM 2998 O O . ARG A 1 377 ? 9.942 -6.089 1.131 1.00 83.44 377 ARG A O 1
ATOM 3005 N N . PHE A 1 378 ? 8.982 -6.143 3.139 1.00 85.00 378 PHE A N 1
ATOM 3006 C CA . PHE A 1 378 ? 9.754 -7.291 3.618 1.00 85.00 378 PHE A CA 1
ATOM 3007 C C . PHE A 1 378 ? 9.001 -8.092 4.684 1.00 85.00 378 PHE A C 1
ATOM 3009 O O . PHE A 1 378 ? 8.106 -7.574 5.347 1.00 85.00 378 PHE A O 1
ATOM 3016 N N . ASN A 1 379 ? 9.338 -9.374 4.837 1.00 86.94 379 ASN A N 1
ATOM 3017 C CA . ASN A 1 379 ? 8.713 -10.237 5.844 1.00 86.94 379 ASN A CA 1
ATOM 3018 C C . ASN A 1 379 ? 9.534 -10.279 7.139 1.00 86.94 379 ASN A C 1
ATOM 3020 O O . ASN A 1 379 ? 10.758 -10.399 7.111 1.00 86.94 379 ASN A O 1
ATOM 3024 N N . VAL A 1 380 ? 8.848 -10.244 8.281 1.00 86.75 380 VAL A N 1
ATOM 3025 C CA . VAL A 1 380 ? 9.442 -10.349 9.620 1.00 86.75 380 VAL A CA 1
ATOM 3026 C C . VAL A 1 380 ? 8.768 -11.462 10.413 1.00 86.75 380 VAL A C 1
ATOM 3028 O O . VAL A 1 380 ? 7.594 -11.757 10.209 1.00 86.75 380 VAL A O 1
ATOM 3031 N N . THR A 1 381 ? 9.509 -12.112 11.309 1.00 86.75 381 THR A N 1
ATOM 3032 C CA . THR A 1 381 ? 9.037 -13.327 12.010 1.00 86.75 381 THR A CA 1
ATOM 3033 C C . THR A 1 381 ? 8.770 -13.127 13.497 1.00 86.75 381 THR A C 1
ATOM 3035 O O . THR A 1 381 ? 8.158 -13.984 14.124 1.00 86.75 381 THR A O 1
ATOM 3038 N N . ALA A 1 382 ? 9.199 -12.005 14.067 1.00 88.62 382 ALA A N 1
ATOM 3039 C CA . ALA A 1 382 ? 9.024 -11.688 15.477 1.00 88.62 382 ALA A CA 1
ATOM 3040 C C . ALA A 1 382 ? 8.883 -10.171 15.663 1.00 88.62 382 ALA A C 1
ATOM 3042 O O . ALA A 1 382 ? 9.360 -9.439 14.800 1.00 88.62 382 ALA A O 1
ATOM 3043 N N . PRO A 1 383 ? 8.272 -9.687 16.759 1.00 91.38 383 PRO A N 1
ATOM 3044 C CA . PRO A 1 383 ? 8.230 -8.265 17.089 1.00 91.38 383 PRO A CA 1
ATOM 3045 C C . PRO A 1 383 ? 9.637 -7.687 17.328 1.00 91.38 383 PRO A C 1
ATOM 3047 O O . PRO A 1 383 ? 10.581 -8.399 17.692 1.00 91.38 383 PRO A O 1
ATOM 3050 N N . GLY A 1 384 ? 9.795 -6.381 17.133 1.00 91.38 384 GLY A N 1
ATOM 3051 C CA . GLY A 1 384 ? 11.095 -5.721 17.191 1.00 91.38 384 GLY A CA 1
ATOM 3052 C C . GLY A 1 384 ? 11.125 -4.394 16.448 1.00 91.38 384 GLY A C 1
ATOM 3053 O O . GLY A 1 384 ? 10.088 -3.801 16.160 1.00 91.38 384 GLY A O 1
ATOM 3054 N N . LYS A 1 385 ? 12.339 -3.933 16.145 1.00 90.50 385 LYS A N 1
ATOM 3055 C CA . LYS A 1 385 ? 12.600 -2.688 15.418 1.00 90.50 385 LYS A CA 1
ATOM 3056 C C . LYS A 1 385 ? 13.003 -2.972 13.980 1.00 90.50 385 LYS A C 1
ATOM 3058 O O . LYS A 1 385 ? 13.760 -3.907 13.722 1.00 90.50 385 LYS A O 1
ATOM 3063 N N . TYR A 1 386 ? 12.562 -2.117 13.071 1.00 90.69 386 TYR A N 1
ATOM 3064 C CA . TYR A 1 386 ? 12.783 -2.230 11.637 1.00 90.69 386 TYR A CA 1
ATOM 3065 C C . TYR A 1 386 ? 13.131 -0.875 11.043 1.00 90.69 386 TYR A C 1
ATOM 3067 O O . TYR A 1 386 ? 12.609 0.152 11.471 1.00 90.69 386 TYR A O 1
ATOM 3075 N N . VAL A 1 387 ? 14.021 -0.866 10.060 1.00 88.81 387 VAL A N 1
ATOM 3076 C CA . VAL A 1 387 ? 14.467 0.362 9.398 1.00 88.81 387 VAL A CA 1
ATOM 3077 C C . VAL A 1 387 ? 15.005 0.035 8.011 1.00 88.81 387 VAL A C 1
ATOM 3079 O O . VAL A 1 387 ? 15.553 -1.045 7.790 1.00 88.81 387 VAL A O 1
ATOM 3082 N N . LEU A 1 388 ? 14.878 0.969 7.076 1.00 87.81 388 LEU A N 1
ATOM 3083 C CA . LEU A 1 388 ? 15.546 0.908 5.784 1.00 87.81 388 LEU A CA 1
ATOM 3084 C C . LEU A 1 388 ? 16.874 1.649 5.879 1.00 87.81 388 LEU A C 1
ATOM 3086 O O . LEU A 1 388 ? 16.914 2.818 6.272 1.00 87.81 388 LEU A O 1
ATOM 3090 N N . LEU A 1 389 ? 17.964 0.972 5.523 1.00 85.69 389 LEU A N 1
ATOM 3091 C CA . LEU A 1 389 ? 19.302 1.553 5.535 1.00 85.69 389 LEU A CA 1
ATOM 3092 C C . LEU A 1 389 ? 19.899 1.562 4.131 1.00 85.69 389 LEU A C 1
ATOM 3094 O O . LEU A 1 389 ? 19.967 0.514 3.493 1.00 85.69 389 LEU A O 1
ATOM 3098 N N . ALA A 1 390 ? 20.388 2.719 3.692 1.00 83.00 390 ALA A N 1
ATOM 3099 C CA . ALA A 1 390 ? 21.224 2.849 2.504 1.00 83.00 390 ALA A CA 1
ATOM 3100 C C . ALA A 1 390 ? 22.697 2.623 2.852 1.00 83.00 390 ALA A C 1
ATOM 3102 O O . ALA A 1 390 ? 23.161 3.040 3.919 1.00 83.00 390 ALA A O 1
ATOM 3103 N N . ASP A 1 391 ? 23.446 2.017 1.935 1.00 80.38 391 ASP A N 1
ATOM 3104 C CA . ASP A 1 391 ? 24.906 2.086 1.952 1.00 80.38 391 ASP A CA 1
ATOM 3105 C C . ASP A 1 391 ? 25.406 3.536 1.891 1.00 80.38 391 ASP A C 1
ATOM 3107 O O . ASP A 1 391 ? 24.881 4.367 1.156 1.00 80.38 391 ASP A O 1
ATOM 3111 N N . GLU A 1 392 ? 26.449 3.848 2.659 1.00 74.62 392 GLU A N 1
ATOM 3112 C CA . GLU A 1 392 ? 27.224 5.077 2.499 1.00 74.62 392 GLU A CA 1
ATOM 3113 C C . GLU A 1 392 ? 28.247 4.887 1.372 1.00 74.62 392 GLU A C 1
ATOM 3115 O O . GLU A 1 392 ? 29.442 4.727 1.626 1.00 74.62 392 GLU A O 1
ATOM 3120 N N . GLN A 1 393 ? 27.790 4.871 0.118 1.00 67.94 393 GLN A N 1
ATOM 3121 C CA . GLN A 1 393 ? 28.674 4.782 -1.044 1.00 67.94 393 GLN A CA 1
ATOM 3122 C C . GLN A 1 393 ? 28.599 6.053 -1.894 1.00 67.94 393 GLN A C 1
ATOM 3124 O O . GLN A 1 393 ? 27.691 6.203 -2.708 1.00 67.94 393 GLN A O 1
ATOM 3129 N N . PRO A 1 394 ? 29.569 6.976 -1.766 1.00 64.94 394 PRO A N 1
ATOM 3130 C CA . PRO A 1 394 ? 29.675 8.052 -2.735 1.00 64.94 394 PRO A CA 1
ATOM 3131 C C . PRO A 1 394 ? 30.099 7.454 -4.082 1.00 64.94 394 PRO A C 1
ATOM 3133 O O . PRO A 1 394 ? 31.192 6.900 -4.189 1.00 64.94 394 PRO A O 1
ATOM 3136 N N . TYR A 1 395 ? 29.247 7.572 -5.101 1.00 76.06 395 TYR A N 1
ATOM 3137 C CA . TYR A 1 395 ? 29.657 7.404 -6.496 1.00 76.06 395 TYR A CA 1
ATOM 3138 C C . TYR A 1 395 ? 30.146 8.758 -7.006 1.00 76.06 395 TYR A C 1
ATOM 3140 O O . TYR A 1 395 ? 29.367 9.587 -7.472 1.00 76.06 395 TYR A O 1
ATOM 3148 N N . TYR A 1 396 ? 31.447 9.015 -6.852 1.00 76.31 396 TYR A N 1
ATOM 3149 C CA . TYR A 1 396 ? 32.045 10.332 -7.111 1.00 76.31 396 TYR A CA 1
ATOM 3150 C C . TYR A 1 396 ? 31.911 10.792 -8.570 1.00 76.31 396 TYR A C 1
ATOM 3152 O O . TYR A 1 396 ? 32.002 11.985 -8.852 1.00 76.31 396 TYR A O 1
ATOM 3160 N N . ASP A 1 397 ? 31.719 9.854 -9.493 1.00 82.75 397 ASP A N 1
ATOM 3161 C CA . ASP A 1 397 ? 31.553 10.080 -10.927 1.00 82.75 397 ASP A CA 1
ATOM 3162 C C . ASP A 1 397 ? 30.092 10.089 -11.398 1.00 82.75 397 ASP A C 1
ATOM 3164 O O . ASP A 1 397 ? 29.850 10.135 -12.604 1.00 82.75 397 ASP A O 1
ATOM 3168 N N . LEU A 1 398 ? 29.132 10.098 -10.467 1.00 79.19 398 LEU A N 1
ATOM 3169 C CA . LEU A 1 398 ? 27.706 10.258 -10.748 1.00 79.19 398 LEU A CA 1
ATOM 3170 C C . LEU A 1 398 ? 27.138 11.508 -10.044 1.00 79.19 398 LEU A C 1
ATOM 3172 O O . LEU A 1 398 ? 26.327 11.402 -9.119 1.00 79.19 398 LEU A O 1
ATOM 3176 N N . PRO A 1 399 ? 27.571 12.721 -10.436 1.00 71.62 399 PRO A N 1
ATOM 3177 C CA . PRO A 1 399 ? 26.989 13.945 -9.900 1.00 71.62 399 PRO A CA 1
ATOM 3178 C C . PRO A 1 399 ? 25.514 14.075 -10.310 1.00 71.62 399 PRO A C 1
ATOM 3180 O O . PRO A 1 399 ? 25.110 13.564 -11.352 1.00 71.62 399 PRO A O 1
ATOM 3183 N N . GLY A 1 400 ? 24.716 14.821 -9.538 1.00 67.56 400 GLY A N 1
ATOM 3184 C CA . GLY A 1 400 ? 23.278 14.989 -9.812 1.00 67.56 400 GLY A CA 1
ATOM 3185 C C . GLY A 1 400 ? 22.948 15.545 -11.206 1.00 67.56 400 GLY A C 1
ATOM 3186 O O . GLY A 1 400 ? 21.888 15.253 -11.736 1.00 67.56 400 GLY A O 1
ATOM 3187 N N . TYR A 1 401 ? 23.870 16.274 -11.842 1.00 73.69 401 TYR A N 1
ATOM 3188 C CA . TYR A 1 401 ? 23.716 16.805 -13.204 1.00 73.69 401 TYR A CA 1
ATOM 3189 C C . TYR A 1 401 ? 24.128 15.831 -14.326 1.00 73.69 401 TYR A C 1
ATOM 3191 O O . TYR A 1 401 ? 24.112 16.214 -15.494 1.00 73.69 401 TYR A O 1
ATOM 3199 N N . TYR A 1 402 ? 24.563 14.607 -14.007 1.00 77.94 402 TYR A N 1
ATOM 3200 C CA . TYR A 1 402 ? 24.848 13.597 -15.028 1.00 77.94 402 TYR A CA 1
ATOM 3201 C C . TYR A 1 402 ? 23.540 13.188 -15.745 1.00 77.94 402 TYR A C 1
ATOM 3203 O O . TYR A 1 402 ? 22.538 12.982 -15.063 1.00 77.94 402 TYR A O 1
ATOM 3211 N N . PRO A 1 403 ? 23.507 13.054 -17.085 1.00 76.50 403 PRO A N 1
ATOM 3212 C CA . PRO A 1 403 ? 22.295 12.645 -17.802 1.00 76.50 403 PRO A CA 1
ATOM 3213 C C . PRO A 1 403 ? 21.740 11.306 -17.296 1.00 76.50 403 PRO A C 1
ATOM 3215 O O . PRO A 1 403 ? 22.472 10.323 -17.194 1.00 76.50 403 PRO A O 1
ATOM 3218 N N . GLY A 1 404 ? 20.454 11.271 -16.940 1.00 72.62 404 GLY A N 1
ATOM 3219 C CA . GLY A 1 404 ? 19.816 10.079 -16.370 1.00 72.62 404 GLY A CA 1
ATOM 3220 C C . GLY A 1 404 ? 20.306 9.696 -14.965 1.00 72.62 404 GLY A C 1
ATOM 3221 O O . GLY A 1 404 ? 20.060 8.570 -14.529 1.00 72.62 404 GLY A O 1
ATOM 3222 N N . SER A 1 405 ? 20.993 10.596 -14.247 1.00 75.75 405 SER A N 1
ATOM 3223 C CA . SER A 1 405 ? 21.496 10.372 -12.881 1.00 75.75 405 SER A CA 1
ATOM 3224 C C . SER A 1 405 ? 20.418 9.839 -11.939 1.00 75.75 405 SER A C 1
ATOM 3226 O O . SER A 1 405 ? 20.678 8.870 -11.233 1.00 75.75 405 SER A O 1
ATOM 3228 N N . ASP A 1 406 ? 19.211 10.405 -11.970 1.00 74.38 406 ASP A N 1
ATOM 3229 C CA . ASP A 1 406 ? 18.085 9.988 -11.127 1.00 74.38 406 ASP A CA 1
ATOM 3230 C C . ASP A 1 406 ? 17.707 8.520 -11.367 1.00 74.38 406 ASP A C 1
ATOM 3232 O O . ASP A 1 406 ? 17.562 7.738 -10.424 1.00 74.38 406 ASP A O 1
ATOM 3236 N N . HIS A 1 407 ? 17.636 8.105 -12.634 1.00 76.81 407 HIS A N 1
ATOM 3237 C CA . HIS A 1 407 ? 17.345 6.722 -13.006 1.00 76.81 407 HIS A CA 1
ATOM 3238 C C . HIS A 1 407 ? 18.462 5.774 -12.563 1.00 76.81 407 HIS A C 1
ATOM 3240 O O . HIS A 1 407 ? 18.184 4.696 -12.034 1.00 76.81 407 HIS A O 1
ATOM 3246 N N . ILE A 1 408 ? 19.723 6.174 -12.722 1.00 80.50 408 ILE A N 1
ATOM 3247 C CA . ILE A 1 408 ? 20.873 5.368 -12.302 1.00 80.50 408 ILE A CA 1
ATOM 3248 C C . ILE A 1 408 ? 20.898 5.223 -10.773 1.00 80.50 408 ILE A C 1
ATOM 3250 O O . ILE A 1 408 ? 21.059 4.109 -10.273 1.00 80.50 408 ILE A O 1
ATOM 3254 N N . TRP A 1 409 ? 20.687 6.316 -10.031 1.00 78.12 409 TRP A N 1
ATOM 3255 C CA . TRP A 1 409 ? 20.591 6.313 -8.569 1.00 78.12 409 TRP A CA 1
ATOM 3256 C C . TRP A 1 409 ? 19.467 5.408 -8.080 1.00 78.12 409 TRP A C 1
ATOM 3258 O O . TRP A 1 409 ? 19.671 4.601 -7.172 1.00 78.12 409 TRP A O 1
ATOM 3268 N N . ASN A 1 410 ? 18.308 5.480 -8.727 1.00 76.38 410 ASN A N 1
ATOM 3269 C CA . ASN A 1 410 ? 17.199 4.592 -8.435 1.00 76.38 410 ASN A CA 1
ATOM 3270 C C . ASN A 1 410 ? 17.576 3.120 -8.674 1.00 76.38 410 ASN A C 1
ATOM 3272 O O . ASN A 1 410 ? 17.376 2.288 -7.792 1.00 76.38 410 ASN A O 1
ATOM 3276 N N . PHE A 1 411 ? 18.212 2.796 -9.803 1.00 80.06 411 PHE A N 1
ATOM 3277 C CA . PHE A 1 411 ? 18.606 1.421 -10.118 1.00 80.06 411 PHE A CA 1
ATOM 3278 C C . PHE A 1 411 ? 19.553 0.832 -9.070 1.00 80.06 411 PHE A C 1
ATOM 3280 O O . PHE A 1 411 ? 19.312 -0.251 -8.542 1.00 80.06 411 PHE A O 1
ATOM 3287 N N . ILE A 1 412 ? 20.621 1.556 -8.733 1.00 80.81 412 ILE A N 1
ATOM 3288 C CA . ILE A 1 412 ? 21.643 1.071 -7.795 1.00 80.81 412 ILE A CA 1
ATOM 3289 C C . ILE A 1 412 ? 21.172 1.108 -6.337 1.00 80.81 412 ILE A C 1
ATOM 3291 O O . ILE A 1 412 ? 21.763 0.444 -5.487 1.00 80.81 412 ILE A O 1
ATOM 3295 N N . SER A 1 413 ? 20.100 1.851 -6.039 1.00 79.38 413 SER A N 1
ATOM 3296 C CA . SER A 1 413 ? 19.422 1.757 -4.746 1.00 79.38 413 SER A CA 1
ATOM 3297 C C . SER A 1 413 ? 18.669 0.435 -4.587 1.00 79.38 413 SER A C 1
ATOM 3299 O O . SER A 1 413 ? 18.589 -0.083 -3.474 1.00 79.38 413 SER A O 1
ATOM 3301 N N . LYS A 1 414 ? 18.190 -0.140 -5.701 1.00 78.44 414 LYS A N 1
ATOM 3302 C CA . LYS A 1 414 ? 17.400 -1.377 -5.744 1.00 78.44 414 LYS A CA 1
ATOM 3303 C C . LYS A 1 414 ? 18.252 -2.633 -5.922 1.00 78.44 414 LYS A C 1
ATOM 3305 O O . LYS A 1 414 ? 17.950 -3.668 -5.330 1.00 78.44 414 LYS A O 1
ATOM 3310 N N . TYR A 1 415 ? 19.314 -2.535 -6.719 1.00 79.75 415 TYR A N 1
ATOM 3311 C CA . TYR A 1 415 ? 20.093 -3.673 -7.197 1.00 79.75 415 TYR A CA 1
ATOM 3312 C C . TYR A 1 415 ? 21.586 -3.545 -6.865 1.00 79.75 415 TYR A C 1
ATOM 3314 O O . TYR A 1 415 ? 22.224 -2.534 -7.163 1.00 79.75 415 TYR A O 1
ATOM 3322 N N . ASP A 1 416 ? 22.182 -4.608 -6.313 1.00 81.62 416 ASP A N 1
ATOM 3323 C CA . ASP A 1 416 ? 23.631 -4.667 -6.078 1.00 81.62 416 ASP A CA 1
ATOM 3324 C C . ASP A 1 416 ? 24.392 -4.963 -7.382 1.00 81.62 416 ASP A C 1
ATOM 3326 O O . ASP A 1 416 ? 24.573 -6.112 -7.793 1.00 81.62 416 ASP A O 1
ATOM 3330 N N . VAL A 1 417 ? 24.876 -3.903 -8.030 1.00 85.00 417 VAL A N 1
ATOM 3331 C CA . VAL A 1 417 ? 25.655 -3.983 -9.278 1.00 85.00 417 VAL A CA 1
ATOM 3332 C C . VAL A 1 417 ? 27.162 -4.151 -9.059 1.00 85.00 417 VAL A C 1
ATOM 3334 O O . VAL A 1 417 ? 27.907 -4.360 -10.022 1.00 85.00 417 VAL A O 1
ATOM 3337 N N . SER A 1 418 ? 27.638 -4.067 -7.812 1.00 83.19 418 SER A N 1
ATOM 3338 C CA . SER A 1 418 ? 29.063 -3.901 -7.492 1.00 83.19 418 SER A CA 1
ATOM 3339 C C . SER A 1 418 ? 29.936 -5.033 -8.043 1.00 83.19 418 SER A C 1
ATOM 3341 O O . SER A 1 418 ? 30.968 -4.786 -8.674 1.00 83.19 418 SER A O 1
ATOM 3343 N N . LYS A 1 419 ? 29.483 -6.281 -7.872 1.00 83.94 419 LYS A N 1
ATOM 3344 C CA . LYS A 1 419 ? 30.170 -7.491 -8.349 1.00 83.94 419 LYS A CA 1
ATOM 3345 C C . LYS A 1 419 ? 30.100 -7.666 -9.863 1.00 83.94 419 LYS A C 1
ATOM 3347 O O . LYS A 1 419 ? 31.036 -8.201 -10.446 1.00 83.94 419 LYS A O 1
ATOM 3352 N N . ILE A 1 420 ? 29.005 -7.246 -10.499 1.00 87.75 420 ILE A N 1
ATOM 3353 C CA . ILE A 1 420 ? 28.819 -7.404 -11.949 1.00 87.75 420 ILE A CA 1
ATOM 3354 C C . ILE A 1 420 ? 29.740 -6.439 -12.693 1.00 87.75 420 ILE A C 1
ATOM 3356 O O . ILE A 1 420 ? 30.454 -6.845 -13.607 1.00 87.75 420 ILE A O 1
ATOM 3360 N N . LEU A 1 421 ? 29.767 -5.180 -12.255 1.00 88.62 421 LEU A N 1
ATOM 3361 C CA . LEU A 1 421 ? 30.514 -4.104 -12.906 1.00 88.62 421 LEU A CA 1
ATOM 3362 C C . LEU A 1 421 ? 31.966 -3.977 -12.413 1.00 88.62 421 LEU A C 1
ATOM 3364 O O . LEU A 1 421 ? 32.694 -3.095 -12.885 1.00 88.62 421 LEU A O 1
ATOM 3368 N N . ASN A 1 422 ? 32.387 -4.850 -11.485 1.00 84.50 422 ASN A N 1
ATOM 3369 C CA . ASN A 1 422 ? 33.693 -4.844 -10.817 1.00 84.50 422 ASN A CA 1
ATOM 3370 C C . ASN A 1 422 ? 34.057 -3.453 -10.274 1.00 84.50 422 ASN A C 1
ATOM 3372 O O . ASN A 1 422 ? 35.110 -2.898 -10.598 1.00 84.50 422 ASN A O 1
ATOM 3376 N N . LEU A 1 423 ? 33.150 -2.863 -9.493 1.00 82.69 423 LEU A N 1
ATOM 3377 C CA . LEU A 1 423 ? 33.322 -1.507 -8.973 1.00 82.69 423 LEU A CA 1
ATOM 3378 C C . LEU A 1 423 ? 34.380 -1.480 -7.861 1.00 82.69 423 LEU A C 1
ATOM 3380 O O . LEU A 1 423 ? 34.416 -2.348 -6.990 1.00 82.69 423 LEU A O 1
ATOM 3384 N N . SER A 1 424 ? 35.238 -0.459 -7.877 1.00 72.25 424 SER A N 1
ATOM 3385 C CA . SER A 1 424 ? 36.268 -0.238 -6.858 1.00 72.25 424 SER A CA 1
ATOM 3386 C C . SER A 1 424 ? 36.423 1.252 -6.566 1.00 72.25 424 SER A C 1
ATOM 3388 O O . SER A 1 424 ? 36.474 2.052 -7.496 1.00 72.25 424 SER A O 1
ATOM 3390 N N . GLY A 1 425 ? 36.552 1.623 -5.289 1.00 70.25 425 GLY A N 1
ATOM 3391 C CA . GLY A 1 425 ? 36.913 2.988 -4.886 1.00 70.25 425 GLY A CA 1
ATOM 3392 C C . GLY A 1 425 ? 35.800 4.042 -4.968 1.00 70.25 425 GLY A C 1
ATOM 3393 O O . GLY A 1 425 ? 36.128 5.221 -4.971 1.00 70.25 425 GLY A O 1
ATOM 3394 N N . GLY A 1 426 ? 34.520 3.649 -5.024 1.00 73.88 426 GLY A N 1
ATOM 3395 C CA . GLY A 1 426 ? 33.395 4.601 -5.068 1.00 73.88 426 GLY A CA 1
ATOM 3396 C C . GLY A 1 426 ? 33.168 5.236 -6.445 1.00 73.88 426 GLY A C 1
ATOM 3397 O O . GLY A 1 426 ? 32.827 6.408 -6.545 1.00 73.88 426 GLY A O 1
ATOM 3398 N N . TYR A 1 427 ? 33.403 4.481 -7.519 1.00 83.44 427 TYR A N 1
ATOM 3399 C CA . TYR A 1 427 ? 33.196 4.928 -8.898 1.00 83.44 427 TYR A CA 1
ATOM 3400 C C . TYR A 1 427 ? 32.325 3.920 -9.649 1.00 83.44 427 TYR A C 1
ATOM 3402 O O . TYR A 1 427 ? 32.599 2.717 -9.596 1.00 83.44 427 TYR A O 1
ATOM 3410 N N . LEU A 1 428 ? 31.294 4.403 -10.344 1.00 86.12 428 LEU A N 1
ATOM 3411 C CA . LEU A 1 428 ? 30.394 3.593 -11.177 1.00 86.12 428 LEU A CA 1
ATOM 3412 C C . LEU A 1 428 ? 30.947 3.419 -12.605 1.00 86.12 428 LEU A C 1
ATOM 3414 O O . LEU A 1 428 ? 30.701 2.414 -13.282 1.00 86.12 428 LEU A O 1
ATOM 3418 N N . TYR A 1 429 ? 31.746 4.391 -13.041 1.00 89.56 429 TYR A N 1
ATOM 3419 C CA . TYR A 1 429 ? 32.257 4.604 -14.388 1.00 89.56 429 TYR A CA 1
ATOM 3420 C C . TYR A 1 429 ? 31.138 4.616 -15.436 1.00 89.56 429 TYR A C 1
ATOM 3422 O O . TYR A 1 429 ? 31.159 3.784 -16.346 1.00 89.56 429 TYR A O 1
ATOM 3430 N N . PRO A 1 430 ? 30.159 5.538 -15.345 1.00 90.44 430 PRO A N 1
ATOM 3431 C CA . PRO A 1 430 ? 28.950 5.472 -16.164 1.00 90.44 430 PRO A CA 1
ATOM 3432 C C . PRO A 1 430 ? 29.239 5.597 -17.671 1.00 90.44 430 PRO A C 1
ATOM 3434 O O . PRO A 1 430 ? 28.534 4.995 -18.469 1.00 90.44 430 PRO A O 1
ATOM 3437 N N . GLY A 1 431 ? 30.329 6.264 -18.070 1.00 90.88 431 GLY A N 1
ATOM 3438 C CA . GLY A 1 431 ? 30.767 6.347 -19.471 1.00 90.88 431 GLY A CA 1
ATOM 3439 C C . GLY A 1 431 ? 31.513 5.119 -20.020 1.00 90.88 431 GLY A C 1
ATOM 3440 O O . GLY A 1 431 ? 31.874 5.120 -21.194 1.00 90.88 431 GLY A O 1
ATOM 3441 N N . ARG A 1 432 ? 31.795 4.082 -19.214 1.00 93.81 432 ARG A N 1
ATOM 3442 C CA . ARG A 1 432 ? 32.372 2.830 -19.740 1.00 93.81 432 ARG A CA 1
ATOM 3443 C C . ARG A 1 432 ? 31.321 2.050 -20.511 1.00 93.81 432 ARG A C 1
ATOM 3445 O O . ARG A 1 432 ? 30.149 2.074 -20.154 1.00 93.81 432 ARG A O 1
ATOM 3452 N N . THR A 1 433 ? 31.756 1.333 -21.535 1.00 96.56 433 THR A N 1
ATOM 3453 C CA . THR A 1 433 ? 30.904 0.441 -22.317 1.00 96.56 433 THR A CA 1
ATOM 3454 C C . THR A 1 433 ? 30.511 -0.803 -21.521 1.00 96.56 433 THR A C 1
ATOM 3456 O O . THR A 1 433 ? 31.164 -1.164 -20.537 1.00 96.56 433 THR A O 1
ATOM 3459 N N . VAL A 1 434 ? 29.404 -1.429 -21.924 1.00 96.62 434 VAL A N 1
ATOM 3460 C CA . VAL A 1 434 ? 28.885 -2.655 -21.305 1.00 96.62 434 VAL A CA 1
ATOM 3461 C C . VAL A 1 434 ? 29.290 -3.867 -22.139 1.00 96.62 434 VAL A C 1
ATOM 3463 O O . VAL A 1 434 ? 28.972 -3.952 -23.325 1.00 96.62 434 VAL A O 1
ATOM 3466 N N . SER A 1 435 ? 29.954 -4.834 -21.510 1.00 96.19 435 SER A N 1
ATOM 3467 C CA . SER A 1 435 ? 30.295 -6.117 -22.131 1.00 96.19 435 SER A CA 1
ATOM 3468 C C . SER A 1 435 ? 29.099 -7.076 -22.195 1.00 96.19 435 SER A C 1
ATOM 3470 O O . SER A 1 435 ? 28.169 -6.991 -21.392 1.00 96.19 435 SER A O 1
ATOM 3472 N N . VAL A 1 436 ? 29.141 -8.062 -23.100 1.00 95.19 436 VAL A N 1
ATOM 3473 C CA . VAL A 1 436 ? 28.133 -9.139 -23.196 1.00 95.19 436 VAL A CA 1
ATOM 3474 C C . VAL A 1 436 ? 27.910 -9.817 -21.839 1.00 95.19 436 VAL A C 1
ATOM 3476 O O . VAL A 1 436 ? 26.771 -10.084 -21.459 1.00 95.19 436 VAL A O 1
ATOM 3479 N N . LYS A 1 437 ? 28.989 -10.079 -21.089 1.00 92.06 437 LYS A N 1
ATOM 3480 C CA . LYS A 1 437 ? 28.914 -10.677 -19.752 1.00 92.06 437 LYS A CA 1
ATOM 3481 C C . LYS A 1 437 ? 28.156 -9.783 -18.773 1.00 92.06 437 LYS A C 1
ATOM 3483 O O . LYS A 1 437 ? 27.270 -10.276 -18.082 1.00 92.06 437 LYS A O 1
ATOM 3488 N N . GLU A 1 438 ? 28.513 -8.503 -18.693 1.00 93.56 438 GLU A N 1
ATOM 3489 C CA . GLU A 1 438 ? 27.845 -7.553 -17.795 1.00 93.56 438 GLU A CA 1
ATOM 3490 C C . GLU A 1 438 ? 26.362 -7.423 -18.145 1.00 93.56 438 GLU A C 1
ATOM 3492 O O . GLU A 1 438 ? 25.526 -7.512 -17.254 1.00 93.56 438 GLU A O 1
ATOM 3497 N N . ALA A 1 439 ? 26.029 -7.305 -19.432 1.00 93.75 439 ALA A N 1
ATOM 3498 C CA . ALA A 1 439 ? 24.653 -7.153 -19.890 1.00 93.75 439 ALA A CA 1
ATOM 3499 C C . ALA A 1 439 ? 23.762 -8.340 -19.494 1.00 93.75 439 ALA A C 1
ATOM 3501 O O . ALA A 1 439 ? 22.698 -8.139 -18.917 1.00 93.75 439 ALA A O 1
ATOM 3502 N N . VAL A 1 440 ? 24.212 -9.576 -19.740 1.00 90.50 440 VAL A N 1
ATOM 3503 C CA . VAL A 1 440 ? 23.452 -10.788 -19.379 1.00 90.50 440 VAL A CA 1
ATOM 3504 C C . VAL A 1 440 ? 23.275 -10.906 -17.862 1.00 90.50 440 VAL A C 1
ATOM 3506 O O . VAL A 1 440 ? 22.181 -11.229 -17.401 1.00 90.50 440 VAL A O 1
ATOM 3509 N N . LEU A 1 441 ? 24.320 -10.609 -17.080 1.00 88.44 441 LEU A N 1
ATOM 3510 C CA . LEU A 1 441 ? 24.245 -10.647 -15.617 1.00 88.44 441 LEU A CA 1
ATOM 3511 C C . LEU A 1 441 ? 23.307 -9.566 -15.057 1.00 88.44 441 LEU A C 1
ATOM 3513 O O . LEU A 1 441 ? 22.568 -9.844 -14.116 1.00 88.44 441 LEU A O 1
ATOM 3517 N N . LEU A 1 442 ? 23.302 -8.361 -15.638 1.00 89.38 442 LEU A N 1
ATOM 3518 C CA . LEU A 1 442 ? 22.356 -7.301 -15.272 1.00 89.38 442 LEU A CA 1
ATOM 3519 C C . LEU A 1 442 ? 20.910 -7.701 -15.602 1.00 89.38 442 LEU A C 1
ATOM 3521 O O . LEU A 1 442 ? 20.029 -7.502 -14.771 1.00 89.38 442 LEU A O 1
ATOM 3525 N N . CYS A 1 443 ? 20.656 -8.327 -16.759 1.00 87.94 443 CYS A N 1
ATOM 3526 C CA . CYS A 1 443 ? 19.325 -8.855 -17.083 1.00 87.94 443 CYS A CA 1
ATOM 3527 C C . CYS A 1 443 ? 18.858 -9.888 -16.045 1.00 87.94 443 CYS A C 1
ATOM 3529 O O . CYS A 1 443 ? 17.722 -9.820 -15.581 1.00 87.94 443 CYS A O 1
ATOM 3531 N N . GLY A 1 444 ? 19.735 -10.820 -15.656 1.00 80.19 444 GLY A N 1
ATOM 3532 C CA . GLY A 1 444 ? 19.424 -11.824 -14.633 1.00 80.19 444 GLY A CA 1
ATOM 3533 C C . GLY A 1 444 ? 19.145 -11.217 -13.256 1.00 80.19 444 GLY A C 1
ATOM 3534 O O . GLY A 1 444 ? 18.251 -11.685 -12.552 1.00 80.19 444 GLY A O 1
ATOM 3535 N N . LEU A 1 445 ? 19.861 -10.144 -12.901 1.00 80.38 445 LEU A N 1
ATOM 3536 C CA . LEU A 1 445 ? 19.658 -9.405 -11.654 1.00 80.38 445 LEU A CA 1
ATOM 3537 C C . LEU A 1 445 ? 18.259 -8.775 -11.576 1.00 80.38 445 LEU A C 1
ATOM 3539 O O . LEU A 1 445 ? 17.623 -8.844 -10.530 1.00 80.38 445 LEU A O 1
ATOM 3543 N N . VAL A 1 446 ? 17.775 -8.194 -12.677 1.00 77.88 446 VAL A N 1
ATOM 3544 C CA . VAL A 1 446 ? 16.482 -7.488 -12.716 1.00 77.88 446 VAL A CA 1
ATOM 3545 C C . VAL A 1 446 ? 15.291 -8.445 -12.836 1.00 77.88 446 VAL A C 1
ATOM 3547 O O . VAL A 1 446 ? 14.266 -8.221 -12.204 1.00 77.88 446 VAL A O 1
ATOM 3550 N N . VAL A 1 447 ? 15.408 -9.535 -13.603 1.00 73.75 447 VAL A N 1
ATOM 3551 C CA . VAL A 1 447 ? 14.304 -10.501 -13.817 1.00 73.75 447 VAL A CA 1
ATOM 3552 C C . VAL A 1 447 ? 14.069 -11.415 -12.593 1.00 73.75 447 VAL A C 1
ATOM 3554 O O . VAL A 1 447 ? 13.144 -12.222 -12.578 1.00 73.75 447 VAL A O 1
ATOM 3557 N N . GLY A 1 448 ? 14.849 -11.258 -11.517 1.00 62.91 448 GLY A N 1
ATOM 3558 C CA . GLY A 1 448 ? 14.544 -11.872 -10.223 1.00 62.91 448 GLY A CA 1
ATOM 3559 C C . GLY A 1 448 ? 14.996 -13.325 -10.077 1.00 62.91 448 GLY A C 1
ATOM 3560 O O . GLY A 1 448 ? 14.385 -14.090 -9.328 1.00 62.91 448 GLY A O 1
ATOM 3561 N N . GLU A 1 449 ? 16.089 -13.733 -10.731 1.00 50.62 449 GLU A N 1
ATOM 3562 C CA . GLU A 1 449 ? 16.720 -15.010 -10.390 1.00 50.62 449 GLU A CA 1
ATOM 3563 C C . GLU A 1 449 ? 17.476 -14.873 -9.054 1.00 50.62 449 GLU A C 1
ATOM 3565 O O . GLU A 1 449 ? 18.663 -14.554 -8.997 1.00 50.62 449 GLU A O 1
ATOM 3570 N N . ASN A 1 450 ? 16.741 -15.076 -7.957 1.00 43.34 450 ASN A N 1
ATOM 3571 C CA . ASN A 1 450 ? 17.195 -15.034 -6.566 1.00 43.34 450 ASN A CA 1
ATOM 3572 C C . ASN A 1 450 ? 18.454 -15.878 -6.321 1.00 43.34 450 ASN A C 1
ATOM 3574 O O . ASN A 1 450 ? 18.355 -17.033 -5.921 1.00 43.34 450 ASN A O 1
ATOM 3578 N N . GLY A 1 451 ? 19.647 -15.316 -6.508 1.00 44.06 451 GLY A N 1
ATOM 3579 C CA . GLY A 1 451 ? 20.914 -15.857 -6.002 1.00 44.06 451 GLY A CA 1
ATOM 3580 C C . GLY A 1 451 ? 21.385 -17.217 -6.552 1.00 44.06 451 GLY A C 1
ATOM 3581 O O . GLY A 1 451 ? 22.564 -17.531 -6.407 1.00 44.06 451 GLY A O 1
ATOM 3582 N N . GLU A 1 452 ? 20.528 -18.011 -7.200 1.00 40.09 452 GLU A N 1
ATOM 3583 C CA . GLU A 1 452 ? 20.847 -19.320 -7.793 1.00 40.09 452 GLU A CA 1
ATOM 3584 C C . GLU A 1 452 ? 21.704 -19.194 -9.060 1.00 40.09 452 GLU A C 1
ATOM 3586 O O . GLU A 1 452 ? 22.372 -20.142 -9.471 1.00 40.09 452 GLU A O 1
ATOM 3591 N N . SER A 1 453 ? 21.750 -18.002 -9.649 1.00 45.59 453 SER A N 1
ATOM 3592 C CA . SER A 1 453 ? 22.420 -17.749 -10.926 1.00 45.59 453 SER A CA 1
ATOM 3593 C C . SER A 1 453 ? 23.894 -17.374 -10.772 1.00 45.59 453 SER A C 1
ATOM 3595 O O . SER A 1 453 ? 24.633 -17.385 -11.754 1.00 45.59 453 SER A O 1
ATOM 3597 N N . TYR A 1 454 ? 24.370 -17.138 -9.541 1.00 44.22 454 TYR A N 1
ATOM 3598 C CA . TYR A 1 454 ? 25.789 -16.879 -9.250 1.00 44.22 454 TYR A CA 1
ATOM 3599 C C . TYR A 1 454 ? 26.700 -18.117 -9.410 1.00 44.22 454 TYR A C 1
ATOM 3601 O O . TYR A 1 454 ? 27.896 -18.032 -9.132 1.00 44.22 454 TYR A O 1
ATOM 3609 N N . GLY A 1 455 ? 26.166 -19.248 -9.888 1.00 49.91 455 GLY A N 1
ATOM 3610 C CA . GLY A 1 455 ? 26.926 -20.450 -10.252 1.00 49.91 455 GLY A CA 1
ATOM 3611 C C . GLY A 1 455 ? 26.635 -21.014 -11.649 1.00 49.91 455 GLY A C 1
ATOM 3612 O O . GLY A 1 455 ? 27.245 -22.017 -12.010 1.00 49.91 455 GLY A O 1
ATOM 3613 N N . LEU A 1 456 ? 25.729 -20.405 -12.426 1.00 57.91 456 LEU A N 1
ATOM 3614 C CA . LEU A 1 456 ? 25.408 -20.858 -13.785 1.00 57.91 456 LEU A CA 1
ATOM 3615 C C . LEU A 1 456 ? 26.454 -20.349 -14.782 1.00 57.91 456 LEU A C 1
ATOM 3617 O O . LEU A 1 456 ? 26.925 -19.212 -14.686 1.00 57.91 456 LEU A O 1
ATOM 3621 N N . ASP A 1 457 ? 26.801 -21.178 -15.768 1.00 77.44 457 ASP A N 1
ATOM 3622 C CA . ASP A 1 457 ? 27.603 -20.724 -16.903 1.00 77.44 457 ASP A CA 1
ATOM 3623 C C . ASP A 1 457 ? 26.826 -19.658 -17.699 1.00 77.44 457 ASP A C 1
ATOM 3625 O O . ASP A 1 457 ? 25.601 -19.724 -17.836 1.00 77.44 457 ASP A O 1
ATOM 3629 N N . LEU A 1 458 ? 27.528 -18.668 -18.259 1.00 83.06 458 LEU A N 1
ATOM 3630 C CA . LEU A 1 458 ? 26.920 -17.506 -18.925 1.00 83.06 4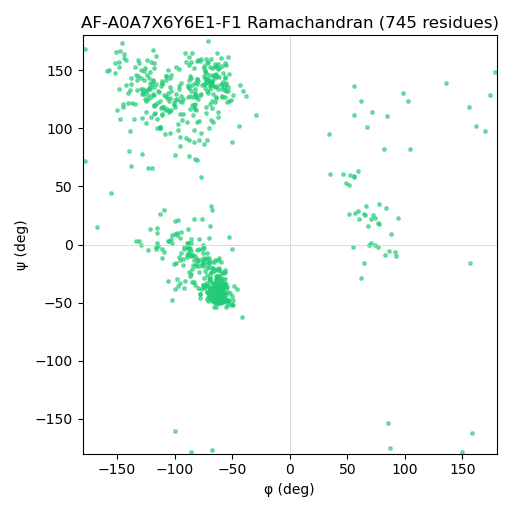58 LEU A CA 1
ATOM 3631 C C . LEU A 1 458 ? 25.956 -17.920 -20.050 1.00 83.06 458 LEU A C 1
ATOM 3633 O O . LEU A 1 458 ? 24.937 -17.270 -20.286 1.00 83.06 458 LEU A O 1
ATOM 3637 N N . LYS A 1 459 ? 26.268 -19.025 -20.736 1.00 85.69 459 LYS A N 1
ATOM 3638 C CA . LYS A 1 459 ? 25.437 -19.589 -21.801 1.00 85.69 459 LYS A CA 1
ATOM 3639 C C . LYS A 1 459 ? 24.136 -20.194 -21.280 1.00 85.69 459 LYS A C 1
ATOM 3641 O O . LYS A 1 459 ? 23.106 -20.078 -21.940 1.00 85.69 459 LYS A O 1
ATOM 3646 N N . GLU A 1 460 ? 24.180 -20.832 -20.118 1.00 85.19 460 GLU A N 1
ATOM 3647 C CA . GLU A 1 460 ? 23.001 -21.395 -19.467 1.00 85.19 460 GLU A CA 1
ATOM 3648 C C . GLU A 1 460 ? 22.071 -20.283 -18.981 1.00 85.19 460 GLU A C 1
ATOM 3650 O O . GLU A 1 460 ? 20.873 -20.334 -19.253 1.00 85.19 460 GLU A O 1
ATOM 3655 N N . MET A 1 461 ? 22.635 -19.224 -18.391 1.00 83.44 461 MET A N 1
ATOM 3656 C CA . MET A 1 461 ? 21.878 -18.038 -17.987 1.00 83.44 461 MET A CA 1
ATOM 3657 C C . MET A 1 461 ? 21.212 -17.348 -19.184 1.00 83.44 461 MET A C 1
ATOM 3659 O O . MET A 1 461 ? 20.009 -17.100 -19.164 1.00 83.44 461 MET A O 1
ATOM 3663 N N . ALA A 1 462 ? 21.958 -17.098 -20.266 1.00 87.75 462 ALA A N 1
ATOM 3664 C CA . ALA A 1 462 ? 21.393 -16.486 -21.468 1.00 87.75 462 ALA A CA 1
ATOM 3665 C C . ALA A 1 462 ? 20.254 -17.328 -22.063 1.00 87.75 462 ALA A C 1
ATOM 3667 O O . ALA A 1 462 ? 19.239 -16.775 -22.472 1.00 87.75 462 ALA A O 1
ATOM 3668 N N . LYS A 1 463 ? 20.378 -18.659 -22.070 1.00 88.12 463 LYS A N 1
ATOM 3669 C CA . LYS A 1 463 ? 19.310 -19.552 -22.535 1.00 88.12 463 LYS A CA 1
ATOM 3670 C C . LYS A 1 463 ? 18.089 -19.521 -21.612 1.00 88.12 463 LYS A C 1
ATOM 3672 O O . LYS A 1 463 ? 16.966 -19.457 -22.101 1.00 88.12 463 LYS A O 1
ATOM 3677 N N . ARG A 1 464 ? 18.299 -19.553 -20.293 1.00 83.50 464 ARG A N 1
ATOM 3678 C CA . ARG A 1 464 ? 17.227 -19.522 -19.285 1.00 83.50 464 ARG A CA 1
ATOM 3679 C C . ARG A 1 464 ? 16.397 -18.240 -19.377 1.00 83.50 464 ARG A C 1
ATOM 3681 O O . ARG A 1 464 ? 15.175 -18.304 -19.328 1.00 83.50 464 ARG A O 1
ATOM 3688 N N . LEU A 1 465 ? 17.059 -17.110 -19.617 1.00 82.25 465 LEU A N 1
ATOM 3689 C CA . LEU A 1 465 ? 16.428 -15.803 -19.822 1.00 82.25 465 LEU A CA 1
ATOM 3690 C C . LEU A 1 465 ? 15.881 -15.601 -21.256 1.00 82.25 465 LEU A C 1
ATOM 3692 O O . LEU A 1 465 ? 15.259 -14.579 -21.549 1.00 82.25 465 LEU A O 1
ATOM 3696 N N . GLY A 1 466 ? 16.104 -16.552 -22.174 1.00 86.88 466 GLY A N 1
ATOM 3697 C CA . GLY A 1 466 ? 15.694 -16.450 -23.581 1.00 86.88 466 GLY A CA 1
ATOM 3698 C C . GLY A 1 466 ? 16.426 -15.353 -24.366 1.00 86.88 466 GLY A C 1
ATOM 3699 O O . GLY A 1 466 ? 15.830 -14.711 -25.231 1.00 86.88 466 GLY A O 1
ATOM 3700 N N . LEU A 1 467 ? 17.694 -15.104 -24.029 1.00 89.38 467 LEU A N 1
ATOM 3701 C CA . LEU A 1 467 ? 18.581 -14.102 -24.634 1.00 89.38 467 LEU A CA 1
ATOM 3702 C C . LEU A 1 467 ? 19.484 -14.685 -25.730 1.00 89.38 467 LEU A C 1
ATOM 3704 O O . LEU A 1 467 ? 20.115 -13.928 -26.462 1.00 89.38 467 LEU A O 1
ATOM 3708 N N . ASP A 1 468 ? 19.556 -16.007 -25.873 1.00 85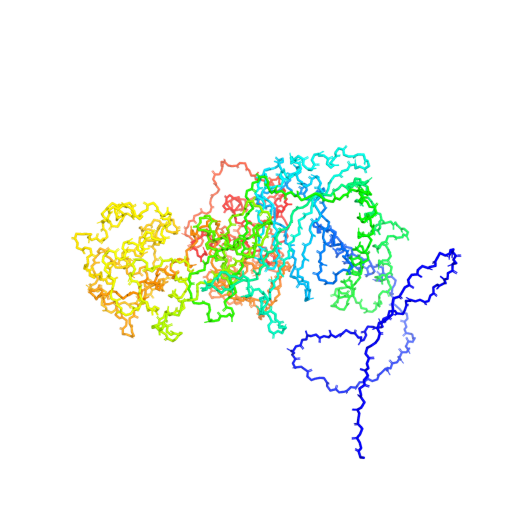.19 468 ASP A N 1
ATOM 3709 C CA . ASP A 1 468 ? 20.386 -16.712 -26.860 1.00 85.19 468 ASP A CA 1
ATOM 3710 C C . ASP A 1 468 ? 19.992 -16.404 -28.316 1.00 85.19 468 ASP A C 1
ATOM 3712 O O . ASP A 1 468 ? 20.847 -16.351 -29.200 1.00 85.19 468 ASP A O 1
ATOM 3716 N N . GLY A 1 469 ? 18.710 -16.117 -28.555 1.00 85.44 469 GLY A N 1
ATOM 3717 C CA . GLY A 1 469 ? 18.215 -15.585 -29.827 1.00 85.44 469 GLY A CA 1
ATOM 3718 C C . GLY A 1 469 ? 18.523 -14.099 -30.045 1.00 85.44 469 GLY A C 1
ATOM 3719 O O . GLY A 1 469 ? 18.451 -13.621 -31.174 1.00 85.44 469 GLY A O 1
ATOM 3720 N N . ILE A 1 470 ? 18.905 -13.360 -29.000 1.00 89.88 470 ILE A N 1
ATOM 3721 C CA . ILE A 1 470 ? 19.076 -11.900 -29.011 1.00 89.88 470 ILE A CA 1
ATOM 3722 C C . ILE A 1 470 ? 20.551 -11.530 -29.097 1.00 89.88 470 ILE A C 1
ATOM 3724 O O . ILE A 1 470 ? 20.912 -10.744 -29.970 1.00 89.88 470 ILE A O 1
ATOM 3728 N N . ILE A 1 471 ? 21.413 -12.132 -28.280 1.00 91.19 471 ILE A N 1
ATOM 3729 C CA . ILE A 1 471 ? 22.842 -11.819 -28.219 1.00 91.19 471 ILE A CA 1
ATOM 3730 C C . ILE A 1 471 ? 23.703 -13.085 -28.244 1.00 91.19 471 ILE A C 1
ATOM 3732 O O . ILE A 1 471 ? 23.381 -14.096 -27.622 1.00 91.19 471 ILE A O 1
ATOM 3736 N N . SER A 1 472 ? 24.836 -13.029 -28.949 1.00 89.44 472 SER A N 1
ATOM 3737 C CA . SER A 1 472 ? 25.812 -14.123 -28.923 1.00 89.44 472 SER A CA 1
ATOM 3738 C C . SER A 1 472 ? 26.720 -14.024 -27.698 1.00 89.44 472 SER A C 1
ATOM 3740 O O . SER A 1 472 ? 27.477 -13.064 -27.551 1.00 89.44 472 SER A O 1
ATOM 3742 N N . VAL A 1 473 ? 26.716 -15.070 -26.870 1.00 88.75 473 VAL A N 1
ATOM 3743 C CA . VAL A 1 473 ? 27.576 -15.203 -25.679 1.00 88.75 473 VAL A CA 1
ATOM 3744 C C . VAL A 1 473 ? 28.967 -15.780 -25.969 1.00 88.75 473 VAL A C 1
ATOM 3746 O O . VAL A 1 473 ? 29.743 -16.011 -25.046 1.00 88.75 473 VAL A O 1
ATOM 3749 N N . SER A 1 474 ? 29.321 -16.017 -27.238 1.00 87.31 474 SER A N 1
ATOM 3750 C CA . SER A 1 474 ? 30.613 -16.617 -27.615 1.00 87.31 474 SER A CA 1
ATOM 3751 C C . SER A 1 474 ? 31.825 -15.719 -27.334 1.00 87.31 474 SER A C 1
ATOM 3753 O O . SER A 1 474 ? 32.944 -16.217 -27.256 1.00 87.31 474 SER A O 1
ATOM 3755 N N . ALA A 1 475 ? 31.614 -14.408 -27.184 1.00 91.06 475 ALA A N 1
ATOM 3756 C CA . ALA A 1 475 ? 32.646 -13.427 -26.849 1.00 91.06 475 ALA A CA 1
ATOM 3757 C C . ALA A 1 475 ? 32.208 -12.571 -25.639 1.00 91.06 475 ALA A C 1
ATOM 3759 O O . ALA A 1 475 ? 31.796 -11.426 -25.821 1.00 91.06 475 ALA A O 1
ATOM 3760 N N . PRO A 1 476 ? 32.295 -13.099 -24.401 1.00 88.38 476 PRO A N 1
ATOM 3761 C CA . PRO A 1 476 ? 31.749 -12.450 -23.201 1.00 88.38 476 PRO A CA 1
ATOM 3762 C C . PRO A 1 476 ? 32.320 -11.062 -22.885 1.00 88.38 476 PRO A C 1
ATOM 3764 O O . PRO A 1 476 ? 31.641 -10.250 -22.268 1.00 88.38 476 PRO A O 1
ATOM 3767 N N . ALA A 1 477 ? 33.569 -10.800 -23.279 1.00 91.06 477 ALA A N 1
ATOM 3768 C CA . ALA A 1 477 ? 34.263 -9.536 -23.025 1.00 91.06 477 ALA A CA 1
ATOM 3769 C C . ALA A 1 477 ? 34.042 -8.476 -24.120 1.00 91.06 477 ALA A C 1
ATOM 3771 O O . ALA A 1 477 ? 34.570 -7.377 -24.002 1.00 91.06 477 ALA A O 1
ATOM 3772 N N . ARG A 1 478 ? 33.318 -8.804 -25.199 1.00 95.69 478 ARG A N 1
ATOM 3773 C CA . ARG A 1 478 ? 32.995 -7.847 -26.263 1.00 95.69 478 ARG A CA 1
ATOM 3774 C C . ARG A 1 478 ? 31.942 -6.862 -25.763 1.00 95.69 478 ARG A C 1
ATOM 3776 O O . ARG A 1 478 ? 30.991 -7.284 -25.110 1.00 95.69 478 ARG A O 1
ATOM 3783 N N . ASP A 1 479 ? 32.068 -5.603 -26.155 1.00 97.19 479 ASP A N 1
ATOM 3784 C CA . ASP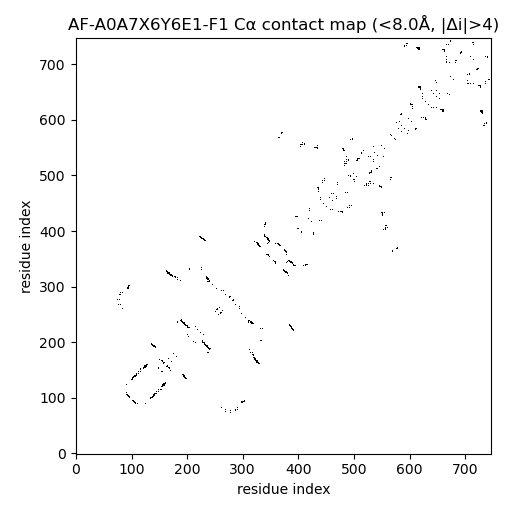 A 1 479 ? 31.045 -4.585 -25.926 1.00 97.19 479 ASP A CA 1
ATOM 3785 C C . ASP A 1 479 ? 29.778 -4.858 -26.741 1.00 97.19 479 ASP A C 1
ATOM 3787 O O . ASP A 1 479 ? 29.841 -5.280 -27.903 1.00 97.19 479 ASP A O 1
ATOM 3791 N N . ILE A 1 480 ? 28.621 -4.609 -26.133 1.00 97.31 480 ILE A N 1
ATOM 3792 C CA . ILE A 1 480 ? 27.331 -4.717 -26.812 1.00 97.31 480 ILE A CA 1
ATOM 3793 C C . ILE A 1 480 ? 27.001 -3.414 -27.540 1.00 97.31 480 ILE A C 1
ATOM 3795 O O . ILE A 1 480 ? 27.272 -2.315 -27.051 1.00 97.31 480 ILE A O 1
ATOM 3799 N N . THR A 1 481 ? 26.386 -3.546 -28.709 1.00 97.62 481 THR A N 1
ATOM 3800 C CA . THR A 1 481 ? 25.862 -2.404 -29.465 1.00 97.62 481 THR A CA 1
ATOM 3801 C C . THR A 1 481 ? 24.548 -1.898 -28.860 1.00 97.62 481 THR A C 1
ATOM 3803 O O . THR A 1 481 ? 23.849 -2.638 -28.163 1.00 97.62 481 THR A O 1
ATOM 3806 N N . ARG A 1 482 ? 24.163 -0.651 -29.151 1.00 97.38 482 ARG A N 1
ATOM 3807 C CA . ARG A 1 482 ? 22.896 -0.059 -28.684 1.00 97.38 482 ARG A CA 1
ATOM 3808 C C . ARG A 1 482 ? 21.669 -0.841 -29.154 1.00 97.38 482 ARG A C 1
ATOM 3810 O O . ARG A 1 482 ? 20.731 -1.010 -28.382 1.00 97.38 482 ARG A O 1
ATOM 3817 N N . GLN A 1 483 ? 21.678 -1.383 -30.374 1.00 97.44 483 GLN A N 1
ATOM 3818 C CA . GLN A 1 483 ? 20.568 -2.220 -30.855 1.00 97.44 483 GLN A CA 1
ATOM 3819 C C . GLN A 1 483 ? 20.510 -3.596 -30.162 1.00 97.44 483 GLN A C 1
ATOM 3821 O O . GLN A 1 483 ? 19.424 -4.100 -29.882 1.00 97.44 483 GLN A O 1
ATOM 3826 N N . GLU A 1 484 ? 21.662 -4.191 -29.822 1.00 97.44 484 GLU A N 1
ATOM 3827 C CA . GLU A 1 484 ? 21.703 -5.418 -29.013 1.00 97.44 484 GLU A CA 1
ATOM 3828 C C . GLU A 1 484 ? 21.152 -5.152 -27.608 1.00 97.44 484 GLU A C 1
ATOM 3830 O O . GLU A 1 484 ? 20.348 -5.941 -27.110 1.00 97.44 484 GLU A O 1
ATOM 3835 N N . ALA A 1 485 ? 21.529 -4.021 -27.003 1.00 97.44 485 ALA A N 1
ATOM 3836 C CA . ALA A 1 485 ? 20.996 -3.571 -25.721 1.00 97.44 485 ALA A CA 1
ATOM 3837 C C . ALA A 1 485 ? 19.474 -3.383 -25.768 1.00 97.44 485 ALA A C 1
ATOM 3839 O O . ALA A 1 485 ? 18.778 -3.892 -24.893 1.00 97.44 485 ALA A O 1
ATOM 3840 N N . ALA A 1 486 ? 18.947 -2.755 -26.826 1.00 96.62 486 ALA A N 1
ATOM 3841 C CA . ALA A 1 486 ? 17.507 -2.616 -27.032 1.00 96.62 486 ALA A CA 1
ATOM 3842 C C . ALA A 1 486 ? 16.799 -3.981 -27.083 1.00 96.62 486 ALA A C 1
ATOM 3844 O O . ALA A 1 486 ? 15.775 -4.185 -26.433 1.00 96.62 486 ALA A O 1
ATOM 3845 N N . GLY A 1 487 ? 17.374 -4.957 -27.793 1.00 95.31 487 GLY A N 1
ATOM 3846 C CA . GLY A 1 487 ? 16.856 -6.325 -27.809 1.00 95.31 487 GLY A CA 1
ATOM 3847 C C . GLY A 1 487 ? 16.780 -6.950 -26.411 1.00 95.31 487 GLY A C 1
ATOM 3848 O O . GLY A 1 487 ? 15.757 -7.536 -26.055 1.00 95.31 487 GLY A O 1
ATOM 3849 N N . LEU A 1 488 ? 17.841 -6.797 -25.609 1.00 94.75 488 LEU A N 1
ATOM 3850 C CA . LEU A 1 488 ? 17.898 -7.302 -24.232 1.00 94.75 488 LEU A CA 1
ATOM 3851 C C . LEU A 1 488 ? 16.863 -6.619 -23.327 1.00 94.75 488 LEU A C 1
ATOM 3853 O O . LEU A 1 488 ? 16.105 -7.303 -22.642 1.00 94.75 488 LEU A O 1
ATOM 3857 N N . ILE A 1 489 ? 16.789 -5.287 -23.362 1.00 92.00 489 ILE A N 1
ATOM 3858 C CA . ILE A 1 489 ? 15.874 -4.493 -22.532 1.00 92.00 489 ILE A CA 1
ATOM 3859 C C . ILE A 1 489 ? 14.414 -4.784 -22.901 1.00 92.00 489 ILE A C 1
ATOM 3861 O O . ILE A 1 489 ? 13.590 -4.974 -22.014 1.00 92.00 489 ILE A O 1
ATOM 3865 N N . MET A 1 490 ? 14.073 -4.924 -24.186 1.00 88.81 490 MET A N 1
ATOM 3866 C CA . MET A 1 490 ? 12.708 -5.287 -24.592 1.00 88.81 490 MET A CA 1
ATOM 3867 C C . MET A 1 490 ? 12.333 -6.709 -24.142 1.00 88.81 490 MET A C 1
ATOM 3869 O O . MET A 1 490 ? 11.180 -6.980 -23.804 1.00 88.81 490 MET A O 1
ATOM 3873 N N . LYS A 1 491 ? 13.297 -7.638 -24.103 1.00 88.25 491 LYS A N 1
ATOM 3874 C CA . LYS A 1 491 ? 13.056 -8.981 -23.561 1.00 88.25 491 LYS A CA 1
ATOM 3875 C C . LYS A 1 491 ? 12.800 -8.946 -22.059 1.00 88.25 491 LYS A C 1
ATOM 3877 O O . LYS A 1 491 ? 11.898 -9.640 -21.595 1.00 88.25 491 LYS A O 1
ATOM 3882 N N . MET A 1 492 ? 13.546 -8.119 -21.329 1.00 83.00 492 MET A N 1
ATOM 3883 C CA . MET A 1 492 ? 13.266 -7.842 -19.921 1.00 83.00 492 MET A CA 1
ATOM 3884 C C . MET A 1 492 ? 11.884 -7.216 -19.752 1.00 83.00 492 MET A C 1
ATOM 3886 O O . MET A 1 492 ? 11.141 -7.664 -18.891 1.00 83.00 492 MET A O 1
ATOM 3890 N N . TYR A 1 493 ? 11.509 -6.259 -20.607 1.00 78.81 493 TYR A N 1
ATOM 3891 C CA . TYR A 1 493 ? 10.192 -5.626 -20.565 1.00 78.81 493 TYR A CA 1
ATOM 3892 C C . TYR A 1 493 ? 9.100 -6.685 -20.656 1.00 78.81 493 TYR A C 1
ATOM 3894 O O . TYR A 1 493 ? 8.289 -6.808 -19.749 1.00 78.81 493 TYR A O 1
ATOM 3902 N N . SER A 1 494 ? 9.156 -7.535 -21.678 1.00 76.62 494 SER A N 1
ATOM 3903 C CA . SER A 1 494 ? 8.207 -8.638 -21.834 1.00 76.62 494 SER A CA 1
ATOM 3904 C C . SER A 1 494 ? 8.140 -9.567 -20.612 1.00 76.62 494 SER A C 1
ATOM 3906 O O . SER A 1 494 ? 7.062 -10.038 -20.256 1.00 76.62 494 SER A O 1
ATOM 3908 N N . ALA A 1 495 ? 9.277 -9.834 -19.964 1.00 74.69 495 ALA A N 1
ATOM 3909 C CA . ALA A 1 495 ? 9.327 -10.690 -18.782 1.00 74.69 495 ALA A CA 1
ATOM 3910 C C . ALA A 1 495 ? 8.707 -10.025 -17.543 1.00 74.69 495 ALA A C 1
ATOM 3912 O O . ALA A 1 495 ? 7.998 -10.694 -16.798 1.00 74.69 495 ALA A O 1
ATOM 3913 N N . ILE A 1 496 ? 8.965 -8.732 -17.332 1.00 64.62 496 ILE A N 1
ATOM 3914 C CA . ILE A 1 496 ? 8.493 -7.998 -16.152 1.00 64.62 496 ILE A CA 1
ATOM 3915 C C . ILE A 1 496 ? 7.012 -7.635 -16.288 1.00 64.62 496 ILE A C 1
ATOM 3917 O O . ILE A 1 496 ? 6.267 -7.811 -15.333 1.00 64.62 496 ILE A O 1
ATOM 3921 N N . SER A 1 497 ? 6.566 -7.181 -17.465 1.00 62.62 497 SER A N 1
ATOM 3922 C CA . SER A 1 497 ? 5.166 -6.791 -17.692 1.00 62.62 497 SER A CA 1
ATOM 3923 C C . SER A 1 497 ? 4.225 -7.969 -17.946 1.00 62.62 497 SER A C 1
ATOM 3925 O O . SER A 1 497 ? 3.012 -7.794 -17.998 1.00 62.62 497 SER A O 1
ATOM 3927 N N . GLY A 1 498 ? 4.758 -9.169 -18.199 1.00 66.25 498 GLY A N 1
ATOM 3928 C CA . GLY A 1 498 ? 3.969 -10.327 -18.630 1.00 66.25 498 GLY A CA 1
ATOM 3929 C C . GLY A 1 498 ? 3.383 -10.203 -20.045 1.00 66.25 498 GLY A C 1
ATOM 3930 O O . GLY A 1 498 ? 2.733 -11.134 -20.525 1.00 66.25 498 GLY A O 1
ATOM 3931 N N . ILE A 1 499 ? 3.623 -9.089 -20.746 1.00 70.19 499 ILE A N 1
ATOM 3932 C CA . ILE A 1 499 ? 3.189 -8.885 -22.128 1.00 70.19 499 ILE A CA 1
ATOM 3933 C C . ILE A 1 499 ? 4.132 -9.657 -23.045 1.00 70.19 499 ILE A C 1
ATOM 3935 O O . ILE A 1 499 ? 5.354 -9.519 -22.978 1.00 70.19 499 ILE A O 1
ATOM 3939 N N . GLU A 1 500 ? 3.581 -10.458 -23.955 1.00 71.69 500 GLU A N 1
ATOM 3940 C CA . GLU A 1 500 ? 4.392 -11.156 -24.952 1.00 71.69 500 GLU A CA 1
ATOM 3941 C C . GLU A 1 500 ? 5.227 -10.160 -25.770 1.00 71.69 500 GLU A C 1
ATOM 3943 O O . GLU A 1 500 ? 4.709 -9.155 -26.259 1.00 71.69 500 GLU A O 1
ATOM 3948 N N . TYR A 1 501 ? 6.503 -10.485 -25.993 1.00 78.25 501 TYR A N 1
ATOM 3949 C CA . TYR A 1 501 ? 7.439 -9.689 -26.798 1.00 78.25 501 TYR A CA 1
ATOM 3950 C C . TYR A 1 501 ? 6.823 -9.228 -28.129 1.00 78.25 501 TYR A C 1
ATOM 3952 O O . TYR A 1 501 ? 7.001 -8.089 -28.562 1.00 78.25 501 TYR A O 1
ATOM 3960 N N . GLU A 1 502 ? 6.017 -10.091 -28.758 1.00 80.31 502 GLU A N 1
ATOM 3961 C CA . GLU A 1 502 ? 5.377 -9.774 -30.028 1.00 80.31 502 GLU A CA 1
ATOM 3962 C C . GLU A 1 502 ? 4.189 -8.810 -29.937 1.00 80.31 502 GLU A C 1
ATOM 3964 O O . GLU A 1 502 ? 3.833 -8.187 -30.943 1.00 80.31 502 GLU A O 1
ATOM 3969 N N . LYS A 1 503 ? 3.595 -8.639 -28.757 1.00 76.06 503 LYS A N 1
ATOM 3970 C CA . LYS A 1 503 ? 2.438 -7.770 -28.509 1.00 76.06 503 LYS A CA 1
ATOM 3971 C C . LYS A 1 503 ? 2.827 -6.360 -28.073 1.00 76.06 503 LYS A C 1
ATOM 3973 O O . LYS A 1 503 ? 2.019 -5.460 -28.250 1.00 76.06 503 LYS A O 1
ATOM 3978 N N . LEU A 1 504 ? 4.061 -6.143 -27.618 1.00 73.44 504 LEU A N 1
ATOM 3979 C CA . LEU A 1 504 ? 4.559 -4.809 -27.277 1.00 73.44 504 LEU A CA 1
ATOM 3980 C C . LEU A 1 504 ? 4.512 -3.856 -28.489 1.00 73.44 504 LEU A C 1
ATOM 3982 O O . LEU A 1 504 ? 4.823 -4.246 -29.625 1.00 73.44 504 LEU A O 1
ATOM 3986 N N . ARG A 1 505 ? 4.098 -2.610 -28.245 1.00 75.44 505 ARG A N 1
ATOM 3987 C CA . ARG A 1 505 ? 3.947 -1.538 -29.242 1.00 75.44 505 ARG A CA 1
ATOM 3988 C C . ARG A 1 505 ? 4.562 -0.233 -28.713 1.00 75.44 505 ARG A C 1
ATOM 3990 O O . ARG A 1 505 ? 4.655 -0.062 -27.498 1.00 75.44 505 ARG A O 1
ATOM 3997 N N . PRO A 1 506 ? 5.021 0.666 -29.598 1.00 72.12 506 PRO A N 1
ATOM 3998 C CA . PRO A 1 506 ? 5.378 2.023 -29.195 1.00 72.12 506 PRO A CA 1
ATOM 3999 C C . PRO A 1 506 ? 4.120 2.796 -28.772 1.00 72.12 506 PRO A C 1
ATOM 4001 O O . PRO A 1 506 ? 3.080 2.656 -29.414 1.00 72.12 506 PRO A O 1
ATOM 4004 N N . SER A 1 507 ? 4.219 3.616 -27.724 1.00 64.19 507 SER A N 1
ATOM 4005 C CA . SER A 1 507 ? 3.117 4.472 -27.253 1.00 64.19 507 SER A CA 1
ATOM 4006 C C . SER A 1 507 ? 2.943 5.754 -28.068 1.00 64.19 507 SER A C 1
ATOM 4008 O O . SER A 1 507 ? 1.917 6.421 -27.971 1.00 64.19 507 SER A O 1
ATOM 4010 N N . SER A 1 508 ? 3.927 6.111 -28.895 1.00 59.72 508 SER A N 1
ATOM 4011 C CA . SER A 1 508 ? 3.914 7.347 -29.671 1.00 59.72 508 SER A CA 1
ATOM 4012 C C . SER A 1 508 ? 4.507 7.163 -31.067 1.00 59.72 508 SER A C 1
ATOM 4014 O O . SER A 1 508 ? 5.278 6.238 -31.332 1.00 59.72 508 SER A O 1
ATOM 4016 N N . ASN A 1 509 ? 4.140 8.070 -31.975 1.00 70.44 509 ASN A N 1
ATOM 4017 C CA . ASN A 1 509 ? 4.778 8.193 -33.282 1.00 70.44 509 ASN A CA 1
ATOM 4018 C C . ASN A 1 509 ? 6.002 9.110 -33.166 1.00 70.44 509 ASN A C 1
ATOM 4020 O O . ASN A 1 509 ? 5.887 10.245 -32.707 1.00 70.44 509 ASN A O 1
ATOM 4024 N N . PHE A 1 510 ? 7.156 8.651 -33.641 1.00 78.81 510 PHE A N 1
ATOM 4025 C CA . PHE A 1 510 ? 8.416 9.399 -33.632 1.00 78.81 510 PHE A CA 1
ATOM 4026 C C . PHE A 1 510 ? 9.244 9.057 -34.880 1.00 78.81 510 PHE A C 1
ATOM 4028 O O . PHE A 1 510 ? 8.874 8.195 -35.675 1.00 78.81 510 PHE A O 1
ATOM 4035 N N . HIS A 1 511 ? 10.355 9.768 -35.074 1.00 87.12 511 HIS A N 1
ATOM 4036 C CA . HIS A 1 511 ? 11.256 9.573 -36.208 1.00 87.12 511 HIS A CA 1
ATOM 4037 C C . HIS A 1 511 ? 12.692 9.362 -35.725 1.00 87.12 511 HIS A C 1
ATOM 4039 O O . HIS A 1 511 ? 13.201 10.187 -34.966 1.00 87.12 511 HIS A O 1
ATOM 4045 N N . ILE A 1 512 ? 13.335 8.298 -36.215 1.00 92.06 512 ILE A N 1
ATOM 4046 C CA . ILE A 1 512 ? 14.754 7.998 -35.996 1.00 92.06 512 ILE A CA 1
ATOM 4047 C C . ILE A 1 512 ? 15.525 8.311 -37.286 1.00 92.06 512 ILE A C 1
ATOM 4049 O O . ILE A 1 512 ? 15.210 7.784 -38.353 1.00 92.06 512 ILE A O 1
ATOM 4053 N N . ALA A 1 513 ? 16.540 9.173 -37.201 1.00 94.06 513 ALA A N 1
ATOM 4054 C CA . ALA A 1 513 ? 17.279 9.663 -38.367 1.00 94.06 513 ALA A CA 1
ATOM 4055 C C . ALA A 1 513 ? 18.089 8.561 -39.082 1.00 94.06 513 ALA A C 1
ATOM 4057 O O . ALA A 1 513 ? 18.221 8.565 -40.308 1.00 94.06 513 ALA A O 1
ATOM 4058 N N . ASP A 1 514 ? 18.603 7.600 -38.319 1.00 96.38 514 ASP A N 1
ATOM 4059 C CA . ASP A 1 514 ? 19.396 6.450 -38.758 1.00 96.38 514 ASP A CA 1
ATOM 4060 C C . ASP A 1 514 ? 18.631 5.122 -38.642 1.00 96.38 514 ASP A C 1
ATOM 4062 O O . ASP A 1 514 ? 19.228 4.058 -38.491 1.00 96.38 514 ASP A O 1
ATOM 4066 N N . GLU A 1 515 ? 17.299 5.156 -38.770 1.00 94.88 515 GLU A N 1
ATOM 4067 C CA . GLU A 1 515 ? 16.453 3.957 -38.665 1.00 94.88 515 GLU A CA 1
ATOM 4068 C C . GLU A 1 515 ? 16.880 2.841 -39.632 1.00 94.88 515 GLU A C 1
ATOM 4070 O O . GLU A 1 515 ? 16.872 1.663 -39.287 1.00 94.88 515 GLU A O 1
ATOM 4075 N N . LYS A 1 516 ? 17.323 3.224 -40.835 1.00 95.75 516 LYS A N 1
ATOM 4076 C CA . LYS A 1 516 ? 17.825 2.319 -41.883 1.00 95.75 516 LYS A CA 1
ATOM 4077 C C . LYS A 1 516 ? 19.067 1.514 -41.474 1.00 95.75 516 LYS A C 1
ATOM 4079 O O . LYS A 1 516 ? 19.367 0.512 -42.115 1.00 95.75 516 LYS A O 1
ATOM 4084 N N . ASP A 1 517 ? 19.810 1.988 -40.474 1.00 97.25 517 ASP A N 1
ATOM 4085 C CA . ASP A 1 517 ? 21.039 1.357 -39.993 1.00 97.25 517 ASP A CA 1
ATOM 4086 C C . ASP A 1 517 ? 20.743 0.367 -38.845 1.00 97.25 517 ASP A C 1
ATOM 4088 O O . ASP A 1 517 ? 21.637 -0.345 -38.378 1.00 97.25 517 ASP A O 1
ATOM 4092 N N . ILE A 1 518 ? 19.480 0.286 -38.402 1.00 97.31 518 ILE A N 1
ATOM 4093 C CA . ILE A 1 518 ? 18.996 -0.702 -37.438 1.00 97.31 518 ILE A CA 1
ATOM 4094 C C . ILE A 1 518 ? 18.709 -2.006 -38.182 1.00 97.31 518 ILE A C 1
ATOM 4096 O O . ILE A 1 518 ? 17.958 -2.036 -39.153 1.00 97.31 518 ILE A O 1
ATOM 4100 N N . SER A 1 519 ? 19.273 -3.115 -37.707 1.00 96.00 519 SER A N 1
ATOM 4101 C CA . SER A 1 519 ? 18.971 -4.418 -38.310 1.00 96.00 519 SER A CA 1
ATOM 4102 C C . SER A 1 519 ? 17.534 -4.868 -38.019 1.00 96.00 519 SER A C 1
ATOM 4104 O O . SER A 1 519 ? 17.033 -4.672 -36.908 1.00 96.00 519 SER A O 1
ATOM 4106 N N . ASP A 1 520 ? 16.911 -5.569 -38.973 1.00 94.81 520 ASP A N 1
ATOM 4107 C CA . ASP A 1 520 ? 15.536 -6.098 -38.869 1.00 94.81 520 ASP A CA 1
ATOM 4108 C C . ASP A 1 520 ? 15.272 -6.838 -37.550 1.00 94.81 520 ASP A C 1
ATOM 4110 O O . ASP A 1 520 ? 14.197 -6.737 -36.961 1.00 94.81 520 ASP A O 1
ATOM 4114 N N . LYS A 1 521 ? 16.288 -7.552 -37.053 1.00 94.31 521 LYS A N 1
ATOM 4115 C CA . LYS A 1 521 ? 16.243 -8.301 -35.795 1.00 94.31 521 LYS A CA 1
ATOM 4116 C C . LYS A 1 521 ? 15.912 -7.426 -34.579 1.00 94.31 521 LYS A C 1
ATOM 4118 O O . LYS A 1 521 ? 15.234 -7.897 -33.672 1.00 94.31 521 LYS A O 1
ATOM 4123 N N . TYR A 1 522 ? 16.422 -6.196 -34.529 1.00 96.62 522 TYR A N 1
ATOM 4124 C CA . TYR A 1 522 ? 16.256 -5.290 -33.386 1.00 96.62 522 TYR A CA 1
ATOM 4125 C C . TYR A 1 522 ? 15.320 -4.118 -33.682 1.00 96.62 522 TYR A C 1
ATOM 4127 O O . TYR A 1 522 ? 14.994 -3.375 -32.761 1.00 96.62 522 TYR A O 1
ATOM 4135 N N . HIS A 1 523 ? 14.862 -3.960 -34.928 1.00 94.81 523 HIS A N 1
ATOM 4136 C CA . HIS A 1 523 ? 14.037 -2.832 -35.373 1.00 94.81 523 HIS A CA 1
ATOM 4137 C C . HIS A 1 523 ? 12.828 -2.589 -34.462 1.00 94.81 523 HIS A C 1
ATOM 4139 O O . HIS A 1 523 ? 12.685 -1.508 -33.896 1.00 94.81 523 HIS A O 1
ATOM 4145 N N . LYS A 1 524 ? 12.042 -3.636 -34.187 1.00 92.00 524 LYS A N 1
ATOM 4146 C CA . LYS A 1 524 ? 10.907 -3.562 -33.256 1.00 92.00 524 LYS A CA 1
ATOM 4147 C C . LYS A 1 524 ? 11.316 -3.136 -31.846 1.00 92.00 524 LYS A C 1
ATOM 4149 O O . LYS A 1 524 ? 10.626 -2.325 -31.239 1.00 92.00 524 LYS A O 1
ATOM 4154 N N . ALA A 1 525 ? 12.420 -3.673 -31.330 1.00 94.31 525 ALA A N 1
ATOM 4155 C CA . ALA A 1 525 ? 12.896 -3.353 -29.989 1.00 94.31 525 ALA A CA 1
ATOM 4156 C C . ALA A 1 525 ? 13.314 -1.896 -29.863 1.00 94.31 525 ALA A C 1
ATOM 4158 O O . ALA A 1 525 ? 12.922 -1.233 -28.907 1.00 94.31 525 ALA A O 1
ATOM 4159 N N . VAL A 1 526 ? 14.038 -1.383 -30.856 1.00 95.50 526 VAL A N 1
ATOM 4160 C CA . VAL A 1 526 ? 14.410 0.030 -30.890 1.00 95.50 526 VAL A CA 1
ATOM 4161 C C . VAL A 1 526 ? 13.161 0.903 -30.962 1.00 95.50 526 VAL A C 1
ATOM 4163 O O . VAL A 1 526 ? 13.028 1.821 -30.158 1.00 95.50 526 VAL A O 1
ATOM 4166 N N . LEU A 1 527 ? 12.207 0.585 -31.844 1.00 88.12 527 LEU A N 1
ATOM 4167 C CA . LEU A 1 527 ? 10.991 1.386 -31.963 1.00 88.12 527 LEU A CA 1
ATOM 4168 C C . LEU A 1 527 ? 10.163 1.401 -30.671 1.00 88.12 527 LEU A C 1
ATOM 4170 O O . LEU A 1 527 ? 9.717 2.454 -30.227 1.00 88.12 527 LEU A O 1
ATOM 4174 N N . VAL A 1 528 ? 9.959 0.242 -30.047 1.00 83.81 528 VAL A N 1
ATOM 4175 C CA . VAL A 1 528 ? 9.187 0.149 -28.803 1.00 83.81 528 VAL A CA 1
ATOM 4176 C C . VAL A 1 528 ? 9.880 0.919 -27.682 1.00 83.81 528 VAL A C 1
ATOM 4178 O O . VAL A 1 528 ? 9.222 1.692 -26.995 1.00 83.81 528 VAL A O 1
ATOM 4181 N N . LEU A 1 529 ? 11.184 0.737 -27.479 1.00 86.44 529 LEU A N 1
ATOM 4182 C CA . LEU A 1 529 ? 11.871 1.357 -26.345 1.00 86.44 529 LEU A CA 1
ATOM 4183 C C . LEU A 1 529 ? 12.053 2.866 -26.515 1.00 86.44 529 LEU A C 1
ATOM 4185 O O . LEU A 1 529 ? 11.916 3.589 -25.534 1.00 86.44 529 LEU A O 1
ATOM 4189 N N . VAL A 1 530 ? 12.301 3.350 -27.734 1.00 84.06 530 VAL A N 1
ATOM 4190 C CA . VAL A 1 530 ? 12.354 4.795 -28.009 1.00 84.06 530 VAL A CA 1
ATOM 4191 C C . VAL A 1 530 ? 10.964 5.414 -27.897 1.00 84.06 530 VAL A C 1
ATOM 4193 O O . VAL A 1 530 ? 10.799 6.426 -27.226 1.00 84.06 530 VAL A O 1
ATOM 4196 N N . GLY A 1 531 ? 9.943 4.782 -28.482 1.00 72.94 531 GLY A N 1
ATOM 4197 C CA . GLY A 1 531 ? 8.573 5.299 -28.445 1.00 72.94 531 GLY A CA 1
ATOM 4198 C C . GLY A 1 531 ? 7.979 5.396 -27.047 1.00 72.94 531 GLY A C 1
ATOM 4199 O O . GLY A 1 531 ? 7.145 6.264 -26.814 1.00 72.94 531 GLY A O 1
ATOM 4200 N N . ASN A 1 532 ? 8.430 4.530 -26.136 1.00 73.81 532 ASN A N 1
ATOM 4201 C CA . ASN A 1 532 ? 8.053 4.526 -24.724 1.00 73.81 532 ASN A CA 1
ATOM 4202 C C . ASN A 1 532 ? 9.036 5.304 -23.824 1.00 73.81 532 ASN A C 1
ATOM 4204 O O . ASN A 1 532 ? 8.947 5.183 -22.611 1.00 73.81 532 ASN A O 1
ATOM 4208 N N . ASN A 1 533 ? 9.975 6.079 -24.385 1.00 78.00 533 ASN A N 1
ATOM 4209 C CA . ASN A 1 533 ? 10.977 6.862 -23.641 1.00 78.00 533 ASN A CA 1
ATOM 4210 C C . ASN A 1 533 ? 11.870 6.043 -22.683 1.00 78.00 533 ASN A C 1
ATOM 4212 O O . ASN A 1 533 ? 12.389 6.568 -21.705 1.00 78.00 533 ASN A O 1
ATOM 4216 N N . ILE A 1 534 ? 12.081 4.755 -22.968 1.00 83.25 534 ILE A N 1
ATOM 4217 C CA . ILE A 1 534 ? 12.979 3.879 -22.197 1.00 83.25 534 ILE A CA 1
ATOM 4218 C C . ILE A 1 534 ? 14.427 4.019 -22.687 1.00 83.25 534 ILE A C 1
ATOM 4220 O O . ILE A 1 534 ? 15.374 3.882 -21.914 1.00 83.25 534 ILE A O 1
ATOM 4224 N N . MET A 1 535 ? 14.614 4.275 -23.983 1.00 87.94 535 MET A N 1
ATOM 4225 C CA . MET A 1 535 ? 15.913 4.592 -24.578 1.00 87.94 535 MET A CA 1
ATOM 4226 C C . MET A 1 535 ? 15.823 5.897 -25.361 1.00 87.94 535 MET A C 1
ATOM 4228 O O . MET A 1 535 ? 14.842 6.144 -26.055 1.00 87.94 535 MET A O 1
ATOM 4232 N N . GLU A 1 536 ? 16.875 6.703 -25.289 1.00 86.19 536 GLU A N 1
ATOM 4233 C CA . GLU A 1 536 ? 16.888 8.042 -25.877 1.00 86.19 536 GLU A CA 1
ATOM 4234 C C . GLU A 1 536 ? 17.590 8.078 -27.242 1.00 86.19 536 GLU A C 1
ATOM 4236 O O . GLU A 1 536 ? 18.491 7.282 -27.542 1.00 86.19 536 GLU A O 1
ATOM 4241 N N . LEU A 1 537 ? 17.169 9.037 -28.065 1.00 87.94 537 LEU A N 1
ATOM 4242 C CA . LEU A 1 537 ? 17.901 9.482 -29.248 1.00 87.94 537 LEU A CA 1
ATOM 4243 C C . LEU A 1 537 ? 18.837 10.627 -28.851 1.00 87.94 537 LEU A C 1
ATOM 4245 O O . LEU A 1 537 ? 18.580 11.322 -27.872 1.00 87.94 537 LEU A O 1
ATOM 4249 N N . ASP A 1 538 ? 19.896 10.854 -29.624 1.00 86.94 538 ASP A N 1
ATOM 4250 C CA . ASP A 1 538 ? 20.710 12.056 -29.438 1.00 86.94 538 ASP A CA 1
ATOM 4251 C C . ASP A 1 538 ? 19.976 13.336 -29.890 1.00 86.94 538 ASP A C 1
ATOM 4253 O O . ASP A 1 538 ? 18.888 13.289 -30.475 1.00 86.94 538 ASP A O 1
ATOM 4257 N N . ASP A 1 539 ? 20.599 14.497 -29.668 1.00 86.56 539 ASP A N 1
ATOM 4258 C CA . ASP A 1 539 ? 20.046 15.812 -30.037 1.00 86.56 539 ASP A CA 1
ATOM 4259 C C . ASP A 1 539 ? 19.688 15.935 -31.533 1.00 86.56 539 ASP A C 1
ATOM 4261 O O . ASP A 1 539 ? 18.867 16.767 -31.923 1.00 86.56 539 ASP A O 1
ATOM 4265 N N . ASN A 1 540 ? 20.285 15.101 -32.391 1.00 90.00 540 ASN A N 1
ATOM 4266 C CA . ASN A 1 540 ? 20.046 15.070 -33.832 1.00 90.00 540 ASN A CA 1
ATOM 4267 C C . ASN A 1 540 ? 19.053 13.970 -34.250 1.00 90.00 540 ASN A C 1
ATOM 4269 O O . ASN A 1 540 ? 18.845 13.760 -35.449 1.00 90.00 540 ASN A O 1
ATOM 4273 N N . ARG A 1 541 ? 18.405 13.307 -33.284 1.00 89.19 541 ARG A N 1
ATOM 4274 C CA . ARG A 1 541 ? 17.476 12.179 -33.457 1.00 89.19 541 ARG A CA 1
ATOM 4275 C C . ARG A 1 541 ? 18.125 10.907 -34.014 1.00 89.19 541 ARG A C 1
ATOM 4277 O O . ARG A 1 541 ? 17.431 10.096 -34.630 1.00 89.19 541 ARG A O 1
ATOM 4284 N N . TYR A 1 542 ? 19.427 10.720 -33.815 1.00 94.62 542 TYR A N 1
ATOM 4285 C CA . TYR A 1 542 ? 20.106 9.465 -34.140 1.00 94.62 542 TYR A CA 1
ATOM 4286 C C . TYR A 1 542 ? 20.038 8.504 -32.953 1.00 94.62 542 TYR A C 1
ATOM 4288 O O . TYR A 1 542 ? 20.250 8.884 -31.800 1.00 94.62 542 TYR A O 1
ATOM 4296 N N . PHE A 1 543 ? 19.766 7.234 -33.243 1.00 95.50 543 PHE A N 1
ATOM 4297 C CA . PHE A 1 543 ? 19.835 6.152 -32.270 1.00 95.50 543 PHE A CA 1
ATOM 4298 C C . PHE A 1 543 ? 21.251 5.576 -32.148 1.00 95.50 543 PHE A C 1
ATOM 4300 O O . PHE A 1 543 ? 21.602 5.043 -31.098 1.00 95.50 543 PHE A O 1
ATOM 4307 N N . ASN A 1 544 ? 22.079 5.684 -33.188 1.00 96.56 544 ASN A N 1
ATOM 4308 C CA . ASN A 1 544 ? 23.427 5.128 -33.295 1.00 96.56 544 ASN A CA 1
ATOM 4309 C C . ASN A 1 544 ? 23.472 3.597 -33.065 1.00 96.56 544 ASN A C 1
ATOM 4311 O O . ASN A 1 544 ? 24.197 3.125 -32.183 1.00 96.56 544 ASN A O 1
ATOM 4315 N N . PRO A 1 545 ? 22.740 2.777 -33.853 1.00 96.81 545 PRO A N 1
ATOM 4316 C CA . PRO A 1 545 ? 22.488 1.362 -33.552 1.00 96.81 545 PRO A CA 1
ATOM 4317 C C . PRO A 1 545 ? 23.744 0.495 -33.426 1.00 96.81 545 PRO A C 1
ATOM 4319 O O . PRO A 1 545 ? 23.739 -0.464 -32.655 1.00 96.81 545 PRO A O 1
ATOM 4322 N N . LEU A 1 546 ? 24.810 0.823 -34.162 1.00 96.44 546 LEU A N 1
ATOM 4323 C CA . LEU A 1 546 ? 26.088 0.100 -34.152 1.00 96.44 546 LEU A CA 1
ATOM 4324 C C . LEU A 1 546 ? 27.079 0.612 -33.094 1.00 96.44 546 LEU A C 1
ATOM 4326 O O . LEU A 1 546 ? 28.103 -0.031 -32.868 1.00 96.44 546 LEU A O 1
ATOM 4330 N N . GLY A 1 547 ? 26.799 1.754 -32.460 1.00 95.69 547 GLY A N 1
ATOM 4331 C CA . GLY A 1 547 ? 27.612 2.278 -31.365 1.00 95.69 547 GLY A CA 1
ATOM 4332 C C . GLY A 1 547 ? 27.487 1.409 -30.114 1.00 95.69 547 GLY A C 1
ATOM 4333 O O . GLY A 1 547 ? 26.465 0.753 -29.911 1.00 95.69 547 GLY A O 1
ATOM 4334 N N . SER A 1 548 ? 28.518 1.394 -29.271 1.00 96.31 548 SER A N 1
ATOM 4335 C CA . SER A 1 548 ? 28.462 0.701 -27.979 1.00 96.31 548 SER A CA 1
ATOM 4336 C C . SER A 1 548 ? 27.561 1.451 -26.999 1.00 96.31 548 SER A C 1
ATOM 4338 O O . SER A 1 548 ? 27.609 2.679 -26.945 1.00 96.31 548 SER A O 1
ATOM 4340 N N . ILE A 1 549 ? 26.781 0.725 -26.196 1.00 96.25 549 ILE A N 1
ATOM 4341 C CA . ILE A 1 549 ? 26.037 1.330 -25.081 1.00 96.25 549 ILE A CA 1
ATOM 4342 C C . ILE A 1 549 ? 26.951 1.521 -23.866 1.00 96.25 549 ILE A C 1
ATOM 4344 O O . ILE A 1 549 ? 27.809 0.678 -23.573 1.00 96.25 549 ILE A O 1
ATOM 4348 N N . THR A 1 550 ? 26.760 2.620 -23.146 1.00 95.56 550 THR A N 1
ATOM 4349 C CA . THR A 1 550 ? 27.463 2.892 -21.890 1.00 95.56 550 THR A CA 1
ATOM 4350 C C . THR A 1 550 ? 26.737 2.293 -20.681 1.00 95.56 550 THR A C 1
ATOM 4352 O O . THR A 1 550 ? 25.548 1.975 -20.728 1.00 95.56 550 THR A O 1
ATOM 4355 N N . ARG A 1 551 ? 27.450 2.133 -19.561 1.00 93.88 551 ARG A N 1
ATOM 4356 C CA . ARG A 1 551 ? 26.879 1.677 -18.285 1.00 93.88 551 ARG A CA 1
ATOM 4357 C C . ARG A 1 551 ? 25.767 2.610 -17.814 1.00 93.88 551 ARG A C 1
ATOM 4359 O O . ARG A 1 551 ? 24.739 2.118 -17.369 1.00 93.88 551 ARG A O 1
ATOM 4366 N N . GLY A 1 552 ? 25.957 3.925 -17.930 1.00 91.19 552 GLY A N 1
ATOM 4367 C CA . GLY A 1 552 ? 24.956 4.922 -17.551 1.00 91.19 552 GLY A CA 1
ATOM 4368 C C . GLY A 1 552 ? 23.648 4.733 -18.317 1.00 91.19 552 GLY A C 1
ATOM 4369 O O . GLY A 1 552 ? 22.596 4.597 -17.702 1.00 91.19 552 GLY A O 1
ATOM 4370 N N . GLU A 1 553 ? 23.734 4.611 -19.642 1.00 92.50 553 GLU A N 1
ATOM 4371 C CA . GLU A 1 553 ? 22.568 4.394 -20.509 1.00 92.50 553 GLU A CA 1
ATOM 4372 C C . GLU A 1 553 ? 21.863 3.064 -20.221 1.00 92.50 553 GLU A C 1
ATOM 4374 O O . GLU A 1 553 ? 20.639 3.024 -20.123 1.00 92.50 553 GLU A O 1
ATOM 4379 N N . MET A 1 554 ? 22.621 1.975 -20.038 1.00 94.25 554 MET A N 1
ATOM 4380 C CA . MET A 1 554 ? 22.042 0.661 -19.744 1.00 94.25 554 MET A CA 1
ATOM 4381 C C . MET A 1 554 ? 21.301 0.658 -18.400 1.00 94.25 554 MET A C 1
ATOM 4383 O O . MET A 1 554 ? 20.171 0.179 -18.322 1.00 94.25 554 MET A O 1
ATOM 4387 N N . LEU A 1 555 ? 21.923 1.192 -17.341 1.00 90.38 555 LEU A N 1
ATOM 4388 C CA . LEU A 1 555 ? 21.329 1.225 -16.002 1.00 90.38 555 LEU A CA 1
ATOM 4389 C C . LEU A 1 555 ? 20.110 2.153 -15.952 1.00 90.38 555 LEU A C 1
ATOM 4391 O O . LEU A 1 555 ? 19.111 1.792 -15.335 1.00 90.38 555 LEU A O 1
ATOM 4395 N N . ALA A 1 556 ? 20.161 3.306 -16.627 1.00 86.06 556 ALA A N 1
ATOM 4396 C CA . ALA A 1 556 ? 19.024 4.215 -16.728 1.00 86.06 556 ALA A CA 1
ATOM 4397 C C . ALA A 1 556 ? 17.830 3.544 -17.424 1.00 86.06 556 ALA A C 1
ATOM 4399 O O . ALA A 1 556 ? 16.744 3.496 -16.849 1.00 86.06 556 ALA A O 1
ATOM 4400 N N . ALA A 1 557 ? 18.043 2.933 -18.595 1.00 87.62 557 ALA A N 1
ATOM 4401 C CA . ALA A 1 557 ? 16.984 2.262 -19.348 1.00 87.62 557 ALA A CA 1
ATOM 4402 C C . ALA A 1 557 ? 16.360 1.087 -18.572 1.00 87.62 557 ALA A C 1
ATOM 4404 O O . ALA A 1 557 ? 15.141 0.918 -18.553 1.00 87.62 557 ALA A O 1
ATOM 4405 N N . MET A 1 558 ? 17.179 0.291 -17.875 1.00 86.69 558 MET A N 1
ATOM 4406 C CA . MET A 1 558 ? 16.671 -0.775 -17.004 1.00 86.69 558 MET A CA 1
ATOM 4407 C C . MET A 1 558 ? 15.892 -0.236 -15.795 1.00 86.69 558 MET A C 1
ATOM 4409 O O . MET A 1 558 ? 14.953 -0.885 -15.340 1.00 86.69 558 MET A O 1
ATOM 4413 N N . SER A 1 559 ? 16.277 0.928 -15.265 1.00 78.19 559 SER A N 1
ATOM 4414 C CA . SER A 1 559 ? 15.585 1.590 -14.154 1.00 78.19 559 SER A CA 1
ATOM 4415 C C . SER A 1 559 ? 14.205 2.088 -14.553 1.00 78.19 559 SER A C 1
ATOM 4417 O O . SER A 1 559 ? 13.246 1.813 -13.841 1.00 78.19 559 SER A O 1
ATOM 4419 N N . ILE A 1 560 ? 14.113 2.778 -15.697 1.00 72.25 560 ILE A N 1
ATOM 4420 C CA . ILE A 1 560 ? 12.851 3.267 -16.270 1.00 72.25 560 ILE A CA 1
ATOM 4421 C C . ILE A 1 560 ? 11.903 2.083 -16.455 1.00 72.25 560 ILE A C 1
ATOM 4423 O O . ILE A 1 560 ? 10.782 2.093 -15.961 1.00 72.25 560 ILE A O 1
ATOM 4427 N N . LEU A 1 561 ? 12.406 0.993 -17.039 1.00 69.94 561 LEU A N 1
ATOM 4428 C CA . LEU A 1 561 ? 11.623 -0.221 -17.204 1.00 69.94 561 LEU A CA 1
ATOM 4429 C C . LEU A 1 561 ? 11.098 -0.784 -15.874 1.00 69.94 561 LEU A C 1
ATOM 4431 O O . LEU A 1 561 ? 9.926 -1.131 -15.779 1.00 69.94 561 LEU A O 1
ATOM 4435 N N . ALA A 1 562 ? 11.952 -0.888 -14.855 1.00 58.75 562 ALA A N 1
ATOM 4436 C CA . ALA A 1 562 ? 11.586 -1.424 -13.543 1.00 58.75 562 ALA A CA 1
ATOM 4437 C C . ALA A 1 562 ? 10.688 -0.484 -12.708 1.00 58.75 562 ALA A C 1
ATOM 4439 O O . ALA A 1 562 ? 10.259 -0.874 -11.623 1.00 58.75 562 ALA A O 1
ATOM 4440 N N . LEU A 1 563 ? 10.450 0.746 -13.172 1.00 51.53 563 LEU A N 1
ATOM 4441 C CA . LEU A 1 563 ? 9.525 1.718 -12.585 1.00 51.53 563 LEU A CA 1
ATOM 4442 C C . LEU A 1 563 ? 8.178 1.752 -13.322 1.00 51.53 563 LEU A C 1
ATOM 4444 O O . LEU A 1 563 ? 7.146 1.847 -12.671 1.00 51.53 563 LEU A O 1
ATOM 4448 N N . ASP A 1 564 ? 8.192 1.631 -14.652 1.00 40.31 564 ASP A N 1
ATOM 4449 C CA . ASP A 1 564 ? 7.013 1.818 -15.512 1.00 40.31 564 ASP A CA 1
ATOM 4450 C C . ASP A 1 564 ? 6.275 0.511 -15.862 1.00 40.31 564 ASP A C 1
ATOM 4452 O O . ASP A 1 564 ? 5.345 0.515 -16.669 1.00 40.31 564 ASP A O 1
ATOM 4456 N N . THR A 1 565 ? 6.670 -0.632 -15.285 1.00 38.44 565 THR A N 1
ATOM 4457 C CA . THR A 1 565 ? 6.018 -1.925 -15.553 1.00 38.44 565 THR A CA 1
ATOM 4458 C C . THR A 1 565 ? 5.262 -2.480 -14.341 1.00 38.44 565 THR A C 1
ATOM 4460 O O . THR A 1 565 ? 5.884 -2.836 -13.336 1.00 38.44 565 THR A O 1
ATOM 4463 N N . PRO A 1 566 ? 3.929 -2.654 -14.434 1.00 32.88 566 PRO A N 1
ATOM 4464 C CA . PRO A 1 566 ? 3.161 -3.405 -13.448 1.00 32.88 566 PRO A CA 1
ATOM 4465 C C . PRO A 1 566 ? 3.561 -4.877 -13.563 1.00 32.88 566 PRO A C 1
ATOM 4467 O O . PRO A 1 566 ? 3.233 -5.543 -14.544 1.00 32.88 566 PRO A O 1
ATOM 4470 N N . GLY A 1 567 ? 4.318 -5.389 -12.593 1.00 31.02 567 GLY A N 1
ATOM 4471 C CA . GLY A 1 567 ? 4.651 -6.816 -12.555 1.00 31.02 567 GLY A CA 1
ATOM 4472 C C . GLY A 1 567 ? 5.910 -7.203 -11.783 1.00 31.02 567 GLY A C 1
ATOM 4473 O O . GLY A 1 567 ? 6.037 -8.361 -11.377 1.00 31.02 567 GLY A O 1
ATOM 4474 N N . ALA A 1 568 ? 6.806 -6.266 -11.464 1.00 30.30 568 ALA A N 1
ATOM 4475 C CA . ALA A 1 568 ? 7.880 -6.541 -10.511 1.00 30.30 568 ALA A CA 1
ATOM 4476 C C . ALA A 1 568 ? 7.335 -6.477 -9.068 1.00 30.30 568 ALA A C 1
ATOM 4478 O O . ALA A 1 568 ? 7.353 -5.434 -8.430 1.00 30.30 568 ALA A O 1
ATOM 4479 N N . ALA A 1 569 ? 6.875 -7.634 -8.577 1.00 28.64 569 ALA A N 1
ATOM 4480 C CA . ALA A 1 569 ? 6.371 -7.917 -7.225 1.00 28.64 569 ALA A CA 1
ATOM 4481 C C . ALA A 1 569 ? 4.901 -7.542 -6.924 1.00 28.64 569 ALA A C 1
ATOM 4483 O O . ALA A 1 569 ? 4.611 -6.579 -6.229 1.00 28.64 569 ALA A O 1
ATOM 4484 N N . GLY A 1 570 ? 3.984 -8.433 -7.324 1.00 31.48 570 GLY A N 1
ATOM 4485 C CA . GLY A 1 570 ? 2.773 -8.787 -6.562 1.00 31.48 570 GLY A CA 1
ATOM 4486 C C . GLY A 1 570 ? 1.935 -7.641 -5.979 1.00 31.48 570 GLY A C 1
ATOM 4487 O O . GLY A 1 570 ? 1.819 -7.541 -4.755 1.00 31.48 570 GLY A O 1
ATOM 4488 N N . ASP A 1 571 ? 1.417 -6.778 -6.845 1.00 24.59 571 ASP A N 1
ATOM 4489 C CA . ASP A 1 571 ? 0.003 -6.403 -7.050 1.00 24.59 571 ASP A CA 1
ATOM 4490 C C . ASP A 1 571 ? -0.013 -5.325 -8.163 1.00 24.59 571 ASP A C 1
ATOM 4492 O O . ASP A 1 571 ? 0.972 -4.606 -8.324 1.00 24.59 571 ASP A O 1
ATOM 4496 N N . MET A 1 572 ? -1.079 -5.271 -8.970 1.00 27.53 572 MET A N 1
ATOM 4497 C CA . MET A 1 572 ? -1.326 -4.261 -10.031 1.00 27.53 572 MET A CA 1
ATOM 4498 C C . MET A 1 572 ? -1.268 -2.824 -9.432 1.00 27.53 572 MET A C 1
ATOM 4500 O O . MET A 1 572 ? -1.500 -2.678 -8.237 1.00 27.53 572 MET A O 1
ATOM 4504 N N . ASP A 1 573 ? -0.956 -1.717 -10.123 1.00 35.75 573 ASP A N 1
ATOM 4505 C CA . ASP A 1 573 ? -1.535 -1.234 -11.384 1.00 35.75 573 ASP A CA 1
ATOM 4506 C C . ASP A 1 573 ? -0.865 0.079 -11.905 1.00 35.75 573 ASP A C 1
ATOM 4508 O O . ASP A 1 573 ? -0.105 0.750 -11.197 1.00 35.75 573 ASP A O 1
ATOM 4512 N N . VAL A 1 574 ? -1.186 0.415 -13.159 1.00 31.86 574 VAL A N 1
ATOM 4513 C CA . VAL A 1 574 ? -0.710 1.469 -14.073 1.00 31.86 574 VAL A CA 1
ATOM 4514 C C . VAL A 1 574 ? -1.236 2.882 -13.731 1.00 31.86 574 VAL A C 1
ATOM 4516 O O . VAL A 1 574 ? -2.337 3.044 -13.214 1.00 31.86 574 VAL A O 1
ATOM 4519 N N . GLY A 1 575 ? -0.453 3.918 -14.081 1.00 30.48 575 GLY A N 1
ATOM 4520 C CA . GLY A 1 575 ? -0.917 5.304 -14.284 1.00 30.48 575 GLY A CA 1
ATOM 4521 C C . GLY A 1 575 ? -0.576 6.298 -13.164 1.00 30.48 575 GLY A C 1
ATOM 4522 O O . GLY A 1 575 ? -1.420 6.606 -12.328 1.00 30.48 575 GLY A O 1
ATOM 4523 N N . SER A 1 576 ? 0.644 6.856 -13.144 1.00 31.34 576 SER A N 1
ATOM 4524 C CA . SER A 1 576 ? 1.018 7.867 -12.139 1.00 31.34 576 SER A CA 1
ATOM 4525 C C . SER A 1 576 ? 0.553 9.283 -12.510 1.00 31.34 576 SER A C 1
ATOM 4527 O O . SER A 1 576 ? 0.804 9.790 -13.604 1.00 31.34 576 SER A O 1
ATOM 4529 N N . TYR A 1 577 ? -0.090 9.955 -11.556 1.00 35.78 577 TYR A N 1
ATOM 4530 C CA . TYR A 1 577 ? -0.336 11.397 -11.551 1.00 35.78 577 TYR A CA 1
ATOM 4531 C C . TYR A 1 577 ? 0.255 11.971 -10.253 1.00 35.78 577 TYR A C 1
ATOM 4533 O O . TYR A 1 577 ? 0.097 11.396 -9.179 1.00 35.78 577 TYR A O 1
ATOM 4541 N N . LYS A 1 578 ? 1.015 13.072 -10.344 1.00 36.41 578 LYS A N 1
ATOM 4542 C CA . LYS A 1 578 ? 1.829 13.591 -9.220 1.00 36.41 578 LYS A CA 1
ATOM 4543 C C . LYS A 1 578 ? 1.025 14.369 -8.173 1.00 36.41 578 LYS A C 1
ATOM 4545 O O . LYS A 1 578 ? 1.460 14.470 -7.031 1.00 36.41 578 LYS A O 1
ATOM 4550 N N . GLU A 1 579 ? -0.119 14.916 -8.570 1.00 49.22 579 GLU A N 1
ATOM 4551 C CA . GLU A 1 579 ? -1.029 15.714 -7.745 1.00 49.22 579 GLU A CA 1
ATOM 4552 C C . GLU A 1 579 ? -2.461 15.484 -8.236 1.00 49.22 579 GLU A C 1
ATOM 4554 O O . GLU A 1 579 ? -2.661 15.177 -9.415 1.00 49.22 579 GLU A O 1
ATOM 4559 N N . ASP A 1 580 ? -3.452 15.639 -7.354 1.00 60.34 580 ASP A N 1
ATOM 4560 C CA . ASP A 1 580 ? -4.853 15.571 -7.769 1.00 60.34 580 ASP A CA 1
ATOM 4561 C C . ASP A 1 580 ? -5.135 16.639 -8.829 1.00 60.34 580 ASP A C 1
ATOM 4563 O O . ASP A 1 580 ? -4.858 17.823 -8.638 1.00 60.34 580 ASP A O 1
ATOM 4567 N N . ARG A 1 581 ? -5.718 16.223 -9.956 1.00 74.44 581 ARG A N 1
ATOM 4568 C CA . ARG A 1 581 ? -6.089 17.127 -11.051 1.00 74.44 581 ARG A CA 1
ATOM 4569 C C . ARG A 1 581 ? -7.126 18.166 -10.616 1.00 74.44 581 ARG A C 1
ATOM 4571 O O . ARG A 1 581 ? -7.190 19.246 -11.205 1.00 74.44 581 ARG A O 1
ATOM 4578 N N . PHE A 1 582 ? -7.934 17.823 -9.619 1.00 71.56 582 PHE A N 1
ATOM 4579 C CA . PHE A 1 582 ? -9.019 18.637 -9.090 1.00 71.56 582 PHE A CA 1
ATOM 4580 C C . PHE A 1 582 ? -8.894 18.748 -7.563 1.00 71.56 582 PHE A C 1
ATOM 4582 O O . PHE A 1 582 ? -8.507 17.792 -6.901 1.00 71.56 582 PHE A O 1
ATOM 4589 N N . ASP A 1 583 ? -9.224 19.902 -6.989 1.00 64.50 583 ASP A N 1
ATOM 4590 C CA . ASP A 1 583 ? -8.916 20.237 -5.592 1.00 64.50 583 ASP A CA 1
ATOM 4591 C C . ASP A 1 583 ? -9.802 19.471 -4.576 1.00 64.50 583 ASP A C 1
ATOM 4593 O O . ASP A 1 583 ? -9.421 19.292 -3.420 1.00 64.50 583 ASP A O 1
ATOM 4597 N N . ASP A 1 584 ? -10.983 18.991 -4.983 1.00 65.75 584 ASP A N 1
ATOM 4598 C CA . ASP A 1 584 ? -12.022 18.415 -4.109 1.00 65.75 584 ASP A CA 1
ATOM 4599 C C . ASP A 1 584 ? -12.109 16.880 -4.125 1.00 65.75 584 ASP A C 1
ATOM 4601 O O . ASP A 1 584 ? -13.001 16.294 -3.509 1.00 65.75 584 ASP A O 1
ATOM 4605 N N . ILE A 1 585 ? -11.199 16.199 -4.823 1.00 62.59 585 ILE A N 1
ATOM 4606 C CA . ILE A 1 585 ? -11.270 14.738 -4.999 1.00 62.59 585 ILE A CA 1
ATOM 4607 C C . ILE A 1 585 ? -10.447 13.967 -3.965 1.00 62.59 585 ILE A C 1
ATOM 4609 O O . ILE A 1 585 ? -10.561 12.748 -3.889 1.00 62.59 585 ILE A O 1
ATOM 4613 N N . SER A 1 586 ? -9.653 14.654 -3.140 1.00 54.06 586 SER A N 1
ATOM 4614 C CA . SER A 1 586 ? -8.665 14.054 -2.228 1.00 54.06 586 SER A CA 1
ATOM 4615 C C . SER A 1 586 ? -9.242 13.047 -1.223 1.00 54.06 586 SER A C 1
ATOM 4617 O O . SER A 1 586 ? -8.555 12.097 -0.844 1.00 54.06 586 SER A O 1
ATOM 4619 N N . SER A 1 587 ? -10.503 13.234 -0.824 1.00 50.41 587 SER A N 1
ATOM 4620 C CA . SER A 1 587 ? -11.253 12.367 0.100 1.00 50.41 587 SER A CA 1
ATOM 4621 C C . SER A 1 587 ? -12.303 11.485 -0.591 1.00 50.41 587 SER A C 1
ATOM 4623 O O . SER A 1 587 ? -13.052 10.771 0.077 1.00 50.41 587 SER A O 1
ATOM 4625 N N . SER A 1 588 ? -12.384 11.539 -1.924 1.00 62.69 588 SER A N 1
ATOM 4626 C CA . SER A 1 588 ? -13.345 10.761 -2.700 1.00 62.69 588 SER A CA 1
ATOM 4627 C C . SER A 1 588 ? -12.863 9.327 -2.886 1.00 62.69 588 SER A C 1
ATOM 4629 O O . SER A 1 588 ? -11.711 9.097 -3.246 1.00 62.69 588 SER A O 1
ATOM 4631 N N . LEU A 1 589 ? -13.765 8.354 -2.755 1.00 64.06 589 LEU A N 1
ATOM 4632 C CA . LEU A 1 589 ? -13.465 6.962 -3.109 1.00 64.06 589 LEU A CA 1
ATOM 4633 C C . LEU A 1 589 ? -13.203 6.759 -4.615 1.00 64.06 589 LEU A C 1
ATOM 4635 O O . LEU A 1 589 ? -12.661 5.734 -5.005 1.00 64.06 589 LEU A O 1
ATOM 4639 N N . PHE A 1 590 ? -13.559 7.737 -5.458 1.00 75.88 590 PHE A N 1
ATOM 4640 C CA . PHE A 1 590 ? -13.314 7.722 -6.906 1.00 75.88 590 PHE A CA 1
ATOM 4641 C C . PHE A 1 590 ? -12.091 8.548 -7.318 1.00 75.88 590 PHE A C 1
ATOM 4643 O O . PHE A 1 590 ? -11.877 8.784 -8.506 1.00 75.88 590 PHE A O 1
ATOM 4650 N N . ARG A 1 591 ? -11.298 9.020 -6.348 1.00 75.62 591 ARG A N 1
ATOM 4651 C CA . ARG A 1 591 ? -10.105 9.846 -6.573 1.00 75.62 591 ARG A CA 1
ATOM 4652 C C . ARG A 1 591 ? -9.169 9.256 -7.623 1.00 75.62 591 ARG A C 1
ATOM 4654 O O . ARG A 1 591 ? -8.713 9.977 -8.505 1.00 75.62 591 ARG A O 1
ATOM 4661 N N . GLU A 1 592 ? -8.884 7.964 -7.506 1.00 68.81 592 GLU A N 1
ATOM 4662 C CA . GLU A 1 592 ? -7.962 7.254 -8.392 1.00 68.81 592 GLU A CA 1
ATOM 4663 C C . GLU A 1 592 ? -8.489 7.222 -9.829 1.00 68.81 592 GLU A C 1
ATOM 4665 O O . GLU A 1 592 ? -7.828 7.730 -10.734 1.00 68.81 592 GLU A O 1
ATOM 4670 N N . ALA A 1 593 ? -9.727 6.754 -10.011 1.00 79.50 593 ALA A N 1
ATOM 4671 C CA . ALA A 1 593 ? -10.404 6.713 -11.303 1.00 79.50 593 ALA A CA 1
ATOM 4672 C C . ALA A 1 593 ? -10.412 8.078 -12.006 1.00 79.50 593 ALA A C 1
ATOM 4674 O O . ALA A 1 593 ? -10.059 8.190 -13.178 1.00 79.50 593 ALA A O 1
ATOM 4675 N N . ILE A 1 594 ? -10.779 9.141 -11.279 1.00 82.62 594 ILE A N 1
ATOM 4676 C CA . ILE A 1 594 ? -10.856 10.503 -11.825 1.00 82.62 594 ILE A CA 1
ATOM 4677 C C . ILE A 1 594 ? -9.498 10.948 -12.361 1.00 82.62 594 ILE A C 1
ATOM 4679 O O . ILE A 1 594 ? -9.408 11.488 -13.462 1.00 82.62 594 ILE A O 1
ATOM 4683 N N . ASN A 1 595 ? -8.442 10.735 -11.584 1.00 80.94 595 ASN A N 1
ATOM 4684 C CA . ASN A 1 595 ? -7.116 11.185 -11.961 1.00 80.94 595 ASN A CA 1
ATOM 4685 C C . ASN A 1 595 ? -6.476 10.321 -13.057 1.00 80.94 595 ASN A C 1
ATOM 4687 O O . ASN A 1 595 ? -5.793 10.880 -13.910 1.00 80.94 595 ASN A O 1
ATOM 4691 N N . LYS A 1 596 ? -6.717 9.001 -13.082 1.00 75.56 596 LYS A N 1
ATOM 4692 C CA . LYS A 1 596 ? -6.281 8.114 -14.176 1.00 75.56 596 LYS A CA 1
ATOM 4693 C C . LYS A 1 596 ? -6.925 8.511 -15.501 1.00 75.56 596 LYS A C 1
ATOM 4695 O O . LYS A 1 596 ? -6.243 8.729 -16.495 1.00 75.56 596 LYS A O 1
ATOM 4700 N N . VAL A 1 597 ? -8.243 8.702 -15.509 1.00 85.81 597 VAL A N 1
ATOM 4701 C CA . VAL A 1 597 ? -8.948 9.153 -16.715 1.00 85.81 597 VAL A CA 1
ATOM 4702 C C . VAL A 1 597 ? -8.446 10.539 -17.147 1.00 85.81 597 VAL A C 1
ATOM 4704 O O . VAL A 1 597 ? -8.217 10.767 -18.333 1.00 85.81 597 VAL A O 1
ATOM 4707 N N . ALA A 1 598 ? -8.230 11.455 -16.197 1.00 84.44 598 ALA A N 1
ATOM 4708 C CA . ALA A 1 598 ? -7.766 12.812 -16.484 1.00 84.44 598 ALA A CA 1
ATOM 4709 C C . ALA A 1 598 ? -6.273 12.924 -16.848 1.00 84.44 598 ALA A C 1
ATOM 4711 O O . ALA A 1 598 ? -5.849 13.976 -17.333 1.00 84.44 598 ALA A O 1
ATOM 4712 N N . SER A 1 599 ? -5.464 11.892 -16.587 1.00 79.00 599 SER A N 1
ATOM 4713 C CA . SER A 1 599 ? -4.065 11.839 -17.022 1.00 79.00 599 SER A CA 1
ATOM 4714 C C . SER A 1 599 ? -3.946 11.354 -18.467 1.00 79.00 599 SER A C 1
ATOM 4716 O O . SER A 1 599 ? -3.072 11.829 -19.191 1.00 79.00 599 SER A O 1
ATOM 4718 N N . ALA A 1 600 ? -4.852 10.470 -18.898 1.00 78.62 600 ALA A N 1
ATOM 4719 C CA . ALA A 1 600 ? -4.930 9.984 -20.272 1.00 78.62 600 ALA A CA 1
ATOM 4720 C C . ALA A 1 600 ? -5.693 10.934 -21.210 1.00 78.62 600 ALA A C 1
ATOM 4722 O O . ALA A 1 600 ? -5.314 11.076 -22.372 1.00 78.62 600 ALA A O 1
ATOM 4723 N N . HIS A 1 601 ? -6.733 11.616 -20.715 1.00 86.69 601 HIS A N 1
ATOM 4724 C CA . HIS A 1 601 ? -7.614 12.456 -21.533 1.00 86.69 601 HIS A CA 1
ATOM 4725 C C . HIS A 1 601 ? -7.892 13.825 -20.904 1.00 86.69 601 HIS A C 1
ATOM 4727 O O . HIS A 1 601 ? -8.044 13.967 -19.689 1.00 86.69 601 HIS A O 1
ATOM 4733 N N . ASP A 1 602 ? -8.042 14.852 -21.745 1.00 87.19 602 ASP A N 1
ATOM 4734 C CA . ASP A 1 602 ? -8.405 16.192 -21.278 1.00 87.19 602 ASP A CA 1
ATOM 4735 C C . ASP A 1 602 ? -9.912 16.298 -20.983 1.00 87.19 602 ASP A C 1
ATOM 4737 O O . ASP A 1 602 ? -10.748 16.400 -21.887 1.00 87.19 602 ASP A O 1
ATOM 4741 N N . LEU A 1 603 ? -10.261 16.324 -19.693 1.00 91.25 603 LEU A N 1
ATOM 4742 C CA . LEU A 1 603 ? -11.636 16.461 -19.194 1.00 91.25 603 LEU A CA 1
ATOM 4743 C C . LEU A 1 603 ? -12.162 17.905 -19.280 1.00 91.25 603 LEU A C 1
ATOM 4745 O O . LEU A 1 603 ? -12.566 18.511 -18.283 1.00 91.25 603 LEU A O 1
ATOM 4749 N N . LYS A 1 604 ? -12.182 18.469 -20.488 1.00 89.31 604 LYS A N 1
ATOM 4750 C CA . LYS A 1 604 ? -12.624 19.846 -20.788 1.00 89.31 604 LYS A CA 1
ATOM 4751 C C . LYS A 1 604 ? -14.076 20.156 -20.400 1.00 89.31 604 LYS A C 1
ATOM 4753 O O . LYS A 1 604 ? -14.468 21.326 -20.358 1.00 89.31 604 LYS A O 1
ATOM 4758 N N . SER A 1 605 ? -14.897 19.142 -20.127 1.00 87.94 605 SER A N 1
ATOM 4759 C CA . SER A 1 605 ? -16.247 19.315 -19.583 1.00 87.94 605 SER A CA 1
ATOM 4760 C C . SER A 1 605 ? -16.266 19.832 -18.143 1.00 87.94 605 SER A C 1
ATOM 4762 O O . SER A 1 605 ? -17.249 20.464 -17.740 1.00 87.94 605 SER A O 1
ATOM 4764 N N . VAL A 1 606 ? -15.190 19.618 -17.379 1.00 88.00 606 VAL A N 1
ATOM 4765 C CA . VAL A 1 606 ? -15.026 20.135 -16.019 1.00 88.00 606 VAL A CA 1
ATOM 4766 C C . VAL A 1 606 ? -14.445 21.542 -16.093 1.00 88.00 606 VAL A C 1
ATOM 4768 O O . VAL A 1 606 ? -13.336 21.762 -16.575 1.00 88.00 606 VAL A O 1
ATOM 4771 N N . LYS A 1 607 ? -15.213 22.533 -15.631 1.00 76.00 607 LYS A N 1
ATOM 4772 C CA . LYS A 1 607 ? -14.779 23.934 -15.632 1.00 76.00 607 LYS A CA 1
ATOM 4773 C C . LYS A 1 607 ? -14.145 24.287 -14.292 1.00 76.00 607 LYS A C 1
ATOM 4775 O O . LYS A 1 607 ? -14.809 24.224 -13.264 1.00 76.00 607 LYS A O 1
ATOM 4780 N N . GLY A 1 608 ? -12.899 24.751 -14.327 1.00 73.12 608 GLY A N 1
ATOM 4781 C CA . GLY A 1 608 ? -12.161 25.139 -13.124 1.00 73.12 608 GLY A CA 1
ATOM 4782 C C . GLY A 1 608 ? -11.459 23.951 -12.465 1.00 73.12 608 GLY A C 1
ATOM 4783 O O . GLY A 1 608 ? -11.102 22.995 -13.146 1.00 73.12 608 GLY A O 1
ATOM 4784 N N . LYS A 1 609 ? -11.228 24.044 -11.151 1.00 76.88 609 LYS A N 1
ATOM 4785 C CA . LYS A 1 609 ? -10.461 23.053 -10.381 1.00 76.88 609 LYS A CA 1
ATOM 4786 C C . LYS A 1 609 ? -11.309 22.088 -9.546 1.00 76.88 609 LYS A C 1
ATOM 4788 O O . LYS A 1 609 ? -10.742 21.255 -8.861 1.00 76.88 609 LYS A O 1
ATOM 4793 N N . LEU A 1 610 ? -12.637 22.179 -9.583 1.00 70.62 610 LEU A N 1
ATOM 4794 C CA . LEU A 1 610 ? -13.524 21.345 -8.763 1.00 70.62 610 LEU A CA 1
ATOM 4795 C C . LEU A 1 610 ? -14.263 20.329 -9.640 1.00 70.62 610 LEU A C 1
ATOM 4797 O O . LEU A 1 610 ? -14.863 20.701 -10.651 1.00 70.62 610 LEU A O 1
ATOM 4801 N N . PHE A 1 611 ? -14.215 19.055 -9.260 1.00 82.75 611 PHE A N 1
ATOM 4802 C CA . PHE A 1 611 ? -14.821 17.941 -9.989 1.00 82.75 611 PHE A CA 1
ATOM 4803 C C . PHE A 1 611 ? -16.259 17.641 -9.541 1.00 82.75 611 PHE A C 1
ATOM 4805 O O . PHE A 1 611 ? -17.089 17.218 -10.357 1.00 82.75 611 PHE A O 1
ATOM 4812 N N . TYR A 1 612 ? -16.550 17.879 -8.259 1.00 82.94 612 TYR A N 1
ATOM 4813 C CA . TYR A 1 612 ? -17.806 17.610 -7.560 1.00 82.94 612 TYR A CA 1
ATOM 4814 C C . TYR A 1 612 ? -18.203 16.133 -7.577 1.00 82.94 612 TYR A C 1
ATOM 4816 O O . TYR A 1 612 ? -19.225 15.740 -8.142 1.00 82.94 612 TYR A O 1
ATOM 4824 N N . THR A 1 613 ? -17.369 15.292 -6.961 1.00 77.75 613 THR A N 1
ATOM 4825 C CA . THR A 1 613 ? -17.477 13.821 -7.057 1.00 77.75 613 THR A CA 1
ATOM 4826 C C . THR A 1 613 ? -18.815 13.249 -6.587 1.00 77.75 613 THR A C 1
ATOM 4828 O O . THR A 1 613 ? -19.276 12.269 -7.171 1.00 77.75 613 THR A O 1
ATOM 4831 N N . GLY A 1 614 ? -19.440 13.864 -5.578 1.00 70.81 614 GLY A N 1
ATOM 4832 C CA . GLY A 1 614 ? -20.705 13.423 -4.985 1.00 70.81 614 GLY A CA 1
ATOM 4833 C C . GLY A 1 614 ? -21.969 13.979 -5.644 1.00 70.81 614 GLY A C 1
ATOM 4834 O O . GLY A 1 614 ? -23.061 13.629 -5.213 1.00 70.81 614 GLY A O 1
ATOM 4835 N N . ASN A 1 615 ? -21.855 14.836 -6.664 1.00 84.94 615 ASN A N 1
ATOM 4836 C CA . ASN A 1 615 ? -23.037 15.366 -7.344 1.00 84.94 615 ASN A CA 1
ATOM 4837 C C . ASN A 1 615 ? -23.672 14.305 -8.245 1.00 84.94 615 ASN A C 1
ATOM 4839 O O . ASN A 1 615 ? -22.963 13.550 -8.921 1.00 84.94 615 ASN A O 1
ATOM 4843 N N . ASP A 1 616 ? -25.001 14.336 -8.330 1.00 87.44 616 ASP A N 1
ATOM 4844 C CA . ASP A 1 616 ? -25.766 13.561 -9.303 1.00 87.44 616 ASP A CA 1
ATOM 4845 C C . ASP A 1 616 ? -25.285 13.849 -10.728 1.00 87.44 616 ASP A C 1
ATOM 4847 O O . ASP A 1 616 ? -25.116 15.001 -11.147 1.00 87.44 616 ASP A O 1
ATOM 4851 N N . LEU A 1 617 ? -25.063 12.785 -11.493 1.00 95.75 617 LEU A N 1
ATOM 4852 C CA . LEU A 1 617 ? -24.663 12.884 -12.883 1.00 95.75 617 LEU A CA 1
ATOM 4853 C C . LEU A 1 617 ? -25.888 13.130 -13.763 1.00 95.75 617 LEU A C 1
ATOM 4855 O O . LEU A 1 617 ? -26.836 12.348 -13.751 1.00 95.75 617 LEU A O 1
ATOM 4859 N N . THR A 1 618 ? -25.847 14.165 -14.599 1.00 96.06 618 THR A N 1
ATOM 4860 C CA . THR A 1 618 ? -26.855 14.357 -15.652 1.00 96.06 618 THR A CA 1
ATOM 4861 C C . THR A 1 618 ? -26.493 13.581 -16.919 1.00 96.06 618 THR A C 1
ATOM 4863 O O . THR A 1 618 ? -25.321 13.309 -17.184 1.00 96.06 618 THR A O 1
ATOM 4866 N N . VAL A 1 619 ? -27.483 13.264 -17.759 1.00 96.38 619 VAL A N 1
ATOM 4867 C CA . VAL A 1 619 ? -27.251 12.677 -19.095 1.00 96.38 619 VAL A CA 1
ATOM 4868 C C . VAL A 1 619 ? -26.286 13.542 -19.918 1.00 96.38 619 VAL A C 1
ATOM 4870 O O . VAL A 1 619 ? -25.394 13.022 -20.585 1.00 96.38 619 VAL A O 1
ATOM 4873 N N . ALA A 1 620 ? -26.423 14.869 -19.852 1.00 93.81 620 ALA A N 1
ATOM 4874 C CA . ALA A 1 620 ? -25.540 15.806 -20.535 1.00 93.81 620 ALA A CA 1
ATOM 4875 C C . ALA A 1 620 ? -24.088 15.693 -20.067 1.00 93.81 620 ALA A C 1
ATOM 4877 O O . ALA A 1 620 ? -23.183 15.720 -20.901 1.00 93.81 620 ALA A O 1
ATOM 4878 N N . ASP A 1 621 ? -23.866 15.589 -18.758 1.00 95.38 621 ASP A N 1
ATOM 4879 C CA . ASP A 1 621 ? -22.525 15.463 -18.192 1.00 95.38 621 ASP A CA 1
ATOM 4880 C C . ASP A 1 621 ? -21.901 14.113 -18.547 1.00 95.38 621 ASP A C 1
ATOM 4882 O O . ASP A 1 621 ? -20.754 14.077 -18.985 1.00 95.38 621 ASP A O 1
ATOM 4886 N N . ALA A 1 622 ? -22.675 13.024 -18.470 1.00 97.31 622 ALA A N 1
ATOM 4887 C CA . ALA A 1 622 ? -22.230 11.691 -18.875 1.00 97.31 622 ALA A CA 1
ATOM 4888 C C . ALA A 1 622 ? -21.758 11.671 -20.339 1.00 97.31 622 ALA A C 1
ATOM 4890 O O . ALA A 1 622 ? -20.671 11.186 -20.652 1.00 97.31 622 ALA A O 1
ATOM 4891 N N . VAL A 1 623 ? -22.547 12.272 -21.237 1.00 97.69 623 VAL A N 1
ATOM 4892 C CA . VAL A 1 623 ? -22.193 12.397 -22.656 1.00 97.69 623 VAL A CA 1
ATOM 4893 C C . VAL A 1 623 ? -20.918 13.209 -22.842 1.00 97.69 623 VAL A C 1
ATOM 4895 O O . VAL A 1 623 ? -20.059 12.810 -23.622 1.00 97.69 623 VAL A O 1
ATOM 4898 N N . LYS A 1 624 ? -20.778 14.347 -22.159 1.00 96.19 624 LYS A N 1
ATOM 4899 C CA . LYS A 1 624 ? -19.577 15.178 -22.291 1.00 96.19 624 LYS A CA 1
ATOM 4900 C C . LYS A 1 624 ? -18.327 14.445 -21.828 1.00 96.19 624 LYS A C 1
ATOM 4902 O O . LYS A 1 624 ? -17.338 14.486 -22.543 1.00 96.19 624 LYS A O 1
ATOM 4907 N N . PHE A 1 625 ? -18.391 13.728 -20.710 1.00 97.62 625 PHE A N 1
ATOM 4908 C CA . PHE A 1 625 ? -17.274 12.911 -20.247 1.00 97.62 625 PHE A CA 1
ATOM 4909 C C . PHE A 1 625 ? -16.878 11.832 -21.259 1.00 97.62 625 PHE A C 1
ATOM 4911 O O . PHE A 1 625 ? -15.697 11.662 -21.534 1.00 97.62 625 PHE A O 1
ATOM 4918 N N . ILE A 1 626 ? -17.850 11.155 -21.878 1.00 97.44 626 ILE A N 1
ATOM 4919 C CA . ILE A 1 626 ? -17.573 10.187 -22.950 1.00 97.44 626 ILE A CA 1
ATOM 4920 C C . ILE A 1 626 ? -16.894 10.857 -24.144 1.00 97.44 626 ILE A C 1
ATOM 4922 O O . ILE A 1 626 ? -15.950 10.315 -24.710 1.00 97.44 626 ILE A O 1
ATOM 4926 N N . LEU A 1 627 ? -17.373 12.031 -24.550 1.00 93.75 627 LEU A N 1
ATOM 4927 C CA . LEU A 1 627 ? -16.781 12.761 -25.667 1.00 93.75 627 LEU A CA 1
ATOM 4928 C C . LEU A 1 627 ? -15.385 13.308 -25.327 1.00 93.75 627 LEU A C 1
ATOM 4930 O O . LEU A 1 627 ? -14.549 13.388 -26.224 1.00 93.75 627 LEU A O 1
ATOM 4934 N N . ASP A 1 628 ? -15.129 13.654 -24.063 1.00 94.62 628 ASP A N 1
ATOM 4935 C CA . ASP A 1 628 ? -13.806 14.038 -23.564 1.00 94.62 628 ASP A CA 1
ATOM 4936 C C . ASP A 1 628 ? -12.825 12.865 -23.676 1.00 94.62 628 ASP A C 1
ATOM 4938 O O . ASP A 1 628 ? -11.790 13.024 -24.309 1.00 94.62 628 ASP A O 1
ATOM 4942 N N . VAL A 1 629 ? -13.178 11.669 -23.183 1.00 95.31 629 VAL A N 1
ATOM 4943 C CA . VAL A 1 629 ? -12.303 10.475 -23.280 1.00 95.31 629 VAL A CA 1
ATOM 4944 C C . VAL A 1 629 ? -12.193 9.901 -24.696 1.00 95.31 629 VAL A C 1
ATOM 4946 O O . VAL A 1 629 ? -11.368 9.040 -24.980 1.00 95.31 629 VAL A O 1
ATOM 4949 N N . MET A 1 630 ? -13.043 10.347 -25.619 1.00 89.12 630 MET A N 1
ATOM 4950 C CA . MET A 1 630 ? -12.894 10.086 -27.053 1.00 89.12 630 MET A CA 1
ATOM 4951 C C . MET A 1 630 ? -12.025 11.138 -27.761 1.00 89.12 630 MET A C 1
ATOM 4953 O O . MET A 1 630 ? -11.918 11.097 -28.988 1.00 89.12 630 MET A O 1
ATOM 4957 N N . ASP A 1 631 ? -11.494 12.121 -27.026 1.00 88.56 631 ASP A N 1
ATOM 4958 C CA . ASP A 1 631 ? -10.783 13.294 -27.544 1.00 88.56 631 ASP A CA 1
ATOM 4959 C C . ASP A 1 631 ? -11.577 14.047 -28.632 1.00 88.56 631 ASP A C 1
ATOM 4961 O O . ASP A 1 631 ? -11.041 14.744 -29.499 1.00 88.56 631 ASP A O 1
ATOM 4965 N N . TYR A 1 632 ? -12.910 13.938 -28.588 1.00 85.75 632 TYR A N 1
ATOM 4966 C CA . TYR A 1 632 ? -13.801 14.484 -29.600 1.00 85.75 632 TYR A CA 1
ATOM 4967 C C . TYR A 1 632 ? -14.058 15.966 -29.340 1.00 85.75 632 TYR A C 1
ATOM 4969 O O . TYR A 1 632 ? -14.436 16.372 -28.240 1.00 85.75 632 TYR A O 1
ATOM 4977 N N . ASN A 1 633 ? -13.889 16.813 -30.352 1.00 82.81 633 ASN A N 1
ATOM 4978 C CA . ASN A 1 633 ? -14.170 18.239 -30.220 1.00 82.81 633 ASN A CA 1
ATOM 4979 C C . ASN A 1 633 ? -15.662 18.519 -30.454 1.00 82.81 633 ASN A C 1
ATOM 4981 O O . ASN A 1 633 ? -16.155 18.384 -31.574 1.00 82.81 633 ASN A O 1
ATOM 4985 N N . TYR A 1 634 ? -16.383 18.915 -29.404 1.00 84.81 634 TYR A N 1
ATOM 4986 C CA . TYR A 1 634 ? -17.823 19.150 -29.458 1.00 84.81 634 TYR A CA 1
ATOM 4987 C C . TYR A 1 634 ? -18.198 20.598 -29.131 1.00 84.81 634 TYR A C 1
ATOM 4989 O O . TYR A 1 634 ? -17.639 21.230 -28.239 1.00 84.81 634 TYR A O 1
ATOM 4997 N N . GLY A 1 635 ? -19.185 21.117 -29.866 1.00 76.94 635 GLY A N 1
ATOM 4998 C CA . GLY A 1 635 ? -19.810 22.414 -29.608 1.00 76.94 635 GLY A CA 1
ATOM 4999 C C . GLY A 1 635 ? -21.143 22.275 -28.871 1.00 76.94 635 GLY A C 1
ATOM 5000 O O . GLY A 1 635 ? -21.466 21.233 -28.307 1.00 76.94 635 GLY A O 1
ATOM 5001 N N . ASN A 1 636 ? -21.979 23.313 -28.929 1.00 80.56 636 ASN A N 1
ATOM 5002 C CA . ASN A 1 636 ? -23.280 23.339 -28.241 1.00 80.56 636 ASN A CA 1
ATOM 5003 C C . ASN A 1 636 ? -24.278 22.258 -28.718 1.00 80.56 636 ASN A C 1
ATOM 5005 O O . ASN A 1 636 ? -25.277 22.014 -28.051 1.00 80.56 636 ASN A O 1
ATOM 5009 N N . ASN A 1 637 ? -24.013 21.592 -29.845 1.00 85.81 637 ASN A N 1
ATOM 5010 C CA . ASN A 1 637 ? -24.814 20.504 -30.417 1.00 85.81 637 ASN A CA 1
ATOM 5011 C C . ASN A 1 637 ? -24.292 19.094 -30.055 1.00 85.81 637 ASN A C 1
ATOM 5013 O O . ASN A 1 637 ? -24.589 18.119 -30.750 1.00 85.81 637 ASN A O 1
ATOM 5017 N N . PHE A 1 638 ? -23.501 18.967 -28.985 1.00 89.81 638 PHE A N 1
ATOM 5018 C CA . PHE A 1 638 ? -22.881 17.705 -28.562 1.00 89.81 638 PHE A CA 1
ATOM 5019 C C . PHE A 1 638 ? -23.890 16.565 -28.322 1.00 89.81 638 PHE A C 1
ATOM 5021 O O . PHE A 1 638 ? -23.617 15.428 -28.698 1.00 89.81 638 PHE A O 1
ATOM 5028 N N . ILE A 1 639 ? -25.088 16.866 -27.803 1.00 93.25 639 ILE A N 1
ATOM 5029 C CA . ILE A 1 639 ? -26.161 15.874 -27.601 1.00 93.25 639 ILE A CA 1
ATOM 5030 C C . ILE A 1 639 ? -26.646 15.271 -28.926 1.00 93.25 639 ILE A C 1
ATOM 5032 O O . ILE A 1 639 ? -26.850 14.062 -29.015 1.00 93.25 639 ILE A O 1
ATOM 5036 N N . GLU A 1 640 ? -26.787 16.076 -29.983 1.00 85.25 640 GLU A N 1
ATOM 5037 C CA . GLU A 1 640 ? -27.192 15.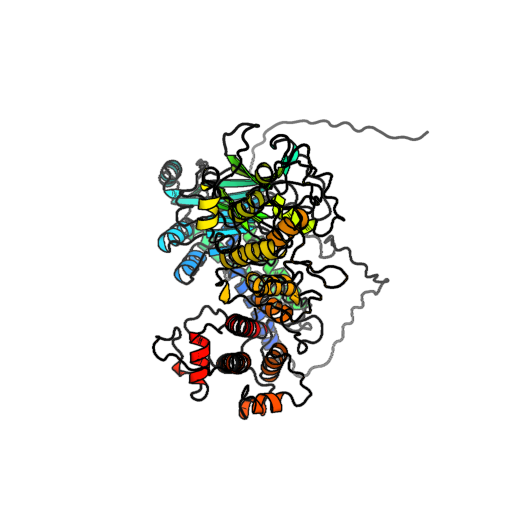564 -31.299 1.00 85.25 640 GLU A CA 1
ATOM 5038 C C . GLU A 1 640 ? -26.117 14.636 -31.882 1.00 85.25 640 GLU A C 1
ATOM 5040 O O . GLU A 1 640 ? -26.426 13.610 -32.492 1.00 85.25 640 GLU A O 1
ATOM 5045 N N . SER A 1 641 ? -24.845 14.967 -31.647 1.00 85.56 641 SER A N 1
ATOM 5046 C CA . SER A 1 641 ? -23.713 14.134 -32.065 1.00 85.56 641 SER A CA 1
ATOM 5047 C C . SER A 1 641 ? -23.699 12.806 -31.305 1.00 85.56 641 SER A C 1
ATOM 5049 O O . SER A 1 641 ? -23.552 11.749 -31.917 1.00 85.56 641 SER A O 1
ATOM 5051 N N . ALA A 1 642 ? -23.946 12.844 -29.995 1.00 91.69 642 ALA A N 1
ATOM 5052 C CA . ALA A 1 642 ? -24.044 11.661 -29.149 1.00 91.69 642 ALA A CA 1
ATOM 5053 C C . ALA A 1 642 ? -25.219 10.751 -29.538 1.00 91.69 642 ALA A C 1
ATOM 5055 O O . ALA A 1 642 ? -25.054 9.533 -29.610 1.00 91.69 642 ALA A O 1
ATOM 5056 N N . TYR A 1 643 ? -26.375 11.330 -29.872 1.00 92.38 643 TYR A N 1
ATOM 5057 C CA . TYR A 1 643 ? -27.524 10.588 -30.393 1.00 92.38 643 TYR A CA 1
ATOM 5058 C C . TYR A 1 643 ? -27.193 9.883 -31.716 1.00 92.38 643 TYR A C 1
ATOM 5060 O O . TYR A 1 643 ? -27.432 8.686 -31.865 1.00 92.38 643 TYR A O 1
ATOM 5068 N N . ARG A 1 644 ? -26.566 10.588 -32.670 1.00 88.56 644 ARG A N 1
ATOM 5069 C CA . ARG A 1 644 ? -26.134 9.998 -33.954 1.00 88.56 644 ARG A CA 1
ATOM 5070 C C . ARG A 1 644 ? -25.080 8.904 -33.774 1.00 88.56 644 ARG A C 1
ATOM 5072 O O . ARG A 1 644 ? -25.086 7.924 -34.515 1.00 88.56 644 ARG A O 1
ATOM 5079 N N . ALA A 1 645 ? -24.199 9.057 -32.788 1.00 87.25 645 ALA A N 1
ATOM 5080 C CA . ALA A 1 645 ? -23.207 8.055 -32.417 1.00 87.25 645 ALA A CA 1
ATOM 5081 C C . ALA A 1 645 ? -23.811 6.871 -31.637 1.00 87.25 645 ALA A C 1
ATOM 5083 O O . ALA A 1 645 ? -23.119 5.877 -31.409 1.00 87.25 645 ALA A O 1
ATOM 5084 N N . GLY A 1 646 ? -25.088 6.939 -31.248 1.00 92.75 646 GLY A N 1
ATOM 5085 C CA . GLY A 1 646 ? -25.774 5.915 -30.463 1.00 92.75 646 GLY A CA 1
ATOM 5086 C C . GLY A 1 646 ? -25.299 5.824 -29.012 1.00 92.75 646 GLY A C 1
ATOM 5087 O O . GLY A 1 646 ? -25.438 4.759 -28.415 1.00 92.75 646 GLY A O 1
ATOM 5088 N N . ILE A 1 647 ? -24.697 6.896 -28.482 1.00 95.44 647 ILE A N 1
ATOM 5089 C CA . ILE A 1 647 ? -24.302 7.030 -27.070 1.00 95.44 647 ILE A CA 1
ATOM 5090 C C . ILE A 1 647 ? -25.552 7.209 -26.206 1.00 95.44 647 ILE A C 1
ATOM 5092 O O . ILE A 1 647 ? -25.663 6.584 -25.163 1.00 95.44 647 ILE A O 1
ATOM 5096 N N . VAL A 1 648 ? -26.523 7.993 -26.677 1.00 95.00 648 VAL A N 1
ATOM 5097 C CA . VAL A 1 648 ? -27.824 8.203 -26.022 1.00 95.00 648 VAL A CA 1
ATOM 5098 C C . VAL A 1 648 ? -28.970 7.867 -26.966 1.00 95.00 648 VAL A C 1
ATOM 5100 O O . VAL A 1 648 ? -28.800 7.885 -28.190 1.00 95.00 648 VAL A O 1
ATOM 5103 N N . ASP A 1 649 ? -30.145 7.583 -26.410 1.00 90.56 649 ASP A N 1
ATOM 5104 C CA . ASP A 1 649 ? -31.368 7.397 -27.185 1.00 90.56 649 ASP A CA 1
ATOM 5105 C C . ASP A 1 649 ? -32.086 8.737 -27.462 1.00 90.56 649 ASP A C 1
ATOM 5107 O O . ASP A 1 649 ? -31.618 9.823 -27.111 1.00 90.56 649 ASP A O 1
ATOM 5111 N N . ARG A 1 650 ? -33.238 8.675 -28.140 1.00 88.81 650 ARG A N 1
ATOM 5112 C CA . ARG A 1 650 ? -34.015 9.877 -28.484 1.00 88.81 650 ARG A CA 1
ATOM 5113 C C . ARG A 1 650 ? -34.649 10.539 -27.256 1.00 88.81 650 ARG A C 1
ATOM 5115 O O . ARG A 1 650 ? -34.859 11.750 -27.273 1.00 88.81 650 ARG A O 1
ATOM 5122 N N . THR A 1 651 ? -34.988 9.756 -26.238 1.00 88.81 651 THR A N 1
ATOM 5123 C CA . THR A 1 651 ? -35.636 10.225 -25.011 1.00 88.81 651 THR A CA 1
ATOM 5124 C C . THR A 1 651 ? -34.644 11.032 -24.179 1.00 88.81 651 THR A C 1
ATOM 5126 O O . THR A 1 651 ? -34.927 12.168 -23.806 1.00 88.81 651 THR A O 1
ATOM 5129 N N . ASP A 1 652 ? -33.449 10.484 -23.989 1.00 90.69 652 ASP A N 1
ATOM 5130 C CA . ASP A 1 652 ? -32.330 11.083 -23.269 1.00 90.69 652 ASP A CA 1
ATOM 5131 C C . ASP A 1 652 ? -31.779 12.308 -24.003 1.00 90.69 652 ASP A C 1
ATOM 5133 O O . ASP A 1 652 ? -31.522 13.343 -23.388 1.00 90.69 652 ASP A O 1
ATOM 5137 N N . ALA A 1 653 ? -31.695 12.256 -25.338 1.00 88.94 653 ALA A N 1
ATOM 5138 C CA . ALA A 1 653 ? -31.338 13.426 -26.140 1.00 88.94 653 ALA A CA 1
ATOM 5139 C C . ALA A 1 653 ? -32.372 14.564 -26.033 1.00 88.94 653 ALA A C 1
ATOM 5141 O O . ALA A 1 653 ? -32.018 15.737 -26.156 1.00 88.94 653 ALA A O 1
ATOM 5142 N N . GLY A 1 654 ? -33.647 14.227 -25.807 1.00 87.69 654 GLY A N 1
ATOM 5143 C CA . GLY A 1 654 ? -34.732 15.186 -25.598 1.00 87.69 654 GLY A CA 1
ATOM 5144 C C . GLY A 1 654 ? -34.786 15.778 -24.186 1.00 87.69 654 GLY A C 1
ATOM 5145 O O . GLY A 1 654 ? -35.405 16.826 -24.005 1.00 87.69 654 GLY A O 1
ATOM 5146 N N . ASN A 1 655 ? -34.138 15.146 -23.202 1.00 92.88 655 ASN A N 1
ATOM 5147 C CA . ASN A 1 655 ? -34.081 15.612 -21.815 1.00 92.88 655 ASN A CA 1
ATOM 5148 C C . ASN A 1 655 ? -32.669 15.449 -21.210 1.00 92.88 655 ASN A C 1
ATOM 5150 O O . ASN A 1 655 ? -32.462 14.652 -20.293 1.00 92.88 655 ASN A O 1
ATOM 5154 N N . PRO A 1 656 ? -31.681 16.215 -21.701 1.00 88.44 656 PRO A N 1
ATOM 5155 C CA . PRO A 1 656 ? -30.279 16.017 -21.343 1.00 88.44 656 PRO A CA 1
ATOM 5156 C C . PRO A 1 656 ? -29.951 16.423 -19.893 1.00 88.44 656 PRO A C 1
ATOM 5158 O O . PRO A 1 656 ? -28.906 16.047 -19.375 1.00 88.44 656 PRO A O 1
ATOM 5161 N N . THR A 1 657 ? -30.824 17.169 -19.210 1.00 90.62 657 THR A N 1
ATOM 5162 C CA . THR A 1 657 ? -30.649 17.554 -17.797 1.00 90.62 657 THR A CA 1
ATOM 5163 C C . THR A 1 657 ? -31.193 16.518 -16.813 1.00 90.62 657 THR A C 1
ATOM 5165 O O . THR A 1 657 ? -31.068 16.712 -15.608 1.00 90.62 657 THR A O 1
ATOM 5168 N N . ALA A 1 658 ? -31.822 15.440 -17.293 1.00 92.56 658 ALA A N 1
ATOM 5169 C CA . ALA A 1 658 ? -32.274 14.355 -16.431 1.00 92.56 658 ALA A CA 1
ATOM 5170 C C . ALA A 1 658 ? -31.091 13.636 -15.766 1.00 92.56 658 ALA A C 1
ATOM 5172 O O . ALA A 1 658 ? -29.997 13.568 -16.336 1.00 92.56 658 ALA A O 1
ATOM 5173 N N . GLY A 1 659 ? -31.336 13.052 -14.590 1.00 92.88 659 GLY A N 1
ATOM 5174 C CA . GLY A 1 659 ? -30.375 12.174 -13.927 1.00 92.88 659 GLY A CA 1
ATOM 5175 C C . GLY A 1 659 ? -30.011 10.978 -14.811 1.00 92.88 659 GLY A C 1
ATOM 5176 O O . GLY A 1 659 ? -30.877 10.340 -15.420 1.00 92.88 659 GLY A O 1
ATOM 5177 N N . CYS A 1 660 ? -28.718 10.690 -14.899 1.00 96.50 660 CYS A N 1
ATOM 5178 C CA . CYS A 1 660 ? -28.182 9.526 -15.579 1.00 96.50 660 CYS A CA 1
ATOM 5179 C C . CYS A 1 660 ? -28.311 8.326 -14.639 1.00 96.50 660 CYS A C 1
ATOM 5181 O O . CYS A 1 660 ? -27.590 8.219 -13.647 1.00 96.50 660 CYS A O 1
ATOM 5183 N N . THR A 1 661 ? -29.271 7.448 -14.920 1.00 96.19 661 THR A N 1
ATOM 5184 C CA . THR A 1 661 ? -29.478 6.238 -14.120 1.00 96.19 661 THR A CA 1
ATOM 5185 C C . THR A 1 661 ? -28.373 5.214 -14.375 1.00 96.19 661 THR A C 1
ATOM 5187 O O . THR A 1 661 ? -27.712 5.249 -15.417 1.00 96.19 661 THR A O 1
ATOM 5190 N N . ARG A 1 662 ? -28.169 4.266 -13.456 1.00 93.69 662 ARG A N 1
ATOM 5191 C CA . ARG A 1 662 ? -27.099 3.266 -13.576 1.00 93.69 662 ARG A CA 1
ATOM 5192 C C . ARG A 1 662 ? -27.204 2.425 -14.842 1.00 93.69 662 ARG A C 1
ATOM 5194 O O . ARG A 1 662 ? -26.193 2.188 -15.498 1.00 93.69 662 ARG A O 1
ATOM 5201 N N . GLU A 1 663 ? -28.408 2.028 -15.249 1.00 95.00 663 GLU A N 1
ATOM 5202 C CA . GLU A 1 663 ? -28.580 1.305 -16.516 1.00 95.00 663 GLU A CA 1
ATOM 5203 C C . GLU A 1 663 ? -28.177 2.146 -17.738 1.00 95.00 663 GLU A C 1
ATOM 5205 O O . GLU A 1 663 ? -27.598 1.616 -18.687 1.00 95.00 663 GLU A O 1
ATOM 5210 N N . LYS A 1 664 ? -28.407 3.466 -17.703 1.00 96.69 664 LYS A N 1
ATOM 5211 C CA . LYS A 1 664 ? -27.987 4.380 -18.771 1.00 96.69 664 LYS A CA 1
ATOM 5212 C C . LYS A 1 664 ? -26.475 4.552 -18.772 1.00 96.69 664 LYS A C 1
ATOM 5214 O O . LYS A 1 664 ? -25.863 4.442 -19.829 1.00 96.69 664 LYS A O 1
ATOM 5219 N N . ALA A 1 665 ? -25.864 4.743 -17.605 1.00 96.81 665 ALA A N 1
ATOM 5220 C CA . ALA A 1 665 ? -24.413 4.832 -17.466 1.00 96.81 665 ALA A CA 1
ATOM 5221 C C . ALA A 1 665 ? -23.706 3.585 -18.031 1.00 96.81 665 ALA A C 1
ATOM 5223 O O . ALA A 1 665 ? -22.786 3.712 -18.838 1.00 96.81 665 ALA A O 1
ATOM 5224 N N . LEU A 1 666 ? -24.186 2.383 -17.693 1.00 95.88 666 LEU A N 1
ATOM 5225 C CA . LEU A 1 666 ? -23.628 1.119 -18.190 1.00 95.88 666 LEU A CA 1
ATOM 5226 C C . LEU A 1 666 ? -23.884 0.901 -19.686 1.00 95.88 666 LEU A C 1
ATOM 5228 O O . LEU A 1 666 ? -23.004 0.424 -20.405 1.00 95.88 666 LEU A O 1
ATOM 5232 N N . PHE A 1 667 ? -25.057 1.293 -20.185 1.00 96.94 667 PHE A N 1
ATOM 5233 C CA . PHE A 1 667 ? -25.330 1.298 -21.621 1.00 96.94 667 PHE A CA 1
ATOM 5234 C C . PHE A 1 667 ? -24.343 2.199 -22.379 1.00 96.94 667 PHE A C 1
ATOM 5236 O O . PHE A 1 667 ? -23.793 1.795 -23.409 1.00 96.94 667 PHE A O 1
ATOM 5243 N N . MET A 1 668 ? -24.100 3.407 -21.863 1.00 97.81 668 MET A N 1
ATOM 5244 C CA . MET A 1 668 ? -23.173 4.363 -22.459 1.00 97.81 668 MET A CA 1
ATOM 5245 C C . MET A 1 668 ? -21.719 3.870 -22.395 1.00 97.81 668 MET A C 1
ATOM 5247 O O . MET A 1 668 ? -20.994 3.998 -23.379 1.00 97.81 668 MET A O 1
ATOM 5251 N N . ALA A 1 669 ? -21.315 3.239 -21.291 1.00 96.56 669 ALA A N 1
ATOM 5252 C CA . ALA A 1 669 ? -20.006 2.609 -21.115 1.00 96.56 669 ALA A CA 1
ATOM 5253 C C . ALA A 1 669 ? -19.759 1.492 -22.144 1.00 96.56 669 ALA A C 1
ATOM 5255 O O . ALA A 1 669 ? -18.760 1.501 -22.865 1.00 96.56 669 ALA A O 1
ATOM 5256 N N . ALA A 1 670 ? -20.725 0.583 -22.305 1.00 95.81 670 ALA A N 1
ATOM 5257 C CA . ALA A 1 670 ? -20.676 -0.438 -23.347 1.00 95.81 670 ALA A CA 1
ATOM 5258 C C . ALA A 1 670 ? -20.613 0.182 -24.751 1.00 95.81 670 ALA A C 1
ATOM 5260 O O . ALA A 1 670 ? -19.930 -0.342 -25.628 1.00 95.81 670 ALA A O 1
ATOM 5261 N N . ARG A 1 671 ? -21.297 1.312 -24.989 1.00 96.94 671 ARG A N 1
ATOM 5262 C CA . ARG A 1 671 ? -21.201 2.013 -26.274 1.00 96.94 671 ARG A CA 1
ATOM 5263 C C . ARG A 1 671 ? -19.823 2.632 -26.503 1.00 96.94 671 ARG A C 1
ATOM 5265 O O . ARG A 1 671 ? -19.335 2.554 -27.628 1.00 96.94 671 ARG A O 1
ATOM 5272 N N . LEU A 1 672 ? -19.213 3.234 -25.486 1.00 96.94 672 LEU A N 1
ATOM 5273 C CA . LEU A 1 672 ? -17.854 3.767 -25.568 1.00 96.94 672 LEU A CA 1
ATOM 5274 C C . LEU A 1 672 ? -16.859 2.663 -25.944 1.00 96.94 672 LEU A C 1
ATOM 5276 O O . LEU A 1 672 ? -16.080 2.847 -26.876 1.00 96.94 672 LEU A O 1
ATOM 5280 N N . TYR A 1 673 ? -16.965 1.497 -25.304 1.00 94.50 673 TYR A N 1
ATOM 5281 C CA . TYR A 1 673 ? -16.175 0.318 -25.659 1.00 94.50 673 TYR A CA 1
ATOM 5282 C C . TYR A 1 673 ? -16.312 -0.043 -27.149 1.00 94.50 673 TYR A C 1
ATOM 5284 O O . TYR A 1 673 ? -15.306 -0.199 -27.840 1.00 94.50 673 TYR A O 1
ATOM 5292 N N . GLU A 1 674 ? -17.539 -0.110 -27.687 1.00 95.06 674 GLU A N 1
ATOM 5293 C CA . GLU A 1 674 ? -17.760 -0.389 -29.120 1.00 95.06 674 GLU A CA 1
ATOM 5294 C C . GLU A 1 674 ? -17.112 0.658 -30.037 1.00 95.06 674 GLU A C 1
ATOM 5296 O O . GLU A 1 674 ? -16.677 0.341 -31.143 1.00 95.06 674 GLU A O 1
ATOM 5301 N N . LEU A 1 675 ? -17.108 1.924 -29.613 1.00 92.00 675 LEU A N 1
ATOM 5302 C CA . LEU A 1 675 ? -16.558 3.028 -30.397 1.00 92.00 675 LEU A CA 1
ATOM 5303 C C . LEU A 1 675 ? -15.025 3.019 -30.406 1.00 92.00 675 LEU A C 1
ATOM 5305 O O . LEU A 1 675 ? -14.447 3.310 -31.450 1.00 92.00 675 LEU A O 1
ATOM 5309 N N . LYS A 1 676 ? -14.382 2.668 -29.285 1.00 87.94 676 LYS A N 1
ATOM 5310 C CA . LYS A 1 676 ? -12.916 2.605 -29.162 1.00 87.94 676 LYS A CA 1
ATOM 5311 C C . LYS A 1 676 ? -12.322 1.342 -29.785 1.00 87.94 676 LYS A C 1
ATOM 5313 O O . LYS A 1 676 ? -11.332 1.418 -30.503 1.00 87.94 676 LYS A O 1
ATOM 5318 N N . THR A 1 677 ? -12.954 0.190 -29.574 1.00 86.00 677 THR A N 1
ATOM 5319 C CA . THR A 1 677 ? -12.434 -1.103 -30.059 1.00 86.00 677 THR A CA 1
ATOM 5320 C C . THR A 1 677 ? -12.878 -1.445 -31.482 1.00 86.00 677 THR A C 1
ATOM 5322 O O . THR A 1 677 ? -12.241 -2.247 -32.162 1.00 86.00 677 THR A O 1
ATOM 5325 N N . GLY A 1 678 ? -13.993 -0.872 -31.946 1.00 86.88 678 GLY A N 1
ATOM 5326 C CA . GLY A 1 678 ? -14.663 -1.293 -33.177 1.00 86.88 678 GLY A CA 1
ATOM 5327 C C . GLY A 1 678 ? -15.427 -2.620 -33.050 1.00 86.88 678 GLY A C 1
ATOM 5328 O O . GLY A 1 678 ? -16.064 -3.052 -34.017 1.00 86.88 678 GLY A O 1
ATOM 5329 N N . GLU A 1 679 ? -15.407 -3.261 -31.878 1.00 88.06 679 GLU A N 1
ATOM 5330 C CA . GLU A 1 679 ? -16.125 -4.504 -31.607 1.00 88.06 679 GLU A CA 1
ATOM 5331 C C . GLU A 1 679 ? -17.579 -4.249 -31.182 1.00 88.06 679 GLU A C 1
ATOM 5333 O O . GLU A 1 679 ? -17.989 -3.131 -30.870 1.00 88.06 679 GLU A O 1
ATOM 5338 N N . LYS A 1 680 ? -18.413 -5.296 -31.209 1.00 90.19 680 LYS A N 1
ATOM 5339 C CA . LYS A 1 680 ? -19.814 -5.215 -30.772 1.00 90.19 680 LYS A CA 1
ATOM 5340 C C . LYS A 1 680 ? -19.959 -5.725 -29.347 1.00 90.19 680 LYS A C 1
ATOM 5342 O O . LYS A 1 680 ? -19.649 -6.882 -29.084 1.00 90.19 680 LYS A O 1
ATOM 5347 N N . ALA A 1 681 ? -20.539 -4.899 -28.482 1.00 88.00 681 ALA A N 1
ATOM 5348 C CA . ALA A 1 681 ? -20.871 -5.251 -27.109 1.00 88.00 681 ALA A CA 1
ATOM 5349 C C . ALA A 1 681 ? -22.029 -6.258 -27.114 1.00 88.00 681 ALA A C 1
ATOM 5351 O O . ALA A 1 681 ? -23.185 -5.887 -27.332 1.00 88.00 681 ALA A O 1
ATOM 5352 N N . LYS A 1 682 ? -21.715 -7.546 -26.943 1.00 88.19 682 LYS A N 1
ATOM 5353 C CA . LYS A 1 682 ? -22.695 -8.639 -26.931 1.00 88.19 682 LYS A CA 1
ATOM 5354 C C . LYS A 1 682 ? -22.517 -9.513 -25.692 1.00 88.19 682 LYS A C 1
ATOM 5356 O O . LYS A 1 682 ? -21.400 -9.973 -25.461 1.00 88.19 682 LYS A O 1
ATOM 5361 N N . PRO A 1 683 ? -23.590 -9.797 -24.941 1.00 84.75 683 PRO A N 1
ATOM 5362 C CA . PRO A 1 683 ? -23.506 -10.646 -23.762 1.00 84.75 683 PRO A CA 1
ATOM 5363 C C . PRO A 1 683 ? -23.158 -12.094 -24.139 1.00 84.75 683 PRO A C 1
ATOM 5365 O O . PRO A 1 683 ? -23.578 -12.607 -25.179 1.00 84.75 683 PRO A O 1
ATOM 5368 N N . SER A 1 684 ? -22.395 -12.764 -23.277 1.00 75.06 684 SER A N 1
ATOM 5369 C CA . SER A 1 684 ? -21.925 -14.144 -23.454 1.00 75.06 684 SER A CA 1
ATOM 5370 C C . SER A 1 684 ? -23.011 -15.198 -23.199 1.00 75.06 684 SER A C 1
ATOM 5372 O O . SER A 1 684 ? -22.859 -16.349 -23.608 1.00 75.06 684 SER A O 1
ATOM 5374 N N . GLY A 1 685 ? -24.111 -14.819 -22.533 1.00 61.94 685 GLY A N 1
ATOM 5375 C CA . GLY A 1 685 ? -25.326 -15.629 -22.362 1.00 61.94 685 GLY A CA 1
ATOM 5376 C C . GLY A 1 685 ? -25.198 -16.844 -21.430 1.00 61.94 685 GLY A C 1
ATOM 5377 O O . GLY A 1 685 ? -26.171 -17.569 -21.252 1.00 61.94 685 GLY A O 1
ATOM 5378 N N . ASN A 1 686 ? -24.024 -17.072 -20.827 1.00 54.84 686 ASN A N 1
ATOM 5379 C CA . ASN A 1 686 ? -23.679 -18.315 -20.120 1.00 54.84 686 ASN A CA 1
ATOM 5380 C C . ASN A 1 686 ? -23.312 -18.130 -18.634 1.00 54.84 686 ASN A C 1
ATOM 5382 O O . ASN A 1 686 ? -22.762 -19.049 -18.024 1.00 54.84 686 ASN A O 1
ATOM 5386 N N . ARG A 1 687 ? -23.586 -16.967 -18.025 1.00 54.72 687 ARG A N 1
ATOM 5387 C CA . ARG A 1 687 ? -23.235 -16.694 -16.619 1.00 54.72 687 ARG A CA 1
ATOM 5388 C C . ARG A 1 687 ? -24.469 -16.336 -15.783 1.00 54.72 687 ARG A C 1
ATOM 5390 O O . ARG A 1 687 ? -25.266 -15.516 -16.228 1.00 54.72 687 ARG A O 1
ATOM 5397 N N . PRO A 1 688 ? -24.638 -16.906 -14.573 1.00 57.03 688 PRO A N 1
ATOM 5398 C CA . PRO A 1 688 ? -25.610 -16.386 -13.620 1.00 57.03 688 PRO A CA 1
ATOM 5399 C C . PRO A 1 688 ? -25.197 -14.967 -13.212 1.00 57.03 688 PRO A C 1
ATOM 5401 O O . PRO A 1 688 ? -24.051 -14.736 -12.821 1.00 57.03 688 PRO A O 1
ATOM 5404 N N . TYR A 1 689 ? -26.121 -14.017 -13.345 1.00 61.75 689 TYR A N 1
ATOM 5405 C CA . TYR A 1 689 ? -25.869 -12.616 -13.019 1.00 61.75 689 TYR A CA 1
ATOM 5406 C C . TYR A 1 689 ? -25.754 -12.423 -11.501 1.00 61.75 689 TYR A C 1
ATOM 5408 O O . TYR A 1 689 ? -26.496 -13.057 -10.748 1.00 61.75 689 TYR A O 1
ATOM 5416 N N . PRO A 1 690 ? -24.847 -11.552 -11.028 1.00 66.44 690 PRO A N 1
ATOM 5417 C CA . PRO A 1 690 ? -24.616 -11.364 -9.597 1.00 66.44 690 PRO A CA 1
ATOM 5418 C C . PRO A 1 690 ? -25.750 -10.610 -8.877 1.00 66.44 690 PRO A C 1
ATOM 5420 O O . PRO A 1 690 ? -25.786 -10.626 -7.647 1.00 66.44 690 PRO A O 1
ATOM 5423 N N . PHE A 1 691 ? -26.682 -9.984 -9.610 1.00 79.69 691 PHE A N 1
ATOM 5424 C CA . PHE A 1 691 ? -27.735 -9.131 -9.047 1.00 79.69 691 PHE A CA 1
ATOM 5425 C C . PHE A 1 691 ? -29.123 -9.768 -9.094 1.00 79.69 691 PHE A C 1
ATOM 5427 O O . PHE A 1 691 ? -29.480 -10.472 -10.041 1.00 79.69 691 PHE A O 1
ATOM 5434 N N . LYS A 1 692 ? -29.927 -9.493 -8.064 1.00 81.56 692 LYS A N 1
ATOM 5435 C CA . LYS A 1 692 ? -31.279 -10.052 -7.904 1.00 81.56 692 LYS A CA 1
ATOM 5436 C C . LYS A 1 692 ? -32.361 -9.324 -8.701 1.00 81.56 692 LYS A C 1
ATOM 5438 O O . LYS A 1 692 ? -33.427 -9.892 -8.893 1.00 81.56 692 LYS A O 1
ATOM 5443 N N . ASP A 1 693 ? -32.101 -8.099 -9.136 1.00 86.94 693 ASP A N 1
ATOM 5444 C CA . ASP A 1 693 ? -33.050 -7.178 -9.776 1.00 86.94 693 ASP A CA 1
ATOM 5445 C C . ASP A 1 693 ? -32.725 -6.899 -11.251 1.00 86.94 693 ASP A C 1
ATOM 5447 O O . ASP A 1 693 ? -33.086 -5.857 -11.799 1.00 86.94 693 ASP A O 1
ATOM 5451 N N . MET A 1 694 ? -32.056 -7.845 -11.914 1.00 85.38 694 MET A N 1
ATOM 5452 C CA . MET A 1 694 ? -31.757 -7.780 -13.352 1.00 85.38 694 MET A CA 1
ATOM 5453 C C . MET A 1 694 ? -33.021 -7.682 -14.220 1.00 85.38 694 MET A C 1
ATOM 5455 O O . MET A 1 694 ? -32.968 -7.177 -15.338 1.00 85.38 694 MET A O 1
ATOM 5459 N N . ASP A 1 695 ? -34.164 -8.143 -13.711 1.00 88.88 695 ASP A N 1
ATOM 5460 C CA . ASP A 1 695 ? -35.478 -8.040 -14.349 1.00 88.88 695 ASP A CA 1
ATOM 5461 C C . ASP A 1 695 ? -36.021 -6.602 -14.400 1.00 88.88 695 ASP A C 1
ATOM 5463 O O . ASP A 1 695 ? -36.931 -6.320 -15.179 1.00 88.88 695 ASP A O 1
ATOM 5467 N N . LYS A 1 696 ? -35.451 -5.684 -13.609 1.00 92.50 696 LYS A N 1
ATOM 5468 C CA . LYS A 1 696 ? -35.814 -4.260 -13.609 1.00 92.50 696 LYS A CA 1
ATOM 5469 C C . LYS A 1 696 ? -35.079 -3.437 -14.666 1.00 92.50 696 LYS A C 1
ATOM 5471 O O . LYS A 1 696 ? -35.384 -2.256 -14.806 1.00 92.50 696 LYS A O 1
ATOM 5476 N N . ILE A 1 697 ? -34.125 -4.025 -15.390 1.00 93.56 697 ILE A N 1
ATOM 5477 C CA . ILE A 1 697 ? -33.415 -3.337 -16.474 1.00 93.56 697 ILE A CA 1
ATOM 5478 C C . ILE A 1 697 ? -34.382 -3.101 -17.636 1.00 93.56 697 ILE A C 1
ATOM 5480 O O . ILE A 1 697 ? -35.092 -4.007 -18.081 1.00 93.56 697 ILE A O 1
ATOM 5484 N N . SER A 1 698 ? -34.372 -1.885 -18.171 1.00 94.19 698 SER A N 1
ATOM 5485 C CA . SER A 1 698 ? -35.142 -1.508 -19.348 1.00 94.19 698 SER A CA 1
ATOM 5486 C C . SER A 1 698 ? -34.827 -2.452 -20.526 1.00 94.19 698 SER A C 1
ATOM 5488 O O . SER A 1 698 ? -33.673 -2.520 -20.961 1.00 94.19 698 SER A O 1
ATOM 5490 N N . PRO A 1 699 ? -35.821 -3.149 -21.121 1.00 92.50 699 PRO A N 1
ATOM 5491 C CA . PRO A 1 699 ? -35.566 -4.223 -22.091 1.00 92.50 699 PRO A CA 1
ATOM 5492 C C . PRO A 1 699 ? -34.726 -3.825 -23.312 1.00 92.50 699 PRO A C 1
ATOM 5494 O O . PRO A 1 699 ? -34.001 -4.644 -23.863 1.00 92.50 699 PRO A O 1
ATOM 5497 N N . HIS A 1 700 ? -34.806 -2.565 -23.739 1.00 90.94 700 HIS A N 1
ATOM 5498 C CA . HIS A 1 700 ? -34.056 -2.055 -24.888 1.00 90.94 700 HIS A CA 1
ATOM 5499 C C . HIS A 1 700 ? -32.584 -1.717 -24.571 1.00 90.94 700 HIS A C 1
ATOM 5501 O O . HIS A 1 700 ? -31.799 -1.535 -25.500 1.00 90.94 700 HIS A O 1
ATOM 5507 N N . LEU A 1 701 ? -32.202 -1.647 -23.288 1.00 93.50 701 LEU A N 1
ATOM 5508 C CA . LEU A 1 701 ? -30.823 -1.433 -22.823 1.00 93.50 701 LEU A CA 1
ATOM 5509 C C . LEU A 1 701 ? -30.147 -2.741 -22.378 1.00 93.50 701 LEU A C 1
ATOM 5511 O O . LEU A 1 701 ? -28.919 -2.796 -22.289 1.00 93.50 701 LEU A O 1
ATOM 5515 N N . ALA A 1 702 ? -30.944 -3.787 -22.129 1.00 91.38 702 ALA A N 1
ATOM 5516 C CA . ALA A 1 702 ? -30.545 -5.013 -21.446 1.00 91.38 702 ALA A CA 1
ATOM 5517 C C . ALA A 1 702 ? -29.255 -5.643 -21.989 1.00 91.38 702 ALA A C 1
ATOM 5519 O O . ALA A 1 702 ? -28.326 -5.845 -21.216 1.00 91.38 702 ALA A O 1
ATOM 5520 N N . ASP A 1 703 ? -29.140 -5.883 -23.298 1.00 92.25 703 ASP A N 1
ATOM 5521 C CA . ASP A 1 703 ? -27.962 -6.555 -23.871 1.00 92.25 703 ASP A CA 1
ATOM 5522 C C . ASP A 1 703 ? -26.647 -5.827 -23.556 1.00 92.25 703 ASP A C 1
ATOM 5524 O O . ASP A 1 703 ? -25.642 -6.456 -23.220 1.00 92.25 703 ASP A O 1
ATOM 5528 N N . LYS A 1 704 ? -26.651 -4.491 -23.630 1.00 93.44 704 LYS A N 1
ATOM 5529 C CA . LYS A 1 704 ? -25.455 -3.678 -23.374 1.00 93.44 704 LYS A CA 1
ATOM 5530 C C . LYS A 1 704 ? -25.153 -3.545 -21.893 1.00 93.44 704 LYS A C 1
ATOM 5532 O O . LYS A 1 704 ? -23.989 -3.594 -21.511 1.00 93.44 704 LYS A O 1
ATOM 5537 N N . VAL A 1 705 ? -26.187 -3.407 -21.067 1.00 93.25 705 VAL A N 1
ATOM 5538 C CA . VAL A 1 705 ? -26.031 -3.383 -19.609 1.00 93.25 705 VAL A CA 1
ATOM 5539 C C . VAL A 1 705 ? -25.472 -4.720 -19.126 1.00 93.25 705 VAL A C 1
ATOM 5541 O O . VAL A 1 705 ? -24.513 -4.744 -18.364 1.00 93.25 705 VAL A O 1
ATOM 5544 N N . ILE A 1 706 ? -25.994 -5.837 -19.634 1.00 88.38 706 ILE A N 1
ATOM 5545 C CA . ILE A 1 706 ? -25.494 -7.177 -19.317 1.00 88.38 706 ILE A CA 1
ATOM 5546 C C . ILE A 1 706 ? -24.044 -7.337 -19.777 1.00 88.38 706 ILE A C 1
ATOM 5548 O O . ILE A 1 706 ? -23.219 -7.824 -19.009 1.00 88.38 706 ILE A O 1
ATOM 5552 N N . PHE A 1 707 ? -23.708 -6.899 -20.992 1.00 90.88 707 PHE A N 1
ATOM 5553 C CA . PHE A 1 707 ? -22.323 -6.906 -21.458 1.00 90.88 707 PHE A CA 1
ATOM 5554 C C . PHE A 1 707 ? -21.397 -6.111 -20.524 1.00 90.88 707 PHE A C 1
ATOM 5556 O O . PHE A 1 707 ? -20.340 -6.613 -20.148 1.00 90.88 707 PHE A O 1
ATOM 5563 N N . ALA A 1 708 ? -21.798 -4.904 -20.119 1.00 88.75 708 ALA A N 1
ATOM 5564 C CA . ALA A 1 708 ? -21.026 -4.071 -19.200 1.00 88.75 708 ALA A CA 1
ATOM 5565 C C . ALA A 1 708 ? -20.804 -4.766 -17.844 1.00 88.75 708 ALA A C 1
ATOM 5567 O O . ALA A 1 708 ? -19.691 -4.757 -17.323 1.00 88.75 708 ALA A O 1
ATOM 5568 N N . ILE A 1 709 ? -21.832 -5.435 -17.311 1.00 83.25 709 ILE A N 1
ATOM 5569 C CA . ILE A 1 709 ? -21.743 -6.230 -16.076 1.00 83.25 709 ILE A CA 1
ATOM 5570 C C . ILE A 1 709 ? -20.759 -7.396 -16.243 1.00 83.25 709 ILE A C 1
ATOM 5572 O O . ILE A 1 709 ? -19.901 -7.609 -15.389 1.00 83.25 709 ILE A O 1
ATOM 5576 N N . GLU A 1 710 ? -20.860 -8.154 -17.339 1.00 81.81 710 GLU A N 1
ATOM 5577 C CA . GLU A 1 710 ? -20.007 -9.323 -17.600 1.00 81.81 710 GLU A CA 1
ATOM 5578 C C . GLU A 1 710 ? -18.522 -8.970 -17.761 1.00 81.81 710 GLU A C 1
ATOM 5580 O O . GLU A 1 710 ? -17.668 -9.811 -17.464 1.00 81.81 710 GLU A O 1
ATOM 5585 N N . ASN A 1 711 ? -18.234 -7.743 -18.205 1.00 75.31 711 ASN A N 1
ATOM 5586 C CA . ASN A 1 711 ? -16.885 -7.218 -18.426 1.00 75.31 711 ASN A CA 1
ATOM 5587 C C . ASN A 1 711 ? -16.403 -6.284 -17.305 1.00 75.31 711 ASN A C 1
ATOM 5589 O O . ASN A 1 711 ? -15.337 -5.693 -17.425 1.00 75.31 711 ASN A O 1
ATOM 5593 N N . GLY A 1 712 ? -17.152 -6.173 -16.203 1.00 77.00 712 GLY A N 1
ATOM 5594 C CA . GLY A 1 712 ? -16.700 -5.453 -15.012 1.00 77.00 712 GLY A CA 1
ATOM 5595 C C . GLY A 1 712 ? -16.701 -3.928 -15.133 1.00 77.00 712 GLY A C 1
ATOM 5596 O O . GLY A 1 712 ? -16.007 -3.272 -14.370 1.00 77.00 712 GLY A O 1
ATOM 5597 N N . PHE A 1 713 ? -17.495 -3.338 -16.031 1.00 82.62 713 PHE A N 1
ATOM 5598 C CA . PHE A 1 713 ? -17.580 -1.875 -16.205 1.00 82.62 713 PHE A CA 1
ATOM 5599 C C . PHE A 1 713 ? -18.399 -1.174 -15.110 1.00 82.62 713 PHE A C 1
ATOM 5601 O O . PHE A 1 713 ? -18.956 -0.107 -15.337 1.00 82.62 713 PHE A O 1
ATOM 5608 N N . MET A 1 714 ? -18.560 -1.788 -13.943 1.00 77.94 714 MET A N 1
ATOM 5609 C CA . MET A 1 714 ? -19.347 -1.231 -12.847 1.00 77.94 714 MET A CA 1
ATOM 5610 C C . MET A 1 714 ? -18.426 -0.665 -11.777 1.00 77.94 714 MET A C 1
ATOM 5612 O O . MET A 1 714 ? -17.387 -1.244 -11.482 1.00 77.94 714 MET A O 1
ATOM 5616 N N . SER A 1 715 ? -18.858 0.417 -11.140 1.00 66.19 715 SER A N 1
ATOM 5617 C CA . SER A 1 715 ? -18.271 0.875 -9.884 1.00 66.19 715 SER A CA 1
ATOM 5618 C C . SER A 1 715 ? -18.646 -0.066 -8.736 1.00 66.19 715 SER A C 1
ATOM 5620 O O . SER A 1 715 ? -19.805 -0.490 -8.646 1.00 66.19 715 SER A O 1
ATOM 5622 N N . ASP A 1 716 ? -17.722 -0.321 -7.814 1.00 55.28 716 ASP A N 1
ATOM 5623 C CA . ASP A 1 716 ? -17.977 -1.166 -6.649 1.00 55.28 716 ASP A CA 1
ATOM 5624 C C . ASP A 1 716 ? -19.076 -0.576 -5.746 1.00 55.28 716 ASP A C 1
ATOM 5626 O O . ASP A 1 716 ? -18.910 0.467 -5.113 1.00 55.28 716 ASP A O 1
ATOM 5630 N N . ARG A 1 717 ? -20.216 -1.269 -5.653 1.00 56.25 717 ARG A N 1
ATOM 5631 C CA . ARG A 1 717 ? -21.248 -1.030 -4.635 1.00 56.25 717 ARG A CA 1
ATOM 5632 C C . ARG A 1 717 ? -21.463 -2.302 -3.823 1.00 56.25 717 ARG A C 1
ATOM 5634 O O . ARG A 1 717 ? -21.568 -3.398 -4.370 1.00 56.25 717 ARG A O 1
ATOM 5641 N N . ILE A 1 718 ? -21.558 -2.155 -2.503 1.00 46.31 718 ILE A N 1
ATOM 5642 C CA . ILE A 1 718 ? -21.797 -3.258 -1.561 1.00 46.31 718 ILE A CA 1
ATOM 5643 C C . ILE A 1 718 ? -23.302 -3.578 -1.561 1.00 46.31 718 ILE A C 1
ATOM 5645 O O . ILE A 1 718 ? -24.029 -3.216 -0.640 1.00 46.31 718 ILE A O 1
ATOM 5649 N N . SER A 1 719 ? -23.798 -4.205 -2.631 1.00 61.78 719 SER A N 1
ATOM 5650 C CA . SER A 1 719 ? -25.195 -4.640 -2.744 1.00 61.78 719 SER A CA 1
ATOM 5651 C C . SER A 1 719 ? -25.323 -5.863 -3.654 1.00 61.78 719 SER A C 1
ATOM 5653 O O . SER A 1 719 ? -24.578 -6.024 -4.616 1.00 61.78 719 SER A O 1
ATOM 5655 N N . ASN A 1 720 ? -26.292 -6.737 -3.364 1.00 70.56 720 ASN A N 1
ATOM 5656 C CA . ASN A 1 720 ? -26.721 -7.799 -4.289 1.00 70.56 720 ASN A CA 1
ATOM 5657 C C . ASN A 1 720 ? -27.827 -7.322 -5.251 1.00 70.56 720 ASN A C 1
ATOM 5659 O O . ASN A 1 720 ? -28.476 -8.144 -5.905 1.00 70.56 720 ASN A O 1
ATOM 5663 N N . MET A 1 721 ? -28.042 -6.007 -5.312 1.00 77.62 721 MET A N 1
ATOM 5664 C CA . MET A 1 721 ? -28.949 -5.305 -6.213 1.00 77.62 721 MET A CA 1
ATOM 5665 C C . MET A 1 721 ? -28.123 -4.401 -7.133 1.00 77.62 721 MET A C 1
ATOM 5667 O O . MET A 1 721 ? -27.185 -3.749 -6.679 1.00 77.62 721 MET A O 1
ATOM 5671 N N . LEU A 1 722 ? -28.477 -4.370 -8.414 1.00 81.12 722 LEU A N 1
ATOM 5672 C CA . LEU A 1 722 ? -27.927 -3.457 -9.407 1.00 81.12 722 LEU A CA 1
ATOM 5673 C C . LEU A 1 722 ? -28.493 -2.043 -9.223 1.00 81.12 722 LEU A C 1
ATOM 5675 O O . LEU A 1 722 ? -27.782 -1.068 -9.455 1.00 81.12 722 LEU A O 1
ATOM 5679 N N . GLU A 1 723 ? -29.763 -1.928 -8.822 1.00 88.12 723 GLU A N 1
ATOM 5680 C CA . GLU A 1 723 ? -30.491 -0.657 -8.711 1.00 88.12 723 GLU A CA 1
ATOM 5681 C C . GLU A 1 723 ? -30.476 0.123 -10.044 1.00 88.12 723 GLU A C 1
ATOM 5683 O O . GLU A 1 723 ? -29.982 1.249 -10.113 1.00 88.12 723 GLU A O 1
ATOM 5688 N N . PRO A 1 724 ? -30.992 -0.456 -11.150 1.00 92.00 724 PRO A N 1
ATOM 5689 C CA . PRO A 1 724 ? -30.833 0.115 -12.493 1.00 92.00 724 PRO A CA 1
ATOM 5690 C C . PRO A 1 724 ? -31.425 1.525 -12.650 1.00 92.00 724 PRO A C 1
ATOM 5692 O O . PRO A 1 724 ? -30.962 2.286 -13.500 1.00 92.00 724 PRO A O 1
ATOM 5695 N N . GLY A 1 725 ? -32.422 1.875 -11.831 1.00 91.88 725 GLY A N 1
ATOM 5696 C CA . GLY A 1 725 ? -33.091 3.177 -11.838 1.00 91.88 725 GLY A CA 1
ATOM 5697 C C . GLY A 1 725 ? -32.417 4.266 -10.999 1.00 91.88 725 GLY A C 1
ATOM 5698 O O . GLY A 1 725 ? -32.826 5.420 -11.107 1.00 91.88 725 GLY A O 1
ATOM 5699 N N . ASP A 1 726 ? -31.404 3.938 -10.194 1.00 92.00 726 ASP A N 1
ATOM 5700 C CA . ASP A 1 726 ? -30.732 4.919 -9.339 1.00 92.00 726 ASP A CA 1
ATOM 5701 C C . ASP A 1 726 ? -29.830 5.831 -10.163 1.00 92.00 726 ASP A C 1
ATOM 5703 O O . ASP A 1 726 ? -29.108 5.374 -11.053 1.00 92.00 726 ASP A O 1
ATOM 5707 N N . VAL A 1 727 ? -29.852 7.126 -9.850 1.00 91.94 727 VAL A N 1
ATOM 5708 C CA . VAL A 1 727 ? -28.956 8.110 -10.463 1.00 91.94 727 VAL A CA 1
ATOM 5709 C C . VAL A 1 727 ? -27.536 7.879 -9.945 1.00 91.94 727 VAL A C 1
ATOM 5711 O O . VAL A 1 727 ? -27.320 7.725 -8.742 1.00 91.94 727 VAL A O 1
ATOM 5714 N N . VAL A 1 728 ? -26.566 7.806 -10.859 1.00 91.62 728 VAL A N 1
ATOM 5715 C CA . VAL A 1 728 ? -25.150 7.648 -10.495 1.00 91.62 728 VAL A CA 1
ATOM 5716 C C . VAL A 1 728 ? -24.528 8.999 -10.162 1.00 91.62 728 VAL A C 1
ATOM 5718 O O . VAL A 1 728 ? -24.921 10.029 -10.710 1.00 91.62 728 VAL A O 1
ATOM 5721 N N . MET A 1 729 ? -23.516 8.999 -9.299 1.00 89.44 729 MET A N 1
ATOM 5722 C CA . MET A 1 729 ? -22.729 10.203 -9.018 1.00 89.44 729 MET A CA 1
ATOM 5723 C C . MET A 1 729 ? -21.678 10.450 -10.111 1.00 89.44 729 MET A C 1
ATOM 5725 O O . MET A 1 729 ? -21.236 9.522 -10.794 1.00 89.44 729 MET A O 1
ATOM 5729 N N . ARG A 1 730 ? -21.206 11.695 -10.249 1.00 91.12 730 ARG A N 1
ATOM 5730 C CA . ARG A 1 730 ? -20.119 12.053 -11.185 1.00 91.12 730 ARG A CA 1
ATOM 5731 C C . ARG A 1 730 ? -18.855 11.220 -10.962 1.00 91.12 730 ARG A C 1
ATOM 5733 O O . ARG A 1 730 ? -18.264 10.754 -11.932 1.00 91.12 730 ARG A O 1
ATOM 5740 N N . GLY A 1 731 ? -18.453 11.020 -9.705 1.00 80.88 731 GLY A N 1
ATOM 5741 C CA . GLY A 1 731 ? -17.296 10.186 -9.365 1.00 80.88 731 GLY A CA 1
ATOM 5742 C C . GLY A 1 731 ? -17.504 8.715 -9.733 1.00 80.88 731 GLY A C 1
ATOM 5743 O O . GLY A 1 731 ? -16.621 8.097 -10.319 1.00 80.88 731 GLY A O 1
ATOM 5744 N N . GLU A 1 732 ? -18.703 8.184 -9.480 1.00 85.56 732 GLU A N 1
ATOM 5745 C CA . GLU A 1 732 ? -19.065 6.800 -9.811 1.00 85.56 732 GLU A CA 1
ATOM 5746 C C . GLU A 1 732 ? -18.913 6.515 -11.304 1.00 85.56 732 GLU A C 1
ATOM 5748 O O . GLU A 1 732 ? -18.369 5.489 -11.708 1.00 85.56 732 GLU A O 1
ATOM 5753 N N . PHE A 1 733 ? -19.333 7.468 -12.131 1.00 95.94 733 PHE A N 1
ATOM 5754 C CA . PHE A 1 733 ? -19.208 7.348 -13.572 1.00 95.94 733 PHE A CA 1
ATOM 5755 C C . PHE A 1 733 ? -17.763 7.425 -14.069 1.00 95.94 733 PHE A C 1
ATOM 5757 O O . PHE A 1 733 ? -17.447 6.774 -15.058 1.00 95.94 733 PHE A O 1
ATOM 5764 N N . MET A 1 734 ? -16.864 8.138 -13.381 1.00 94.19 734 MET A N 1
ATOM 5765 C CA . MET A 1 734 ? -15.432 8.055 -13.704 1.00 94.19 734 MET A CA 1
ATOM 5766 C C . MET A 1 734 ? -14.859 6.676 -13.414 1.00 94.19 734 MET A C 1
ATOM 5768 O O . MET A 1 734 ? -14.104 6.177 -14.238 1.00 94.19 734 MET A O 1
ATOM 5772 N N . GLY A 1 735 ? -15.267 6.030 -12.317 1.00 84.69 735 GLY A N 1
ATOM 5773 C CA . GLY A 1 735 ? -14.909 4.629 -12.059 1.00 84.69 735 GLY A CA 1
ATOM 5774 C C . GLY A 1 735 ? -15.376 3.699 -13.181 1.00 84.69 735 GLY A C 1
ATOM 5775 O O . GLY A 1 735 ? -14.634 2.837 -13.636 1.00 84.69 735 GLY A O 1
ATOM 5776 N N . ILE A 1 736 ? -16.585 3.921 -13.703 1.00 93.19 736 ILE A N 1
ATOM 5777 C CA . ILE A 1 736 ? -17.097 3.181 -14.867 1.00 93.19 736 ILE A CA 1
ATOM 5778 C C . ILE A 1 736 ? -16.236 3.435 -16.118 1.00 93.19 736 ILE A C 1
ATOM 5780 O O . ILE A 1 736 ? -15.901 2.489 -16.830 1.00 93.19 736 ILE A O 1
ATOM 5784 N N . LEU A 1 737 ? -15.873 4.692 -16.403 1.00 95.44 737 LEU A N 1
ATOM 5785 C CA . LEU A 1 737 ? -15.048 5.033 -17.568 1.00 95.44 737 LEU A CA 1
ATOM 5786 C C . LEU A 1 737 ? -13.627 4.479 -17.465 1.00 95.44 737 LEU A C 1
ATOM 5788 O O . LEU A 1 737 ? -13.130 3.967 -18.463 1.00 95.44 737 LEU A O 1
ATOM 5792 N N . GLU A 1 738 ? -13.006 4.526 -16.286 1.00 89.81 738 GLU A N 1
ATOM 5793 C CA . GLU A 1 738 ? -11.704 3.905 -16.017 1.00 89.81 738 GLU A CA 1
ATOM 5794 C C . GLU A 1 738 ? -11.718 2.435 -16.456 1.00 89.81 738 GLU A C 1
ATOM 5796 O O . GLU A 1 738 ? -10.915 2.040 -17.297 1.00 89.81 738 GLU A O 1
ATOM 5801 N N . LYS A 1 739 ? -12.706 1.648 -16.006 1.00 81.69 739 LYS A N 1
ATOM 5802 C CA . LYS A 1 739 ? -12.828 0.225 -16.371 1.00 81.69 739 LYS A CA 1
ATOM 5803 C C . LYS A 1 739 ? -13.044 -0.018 -17.860 1.00 81.69 739 LYS A C 1
ATOM 5805 O O . LYS A 1 739 ? -12.556 -1.010 -18.402 1.00 81.69 739 LYS A O 1
ATOM 5810 N N . VAL A 1 740 ? -13.748 0.879 -18.547 1.00 87.62 740 VAL A N 1
ATOM 5811 C CA . VAL A 1 740 ? -13.883 0.798 -20.008 1.00 87.62 740 VAL A CA 1
ATOM 5812 C C . VAL A 1 740 ? -12.548 1.070 -20.696 1.00 87.62 740 VAL A C 1
ATOM 5814 O O . VAL A 1 740 ? -12.211 0.364 -21.645 1.00 87.62 740 VAL A O 1
ATOM 5817 N N . LEU A 1 741 ? -11.799 2.078 -20.248 1.00 81.56 741 LEU A N 1
ATOM 5818 C CA . LEU A 1 741 ? -10.518 2.460 -20.844 1.00 81.56 741 LEU A CA 1
ATOM 5819 C C . LEU A 1 741 ? -9.420 1.420 -20.570 1.00 81.56 741 LEU A C 1
ATOM 5821 O O . LEU A 1 741 ? -8.703 1.065 -21.504 1.00 81.56 741 LEU A O 1
ATOM 5825 N N . GLU A 1 742 ? -9.370 0.847 -19.362 1.00 77.19 742 GLU A N 1
ATOM 5826 C CA . GLU A 1 742 ? -8.546 -0.330 -19.028 1.00 77.19 742 GLU A CA 1
ATOM 5827 C C . GLU A 1 742 ? -8.844 -1.482 -20.005 1.00 77.19 742 GLU A C 1
ATOM 5829 O O . GLU A 1 742 ? -7.947 -2.050 -20.629 1.00 77.19 742 GLU A O 1
ATOM 5834 N N . ALA A 1 743 ? -10.127 -1.790 -20.229 1.00 69.62 743 ALA A N 1
ATOM 5835 C CA . ALA A 1 743 ? -10.537 -2.839 -21.163 1.00 69.62 743 ALA A CA 1
ATOM 5836 C C . ALA A 1 743 ? -10.225 -2.517 -22.637 1.00 69.62 743 ALA A C 1
ATOM 5838 O O . ALA A 1 743 ? -10.161 -3.430 -23.464 1.00 69.62 743 ALA A O 1
ATOM 5839 N N . CYS A 1 744 ? -10.031 -1.239 -22.977 1.00 75.50 744 CYS A N 1
ATOM 5840 C CA . CYS A 1 744 ? -9.573 -0.797 -24.295 1.00 75.50 744 CYS A CA 1
ATOM 5841 C C . CYS A 1 744 ? -8.036 -0.767 -24.417 1.00 75.50 744 CYS A C 1
ATOM 5843 O O . CYS A 1 744 ? -7.536 -0.592 -25.528 1.00 75.50 744 CYS A O 1
ATOM 5845 N N . GLY A 1 745 ? -7.294 -0.965 -23.320 1.00 66.81 745 GLY A N 1
ATOM 5846 C CA . GLY A 1 745 ? -5.833 -0.861 -23.274 1.00 66.81 745 GLY A CA 1
ATOM 5847 C C . GLY A 1 745 ? -5.313 0.576 -23.361 1.00 66.81 745 GLY A C 1
ATOM 5848 O O . GLY A 1 745 ? -4.211 0.790 -23.865 1.00 66.81 745 GLY A O 1
ATOM 5849 N N . GLU A 1 746 ? -6.125 1.551 -22.945 1.00 69.94 746 GLU A N 1
ATOM 5850 C CA . GLU A 1 746 ? -5.766 2.977 -22.922 1.00 69.94 746 GLU A CA 1
ATOM 5851 C C . GLU A 1 746 ? -5.325 3.472 -21.536 1.00 69.94 746 GLU A C 1
ATOM 5853 O O . GLU A 1 746 ? -4.705 4.533 -21.448 1.00 69.94 746 GLU A O 1
ATOM 5858 N N . LEU A 1 747 ? -5.622 2.702 -20.483 1.00 57.78 747 LEU A N 1
ATOM 5859 C CA . LEU A 1 747 ? -5.150 2.904 -19.112 1.00 57.78 747 LEU A CA 1
ATOM 5860 C C . LEU A 1 747 ? -4.330 1.711 -18.635 1.00 57.78 747 LEU A C 1
ATOM 5862 O O . LEU A 1 747 ? -4.621 0.576 -19.088 1.00 57.78 747 LEU A O 1
#

Secondary structure (DSSP, 8-state):
-------------------------S----PPPTT---------------------------SSTTTTHHHHHHHHHHHHHHHHHHHHTSSEEEE--S-TTEEEEEE-HHHHHHHHHH--S-EEEEE--PPTT--EEEEEEEHHHHHHHHHTT--EEEEETTEEEEE-TTTTGGGGSHHHHHHHTSTT-SEEEEEEEEEEES----SS---TTTGGGSSPTTEEESSPEEEEEEEEEEESS-HHHHHHHHHHHHH-TTT-HHHHHHHHHHTS-TTS-TT-HHHHHHHHHHHHHHHHHHHHHHHHHHHHHBPTT-PPEE---SSPEEEEEE--TT-TT--S-EEEEEEETT--TT--EE--SSEEEE--TTSSS-EEEEEESSSEEEEEEEE----TT--TTSTTHHHHHHHHHHS--TTTTT--SS---TTSBPBHHHHHHHHHHHTT--SGGGGS-HHHHHHHTT-TTTS-TTSTTSBPBHHHHHHHHHHHHHHHH---TTT---SS----TTGGGS-HHHHHHHHHHHHTTSS---TTS---TTSBPBHHHHHHHHHHHHHH-TTSSS-------SS-SSTT-TT-TTHHHHHHHHHHS--TTS-SS---TTSBPBHHHHHHHHHHHTT----TTHHHHHHHTTSS-HHHHH-TTSB-BHHHHHHHHHHHHHHHH-------S-S--S-TTGGGS-TTTHHHHHHHHHTT-S---S-S---TTSBPBHHHHHHHHHHHHHHHT--

Radius of gyration: 31.68 Å; Cα contacts (8 Å, |Δi|>4): 1174; chains: 1; bounding box: 84×71×97 Å

Solvent-accessible surface area (backbone atoms only — not comparable to full-atom values): 42872 Å² total; per-residue (Å²): 134,86,88,84,87,87,86,81,91,80,90,85,89,85,85,90,82,92,82,83,93,74,95,76,77,100,80,89,79,83,73,82,67,102,79,81,74,89,78,92,71,99,70,97,73,91,80,82,83,87,84,79,92,77,92,77,90,79,86,85,82,93,85,82,69,81,78,56,55,60,60,47,50,51,48,44,50,47,54,47,49,52,53,47,51,55,60,67,64,47,61,50,43,59,26,51,62,96,39,82,38,41,47,31,31,40,48,38,32,68,61,47,30,54,46,54,78,74,55,79,75,65,47,76,47,78,45,74,72,71,57,90,76,41,37,31,40,35,39,39,38,41,55,58,37,50,53,35,33,56,75,66,61,31,32,43,32,39,34,52,73,72,32,34,43,34,31,38,56,49,14,68,47,37,64,75,37,72,68,39,46,53,47,52,70,32,92,63,30,71,35,50,34,40,36,44,35,43,33,51,47,52,74,80,80,69,94,75,84,91,55,66,74,68,70,66,74,66,57,64,90,64,48,42,75,31,35,43,40,37,32,43,46,40,33,38,34,39,15,53,42,43,68,67,60,50,50,54,52,52,50,43,50,38,60,32,86,90,77,6,46,53,59,56,51,50,57,53,62,73,66,48,62,87,88,63,57,76,88,36,71,69,51,50,54,50,46,50,53,51,50,49,49,46,52,53,56,47,9,50,50,43,31,54,50,52,65,73,26,43,22,83,99,55,81,64,39,81,50,50,46,61,34,56,34,36,39,30,42,52,39,50,66,89,52,92,78,69,35,36,44,54,43,45,32,38,31,48,74,93,54,63,82,86,41,70,43,75,49,88,64,69,56,43,64,40,68,57,54,75,53,104,37,49,26,45,32,31,66,42,69,58,43,28,38,35,34,36,31,17,31,69,42,64,44,76,73,62,49,85,86,41,88,57,32,68,34,35,53,53,33,38,23,74,40,89,54,51,80,68,70,67,54,64,93,42,39,78,53,38,84,40,67,33,25,42,48,44,51,52,52,52,51,43,63,72,75,59,60,78,75,71,58,85,76,53,54,71,64,57,49,30,51,74,72,64,34,60,88,64,48,78,69,89,51,41,84,41,68,34,28,34,36,51,48,28,36,52,52,42,52,50,46,22,65,39,47,69,44,55,69,89,70,67,66,48,80,49,92,84,79,58,73,50,53,88,68,42,53,80,92,27,40,66,28,44,47,28,33,42,36,61,69,38,42,79,58,49,100,81,31,36,64,54,38,80,41,68,33,29,39,42,61,53,41,19,28,54,25,46,48,72,68,78,36,56,51,68,68,91,66,84,67,80,73,69,58,98,62,76,81,30,78,68,36,86,88,42,96,32,36,63,30,46,41,45,47,51,70,74,24,68,57,75,78,52,72,80,51,58,74,55,48,84,40,77,23,26,40,46,55,55,51,40,52,54,35,22,70,62,74,50,92,71,64,98,59,41,56,61,52,33,36,76,71,58,51,40,52,74,66,49,56,73,43,34,81,41,68,27,20,40,44,53,52,27,30,30,45,28,38,50,42,26,69,76,69,71,50,81,64,62,54,86,89,80,71,88,72,85,41,79,50,67,85,69,44,57,79,94,46,37,56,29,30,49,23,18,60,78,70,55,32,59,53,96,64,102,59,60,54,71,56,40,80,44,62,34,29,44,24,47,51,30,33,20,48,35,40,36,34,41,76,68,69,73,90

Sequence (747 aa):
MKTLIRIVLVFVSASMITFSFAFLPARLFAAPTPADIYYDYDSHVRLEDGMMYMVGLNEGELGSEDYGEEEEGDRKKAIFKDKVNKFESSFYWEVNTQNSTERAFLLKGDRIANHLENSRGPFLLEIGNMPYGVHTNVLYIPESVIHALEKENREFRVDIGGMVFGFRPKSLDVLETREAKVLKNAGGVKEVLVEIRIAIKGEATTGIHPGIRDAARDVPKGKKPVSPVVELELKVSGMSRTYDEIKNMMEKRLHDTGTGLVPEKEKYVANFYKTVGPGSDEFELYVEGLVWQIEKELAVFAQNILYWSMARDKEPVDVSPGSPVNITIPVNYINYNSQGLITPYVKYAGMGSEGWLPVLRDSAWYDPSFRPSSYVRFNVTAPGKYVLLADEQPYYDLPGYYPGSDHIWNFISKYDVSKILNLSGGYLYPGRTVSVKEAVLLCGLVVGENGESYGLDLKEMAKRLGLDGIISVSAPARDITRQEAAGLIMKMYSAISGIEYEKLRPSSNFHIADEKDISDKYHKAVLVLVGNNIMELDDNRYFNPLGSITRGEMLAAMSILALDTPGAAGDMDVGSYKEDRFDDISSSLFREAINKVASAHDLKSVKGKLFYTGNDLTVADAVKFILDVMDYNYGNNFIESAYRAGIVDRTDAGNPTAGCTREKALFMAARLYELKTGEKAKPSGNRPYPFKDMDKISPHLADKVIFAIENGFMSDRISNMLEPGDVVMRGEFMGILEKVLEACGEL

Mean predicted aligned error: 18.09 Å

pLDDT: mean 76.22, std 21.98, range [19.56, 97.81]

Nearest PDB structures (foldseek):
  6bt4-assembly1_A  TM=7.473E-01  e=3.342E-04  Bacillus anthracis
  8ikj-assembly1_R  TM=1.651E-01  e=1.136E-01  Homo sapiens

Foldseek 3Di:
DDDDDDDDDDDDDDDDDDDDDDDDDDDDDPDDDPPDDDDPDPDDDDDDDDDDDDDDDDDDDDDDPDPPLVVQLVLLLVLLVVVLVVVVLAQWAWADDVDPQETETEGPLVSLLVCLVQDDAAAEDEDPEDPPNHFKYKYKAFPSNLVSCQVSQHWYWYDYNNKIKIQGRQQPVQCVDPQNVVLCPDPLFPGKIKMKMKGFAADLDPPDDDHLPPVQPLDDPQKDFQFTKIFIFIWMFGWSDHPVVLVVVLVCCQPVCPRHLSNVLSVVSSVPPSPDGNPDPVSSVVSVVSSVVNSVVSNHVSNVCRVVGTRPPDDIDTTWTSDWMKIKTWGRCVPVQLFAAKWKWWAAPPDDSNRIDTPLPQKFWDQDLEDPTIMIIGIDGGTGIMTIIGGNAAQVPLPPPDVLSVLLRLLRNHFPLCVLQVDDDRHPQQQAFAFQSSLLVVLCRLLDPPPPCVPDDSVVSCVVLVNVLLDDCPGRGDFDFLLSLLSSLLSSLCSQQVPPSVRQDQPDDDDAPVLVVRDPSRSRSVRRCPSNVLAHAPPVRHSRRRHTHGNSRSSSSNSCSSNQHAGRDDDDDHDHDHDQQADPCPPPPLSVLVVRLVRLWPLVVDPDRHQQQFDFDFQLSLQSSLCRSVVHDDDPCSLVVCCVLVLDDPVCSVPRRDFQFLLSLQLNLLSSLCVLVVDHQAAPPPDDQQAPVLVVRDPVSSGSSNSSSVQVLFADDSDSHSRRGDGDGSSRSSSSNSSSCVVSVSD